Protein AF-0000000078975435 (afdb_homodimer)

Organism: NCBI:txid3068

Solvent-accessible surface area (backbone atoms only — not comparable to full-atom values): 32759 Å² total; per-residue (Å²): 117,69,71,54,46,55,51,42,53,53,40,48,60,62,67,65,51,71,52,60,70,74,71,34,40,30,37,34,29,44,17,25,10,30,73,54,25,23,57,71,66,74,37,24,8,34,27,36,35,35,27,48,48,80,36,66,47,35,31,40,28,35,8,38,54,30,58,40,37,34,35,72,75,70,68,49,80,40,56,27,36,37,43,36,31,68,45,51,31,25,37,52,40,38,54,50,48,32,53,52,48,16,51,50,24,50,75,71,66,41,89,58,38,33,35,40,34,22,39,53,73,36,44,54,50,31,56,62,29,67,38,43,60,54,50,51,75,74,49,61,70,69,67,30,26,45,77,39,74,36,60,62,75,83,64,69,43,68,48,82,91,71,58,34,25,38,30,41,41,74,31,43,38,72,50,70,28,31,17,34,36,36,20,58,62,89,41,51,28,31,11,34,36,47,62,13,16,76,47,69,70,51,51,54,63,33,40,71,12,51,30,34,42,37,33,29,22,76,77,46,50,78,38,29,11,22,37,76,61,47,44,52,53,16,53,58,79,69,71,83,67,80,73,76,74,77,76,70,79,68,82,80,77,80,68,72,78,73,71,73,70,73,75,63,75,61,56,69,32,43,76,68,41,65,88,41,41,38,28,38,32,44,36,24,49,82,90,44,49,76,49,76,90,49,45,36,50,65,47,46,76,58,45,62,72,39,74,46,78,25,59,72,62,64,60,80,126,118,70,71,53,47,56,51,41,54,53,39,48,60,61,65,65,50,68,49,60,70,73,72,33,39,32,36,35,29,45,17,25,10,31,72,54,25,22,57,71,68,73,38,22,8,35,25,36,34,36,26,48,48,81,36,65,49,37,32,38,28,35,8,39,55,29,58,41,37,34,36,73,74,69,68,50,81,41,58,27,34,36,41,37,32,70,45,51,29,25,36,51,39,39,55,51,48,32,52,52,48,15,51,50,25,49,75,72,67,42,89,58,38,31,36,40,36,23,39,53,72,36,42,52,49,31,57,64,29,67,38,42,58,56,49,50,74,72,50,62,71,70,68,30,27,43,79,40,72,35,60,64,74,84,65,69,43,68,48,80,92,70,59,33,25,38,29,41,41,75,31,42,37,74,49,70,27,32,16,34,35,37,19,58,62,90,41,54,28,31,10,34,38,49,62,13,17,77,46,70,70,52,50,53,64,33,39,71,13,53,29,34,41,37,32,30,22,79,76,48,50,78,38,30,10,21,36,76,61,47,43,53,54,15,55,58,77,73,71,83,66,81,72,78,73,78,76,71,80,68,81,82,78,82,70,70,78,74,72,74,67,72,73,63,74,63,54,69,32,45,74,67,43,66,90,42,41,38,29,38,32,44,34,22,48,82,89,45,49,76,48,76,90,49,45,36,52,64,47,45,75,59,45,62,71,40,73,46,79,27,58,71,58,65,60,78,126

Radius of gyration: 30.39 Å; Cα contacts (8 Å, |Δi|>4): 1460; chains: 2; bounding box: 101×82×81 Å

Foldseek 3Di:
DQVVVLVVVVVCLVPPLPVVLQFFKWKAWLFFAALCFCVVPVTAFTWIFIAGSLRTAETEFDAPNSQVSCCVQNNHDHLEYEAFADRRSRCVCVLVCLVVQLVVCVVVVHPAGGAYEYAPVRVVVCVVPVNVVVVVVVDDPRSRYHYDHADADDDWADRPPPQKTWHWDFAQAPTGGTWIFIDNNNQTWETERDWHADDPVSVLVRLSHQEYEAFEACDGDRGGYYLQSCLLQAFPPPDPDPPDPPPPPDPDDPPPPPPPPPPPVGNDRDPSSPNHAYEYGNHRDPVRWDDPVSHHRRYYYDRRRDMGTIPPSSPDD/DQVVVLVVVVVCLVPPLPVVLQFFKWKAWLFFAALCFCVVPVTAFTWIFIAGSLRTAETEFDAPNSQVSCCVQNNHDHLEYEAFADRRSRCVCVLVCLVVQLVVCVVVVHPAGRAYEYAPVRVVVCVVPVNVVVCVVVDDPRSRYHYDHADADDDWADRPPPQKTWHWDFAQAPTGGTWIFIDNNNQTWETERDWHADDPVSCLVRLSHQEYEAFEACDGDRGGYYLQSCLLQAQPPPPPDPPDPPPPPDPDDPPPRPPPPPPPVGNDRDVSSPNHAYEYGNHHDPVRWDDPVSHHRRYYYDRRRDMGTIPPSSPDD

InterPro domains:
  IPR036866 Ribonuclease Z/Hydroxyacylglutathione hydrolase-like [G3DSA:3.60.15.10] (25-237)
  IPR036866 Ribonuclease Z/Hydroxyacylglutathione hydrolase-like [SSF56281] (26-220)

Sequence (634 aa):
MVTRDADEGIKKLQNSNACNKTQCLEIIVLGTGAGTTYVYSKQPSSSFVVVKKGEPILLCDVGYGVTAACLKLVGRVPPNLYVSHNHGDHTGELPVVLAVESTRAATAGCQQPPHLYAHADVLAEVRQHRLRELKSTGKPLEDFAVFHDVPAGEGTTAIADSGLAIRPFRSRHSETCYGLVLYDGDMPVLGWTADSGFDEALYEQLSVAPVLLVDARANGSEEHAGFGQLERLGEWVWVAVPGRELLRRTEDKPCPPLLQYKSTVHYASLPFMAGKVVYVTGYGRQDEEPKPEQVPPGMAVARPGMRIYLPPCAQRSMVTRDADEGIKKLQNSNACNKTQCLEIIVLGTGAGTTYVYSKQPSSSFVVVKKGEPILLCDVGYGVTAACLKLVGRVPPNLYVSHNHGDHTGELPVVLAVESTRAATAGCQQPPHLYAHADVLAEVRQHRLRELKSTGKPLEDFAVFHDVPAGEGTTAIADSGLAIRPFRSRHSETCYGLVLYDGDMPVLGWTADSGFDEALYEQLSVAPVLLVDARANGSEEHAGFGQLERLGEWVWVAVPGRELLRRTEDKPCPPLLQYKSTVHYASLPFMAGKVVYVTGYGRQDEEPKPEQVPPGMAVARPGMRIYLPPCAQRS

Structure (mmCIF, N/CA/C/O backbone):
data_AF-0000000078975435-model_v1
#
loop_
_entity.id
_entity.type
_entity.pdbx_description
1 polymer 'Metallo-beta-lactamase domain-containing protein'
#
loop_
_atom_site.group_PDB
_atom_site.id
_atom_site.type_symbol
_atom_site.label_atom_id
_atom_site.label_alt_id
_atom_site.label_comp_id
_atom_site.label_asym_id
_atom_site.label_entity_id
_atom_site.label_seq_id
_atom_site.pdbx_PDB_ins_code
_atom_site.Cartn_x
_atom_site.Cartn_y
_atom_site.Cartn_z
_atom_site.occupancy
_atom_site.B_iso_or_equiv
_atom_site.auth_seq_id
_atom_site.auth_comp_id
_atom_site.auth_asym_id
_atom_site.auth_atom_id
_atom_site.pdbx_PDB_model_num
ATOM 1 N N . MET A 1 1 ? 12.781 -19.312 -38.344 1 21.58 1 MET A N 1
ATOM 2 C CA . MET A 1 1 ? 11.758 -20.328 -38.562 1 21.58 1 MET A CA 1
ATOM 3 C C 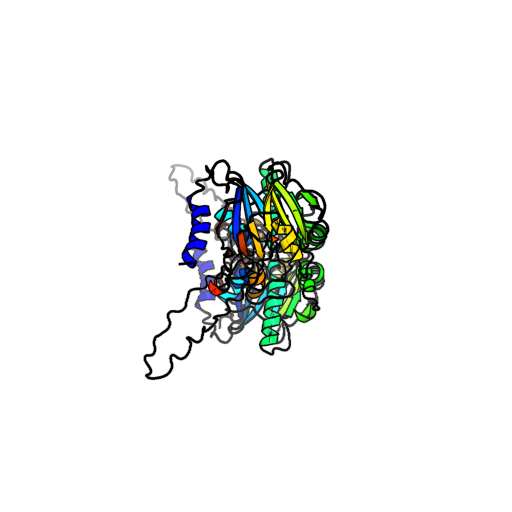. MET A 1 1 ? 11.305 -20.922 -37.219 1 21.58 1 MET A C 1
ATOM 5 O O . MET A 1 1 ? 10.172 -21.391 -37.094 1 21.58 1 MET A O 1
ATOM 9 N N . VAL A 1 2 ? 12.242 -20.984 -36.312 1 24.53 2 VAL A N 1
ATOM 10 C CA . VAL A 1 2 ? 12.016 -21.594 -35 1 24.53 2 VAL A CA 1
ATOM 11 C C . VAL A 1 2 ? 11.203 -20.641 -34.125 1 24.53 2 VAL A C 1
ATOM 13 O O . VAL A 1 2 ? 10.562 -21.078 -33.156 1 24.53 2 VAL A O 1
ATOM 16 N N . THR A 1 3 ? 11.391 -19.375 -34.344 1 33.12 3 THR A N 1
ATOM 17 C CA . THR A 1 3 ? 10.656 -18.406 -33.531 1 33.12 3 THR A CA 1
ATOM 18 C C . THR A 1 3 ? 9.156 -18.484 -33.844 1 33.12 3 THR A C 1
ATOM 20 O O . THR A 1 3 ? 8.344 -18.047 -33.031 1 33.12 3 THR A O 1
ATOM 23 N N . ARG A 1 4 ? 8.938 -19 -35.031 1 35.28 4 ARG A N 1
ATOM 24 C CA . ARG A 1 4 ? 7.555 -19.062 -35.5 1 35.28 4 ARG A CA 1
ATOM 25 C C . ARG A 1 4 ? 6.801 -20.188 -34.781 1 35.28 4 ARG A C 1
ATOM 27 O O . ARG A 1 4 ? 5.586 -20.094 -34.594 1 35.28 4 ARG A O 1
ATOM 34 N N . ASP A 1 5 ? 7.574 -21.094 -34.375 1 30.78 5 ASP A N 1
ATOM 35 C CA . ASP A 1 5 ? 6.902 -22.266 -33.844 1 30.78 5 ASP A CA 1
ATOM 36 C C . ASP A 1 5 ? 6.461 -22.062 -32.406 1 30.78 5 ASP A C 1
ATOM 38 O O . ASP A 1 5 ? 5.406 -22.547 -32 1 30.78 5 ASP A O 1
ATOM 42 N N . ALA A 1 6 ? 7.25 -21.453 -31.5 1 36 6 ALA A N 1
ATOM 43 C CA . ALA A 1 6 ? 6.754 -21.156 -30.172 1 36 6 ALA A CA 1
ATOM 44 C C . ALA A 1 6 ? 5.531 -20.234 -30.219 1 36 6 ALA A C 1
ATOM 46 O O . ALA A 1 6 ? 4.559 -20.453 -29.5 1 36 6 ALA A O 1
ATOM 47 N N . ASP A 1 7 ? 5.555 -19.266 -31.109 1 40.75 7 ASP A N 1
ATOM 48 C CA . ASP A 1 7 ? 4.379 -18.438 -31.359 1 40.75 7 ASP A CA 1
ATOM 49 C C . ASP A 1 7 ? 3.205 -19.281 -31.844 1 40.75 7 ASP A C 1
ATOM 51 O O . ASP A 1 7 ? 2.057 -19.031 -31.484 1 40.75 7 ASP A O 1
ATOM 55 N N . GLU A 1 8 ? 3.604 -20.312 -32.625 1 41.19 8 GLU A N 1
ATOM 56 C CA . GLU A 1 8 ? 2.551 -21.188 -33.156 1 41.19 8 GLU A CA 1
ATOM 57 C C . GLU A 1 8 ? 1.961 -22.062 -32.062 1 41.19 8 GLU A C 1
ATOM 59 O O . GLU A 1 8 ? 0.756 -22.328 -32.031 1 41.19 8 GLU A O 1
ATOM 64 N N . GLY A 1 9 ? 2.756 -22.531 -31.141 1 37.19 9 GLY A N 1
ATOM 65 C CA . GLY A 1 9 ? 2.223 -23.281 -30.016 1 37.19 9 GLY A CA 1
ATOM 66 C C . GLY A 1 9 ? 1.373 -22.422 -29.078 1 37.19 9 GLY A C 1
ATOM 67 O O . GLY A 1 9 ? 0.316 -22.875 -28.625 1 37.19 9 GLY A O 1
ATOM 68 N N . ILE A 1 10 ? 1.912 -21.281 -28.766 1 43.22 10 ILE A N 1
ATOM 69 C CA . ILE A 1 10 ? 1.128 -20.328 -27.984 1 43.22 10 ILE A CA 1
ATOM 70 C C . ILE A 1 10 ? -0.126 -19.938 -28.75 1 43.22 10 ILE A C 1
ATOM 72 O O . ILE A 1 10 ? -1.22 -19.875 -28.188 1 43.22 10 ILE A O 1
ATOM 76 N N . LYS A 1 11 ? 0.019 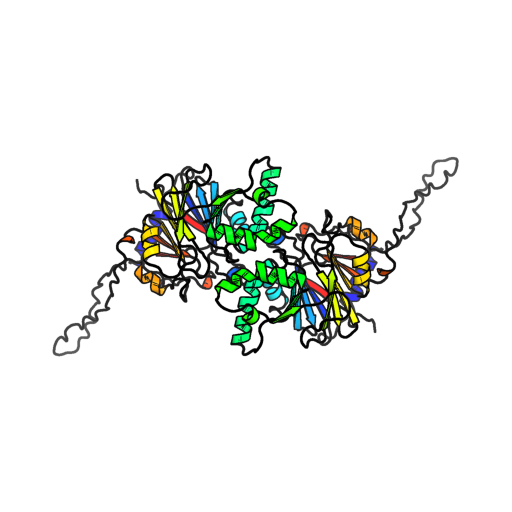-19.656 -30.062 1 42.91 11 LYS A N 1
ATOM 77 C CA . LYS A 1 11 ? -1.108 -19.297 -30.922 1 42.91 11 LYS A CA 1
ATOM 78 C C . LYS A 1 11 ? -2.105 -20.438 -31.031 1 42.91 11 LYS A C 1
ATOM 80 O O . LYS A 1 11 ? -3.318 -20.219 -31.047 1 42.91 11 LYS A O 1
ATOM 85 N N . LYS A 1 12 ? -1.606 -21.609 -31.234 1 42.62 12 LYS A N 1
ATOM 86 C CA . LYS A 1 12 ? -2.502 -22.766 -31.312 1 42.62 12 LYS A CA 1
ATOM 87 C C . LYS A 1 12 ? -3.25 -22.969 -30 1 42.62 12 LYS A C 1
ATOM 89 O O . LYS A 1 12 ? -4.422 -23.344 -30 1 42.62 12 LYS A O 1
ATOM 94 N N . LEU A 1 13 ? -2.545 -22.688 -28.922 1 38.81 13 LEU A N 1
ATOM 95 C CA . LEU A 1 13 ? -3.229 -22.703 -27.641 1 38.81 13 LEU A CA 1
ATOM 96 C C . LEU A 1 13 ? -4.238 -21.562 -27.547 1 38.81 13 LEU A C 1
ATOM 98 O O . LEU A 1 13 ? -5.34 -21.734 -27.016 1 38.81 13 LEU A O 1
ATOM 102 N N . GLN A 1 14 ? -3.85 -20.344 -28.094 1 40.03 14 GLN A N 1
ATOM 103 C CA . GLN A 1 14 ? -4.75 -19.188 -28.047 1 40.03 14 GLN A CA 1
ATOM 104 C C . GLN A 1 14 ? -5.898 -19.359 -29.031 1 40.03 14 GLN A C 1
ATOM 106 O O . GLN A 1 14 ? -7.031 -18.953 -28.75 1 40.03 14 GLN A O 1
ATOM 111 N N . ASN A 1 15 ? -5.68 -19.609 -30.391 1 39.22 15 ASN A N 1
ATOM 112 C CA . ASN A 1 15 ? -6.688 -19.641 -31.453 1 39.22 15 ASN A CA 1
ATOM 113 C C . ASN A 1 15 ? -7.609 -20.844 -31.297 1 39.22 15 ASN A C 1
ATOM 115 O O . ASN A 1 15 ? -8.734 -20.844 -31.797 1 39.22 15 ASN A O 1
ATOM 119 N N . SER A 1 16 ? -7.078 -22.016 -31.25 1 36.5 16 SER A N 1
ATOM 120 C CA . SER A 1 16 ? -7.988 -23.156 -31.344 1 36.5 16 SER A CA 1
ATOM 121 C C . SER A 1 16 ? -9.086 -23.094 -30.281 1 36.5 16 SER A C 1
ATOM 123 O O . SER A 1 16 ? -10.141 -23.703 -30.438 1 36.5 16 SER A O 1
ATOM 125 N N . ASN A 1 17 ? -8.766 -22.938 -28.984 1 38.97 17 ASN A N 1
ATOM 126 C CA . ASN A 1 17 ? -9.742 -23.25 -27.953 1 38.97 17 ASN A CA 1
ATOM 127 C C . ASN A 1 17 ? -10.836 -22.188 -27.875 1 38.97 17 ASN A C 1
ATOM 129 O O . ASN A 1 17 ? -10.664 -21.172 -27.203 1 38.97 17 ASN A O 1
ATOM 133 N N . ALA A 1 18 ? -11.406 -21.906 -28.891 1 37.41 18 ALA A N 1
ATOM 134 C CA . ALA A 1 18 ? -12.758 -21.391 -28.656 1 37.41 18 ALA A CA 1
ATOM 135 C C . ALA A 1 18 ? -13.398 -22.078 -27.453 1 37.41 18 ALA A C 1
ATOM 137 O O . ALA A 1 18 ? -13.945 -23.172 -27.562 1 37.41 18 ALA A O 1
ATOM 138 N N . CYS A 1 19 ? -12.648 -22.219 -26.328 1 41.75 19 CYS A N 1
ATOM 139 C CA . CYS A 1 19 ? -13.344 -22.672 -25.125 1 41.75 19 CYS A CA 1
ATOM 140 C C . CYS A 1 19 ? -14.766 -22.125 -25.078 1 41.75 19 CYS A C 1
ATOM 142 O O . CYS A 1 19 ? -14.984 -20.938 -25.297 1 41.75 19 CYS A O 1
ATOM 144 N N . ASN A 1 20 ? -15.703 -22.812 -25.516 1 42.41 20 ASN A N 1
ATOM 145 C CA . ASN A 1 20 ? -17.047 -22.375 -25.172 1 42.41 20 ASN A CA 1
ATOM 146 C C . ASN A 1 20 ? -17.062 -21.594 -23.859 1 42.41 20 ASN A C 1
ATOM 148 O O . ASN A 1 20 ? -16.562 -22.078 -22.844 1 42.41 20 ASN A O 1
ATOM 152 N N . LYS A 1 21 ? -16.969 -20.344 -23.828 1 48.38 21 LYS A N 1
ATOM 153 C CA . LYS A 1 21 ? -17.031 -19.391 -22.734 1 48.38 21 LYS A CA 1
ATOM 154 C C . LYS A 1 21 ? -17.516 -20.047 -21.453 1 48.38 21 LYS A C 1
ATOM 156 O O . LYS A 1 21 ? -17.234 -19.562 -20.344 1 48.38 21 LYS A O 1
ATOM 161 N N . THR A 1 22 ? -18.281 -21.156 -21.562 1 49.34 22 THR A N 1
ATOM 162 C CA . THR A 1 22 ? -19.016 -21.734 -20.453 1 49.34 22 THR A CA 1
ATOM 163 C C . THR A 1 22 ? -18.125 -22.672 -19.641 1 49.34 22 THR A C 1
ATOM 165 O O . THR A 1 22 ? -18.5 -23.109 -18.547 1 49.34 22 THR A O 1
ATOM 168 N N . GLN A 1 23 ? -16.938 -23.234 -20.078 1 58.94 23 GLN A N 1
ATOM 169 C CA . GLN A 1 23 ? -16.297 -24.266 -19.281 1 58.94 23 GLN A CA 1
ATOM 170 C C . GLN A 1 23 ? -14.836 -23.906 -19.016 1 58.94 23 GLN A C 1
ATOM 172 O O . GLN A 1 23 ? -14.086 -24.719 -18.469 1 58.94 23 GLN A O 1
ATOM 177 N N . CYS A 1 24 ? -14.461 -22.609 -19.047 1 82.44 24 CYS A N 1
ATOM 178 C CA . CYS A 1 24 ? -13.031 -22.328 -19.188 1 82.44 24 CYS A CA 1
ATOM 179 C C . CYS A 1 24 ? -12.43 -21.859 -17.875 1 82.44 24 CYS A C 1
ATOM 181 O O . CYS A 1 24 ? -13.016 -21.016 -17.188 1 82.44 24 CYS A O 1
ATOM 183 N N . LEU A 1 25 ? -11.398 -22.672 -17.453 1 94.38 25 LEU A N 1
ATOM 184 C CA . LEU A 1 25 ? -10.539 -22.25 -16.359 1 94.38 25 LEU A CA 1
ATOM 185 C C . LEU A 1 25 ? -9.328 -21.484 -16.875 1 94.38 25 LEU A C 1
ATOM 187 O O . LEU A 1 25 ? -8.672 -21.922 -17.828 1 94.38 25 LEU A O 1
ATOM 191 N N . GLU A 1 26 ? -9.164 -20.234 -16.297 1 94.81 26 GLU A N 1
ATOM 192 C CA . GLU A 1 26 ? -8.047 -19.391 -16.719 1 94.81 26 GLU A CA 1
ATOM 193 C C . GLU A 1 26 ? -7.504 -18.578 -15.547 1 94.81 26 GLU A C 1
ATOM 195 O O . GLU A 1 26 ? -8.148 -18.484 -14.5 1 94.81 26 GLU A O 1
ATOM 200 N N . ILE A 1 27 ? -6.281 -18.109 -15.781 1 97.69 27 ILE A N 1
ATOM 201 C CA . ILE A 1 27 ? -5.805 -17.047 -14.898 1 97.69 27 ILE A CA 1
ATOM 202 C C . ILE A 1 27 ? -5.598 -15.758 -15.695 1 97.69 27 ILE A C 1
ATOM 204 O O . ILE A 1 27 ? -5.312 -15.805 -16.891 1 97.69 27 ILE A O 1
ATOM 208 N N . ILE A 1 28 ? -5.828 -14.711 -15.062 1 98 28 ILE A N 1
ATOM 209 C CA . ILE A 1 28 ? -5.527 -13.391 -15.609 1 98 28 ILE A CA 1
ATOM 210 C C . ILE A 1 28 ? -4.422 -12.734 -14.781 1 98 28 ILE A C 1
ATOM 212 O O . ILE A 1 28 ? -4.562 -12.555 -13.57 1 98 28 ILE A O 1
ATOM 216 N N . VAL A 1 29 ? -3.367 -12.383 -15.461 1 98.62 29 VAL A N 1
ATOM 217 C CA . VAL A 1 29 ? -2.244 -11.727 -14.797 1 98.62 29 VAL A CA 1
ATOM 218 C C . VAL A 1 29 ? -2.605 -10.273 -14.484 1 98.62 29 VAL A C 1
ATOM 220 O O . VAL A 1 29 ? -2.961 -9.508 -15.383 1 98.62 29 VAL A O 1
ATOM 223 N N . LEU A 1 30 ? -2.482 -9.93 -13.203 1 98.81 30 LEU A N 1
ATOM 224 C CA . LEU A 1 30 ? -2.861 -8.578 -12.789 1 98.81 30 LEU A CA 1
ATOM 225 C C . LEU A 1 30 ? -1.651 -7.652 -12.789 1 98.81 30 LEU A C 1
ATOM 227 O O . LEU A 1 30 ? -1.779 -6.461 -13.07 1 98.81 30 LEU A O 1
ATOM 231 N N . GLY A 1 31 ? -0.556 -8.203 -12.461 1 98.62 31 GLY A N 1
ATOM 232 C CA . GLY A 1 31 ? 0.696 -7.461 -12.422 1 98.62 31 GLY A CA 1
ATOM 233 C C . GLY A 1 31 ? 1.917 -8.359 -12.391 1 98.62 31 GLY A C 1
ATOM 234 O O . GLY A 1 31 ? 1.802 -9.562 -12.148 1 98.62 31 GLY A O 1
ATOM 235 N N . THR A 1 32 ? 3.076 -7.727 -12.688 1 98.5 32 THR A N 1
ATOM 236 C CA . THR A 1 32 ? 4.352 -8.43 -12.688 1 98.5 32 THR A CA 1
ATOM 237 C C . THR A 1 32 ? 5.387 -7.684 -11.852 1 98.5 32 THR A C 1
ATOM 239 O O . THR A 1 32 ? 6.574 -8.008 -11.891 1 98.5 32 THR A O 1
ATOM 242 N N . GLY A 1 33 ? 4.938 -6.715 -11.117 1 97.94 33 GLY A N 1
ATOM 243 C CA . GLY A 1 33 ? 5.824 -5.785 -10.438 1 97.94 33 GLY A CA 1
ATOM 244 C C . GLY A 1 33 ? 6.535 -6.402 -9.25 1 97.94 33 GLY A C 1
ATOM 245 O O . GLY A 1 33 ? 6.004 -7.309 -8.602 1 97.94 33 GLY A O 1
ATOM 246 N N . ALA A 1 34 ? 7.695 -5.82 -8.93 1 95.75 34 ALA A N 1
ATOM 247 C CA . ALA A 1 34 ? 8.469 -6.145 -7.738 1 95.75 34 ALA A CA 1
ATOM 248 C C . ALA A 1 34 ? 8.094 -5.23 -6.574 1 95.75 34 ALA A C 1
ATOM 250 O O . ALA A 1 34 ? 7.082 -4.527 -6.633 1 95.75 34 ALA A O 1
ATOM 251 N N . GLY A 1 35 ? 8.852 -5.328 -5.516 1 94.25 35 GLY A N 1
ATOM 252 C CA . GLY A 1 35 ? 8.539 -4.637 -4.273 1 94.25 35 GLY A CA 1
ATOM 253 C C . GLY A 1 35 ? 8.383 -3.139 -4.445 1 94.25 35 GLY A C 1
ATOM 254 O O . GLY A 1 35 ? 7.492 -2.531 -3.846 1 94.25 35 GLY A O 1
ATOM 255 N N . THR A 1 36 ? 9.148 -2.549 -5.363 1 94.19 36 THR A N 1
ATOM 256 C CA . THR A 1 36 ? 9.211 -1.094 -5.461 1 94.19 36 THR A CA 1
ATOM 257 C C . THR A 1 36 ? 8.375 -0.6 -6.641 1 94.19 36 THR A C 1
ATOM 259 O O . THR A 1 36 ? 8.07 0.592 -6.734 1 94.19 36 THR A O 1
ATOM 262 N N . THR A 1 37 ? 7.969 -1.481 -7.488 1 95.62 37 THR A N 1
ATOM 263 C CA . THR A 1 37 ? 7.504 -1.144 -8.828 1 95.62 37 THR A CA 1
ATOM 264 C C . THR A 1 37 ? 6.266 -0.254 -8.766 1 95.62 37 THR A C 1
ATOM 266 O O . THR A 1 37 ? 6.242 0.832 -9.344 1 95.62 37 THR A O 1
ATOM 269 N N . TYR A 1 38 ? 5.324 -0.653 -8 1 97.62 38 TYR A N 1
ATOM 270 C CA . TYR A 1 38 ? 4.098 0.136 -7.98 1 97.62 38 TYR A CA 1
ATOM 271 C C . TYR A 1 38 ? 4.316 1.47 -7.277 1 97.62 38 TYR A C 1
ATOM 273 O O . TYR A 1 38 ? 3.838 2.508 -7.738 1 97.62 38 TYR A O 1
ATOM 281 N N . VAL A 1 39 ? 4.977 1.453 -6.184 1 97.25 39 VAL A N 1
ATOM 282 C CA . VAL A 1 39 ? 5.16 2.613 -5.316 1 97.25 39 VAL A CA 1
ATOM 283 C C . VAL A 1 39 ? 5.867 3.727 -6.086 1 97.25 39 VAL A C 1
ATOM 285 O O . VAL A 1 39 ? 5.512 4.898 -5.961 1 97.25 39 VAL A O 1
ATOM 288 N N . TYR A 1 40 ? 6.758 3.352 -6.973 1 96.81 40 TYR A N 1
ATOM 289 C CA . TYR A 1 40 ? 7.57 4.363 -7.637 1 96.81 40 TYR A CA 1
ATOM 290 C C . TYR A 1 40 ? 7.184 4.504 -9.102 1 96.81 40 TYR A C 1
ATOM 292 O O . TYR A 1 40 ? 7.512 5.504 -9.742 1 96.81 40 TYR A O 1
ATOM 300 N N . SER A 1 41 ? 6.484 3.453 -9.688 1 95.62 41 SER A N 1
ATOM 301 C CA . SER A 1 41 ? 6.242 3.504 -11.125 1 95.62 41 SER A CA 1
ATOM 302 C C . SER A 1 41 ? 4.777 3.223 -11.445 1 95.62 41 SER A C 1
ATOM 304 O O . SER A 1 41 ? 4.379 3.248 -12.609 1 95.62 41 SER A O 1
ATOM 306 N N . LYS A 1 42 ? 3.949 2.936 -10.469 1 95.94 42 LYS A N 1
ATOM 307 C CA . LYS A 1 42 ? 2.504 2.766 -10.586 1 95.94 42 LYS A CA 1
ATOM 308 C C . LYS A 1 42 ? 2.164 1.58 -11.484 1 95.94 42 LYS A C 1
ATOM 310 O O . LYS A 1 42 ? 1.215 1.642 -12.273 1 95.94 42 LYS A O 1
ATOM 315 N N . GLN A 1 43 ? 3.047 0.583 -11.539 1 97.5 43 GLN A N 1
ATOM 316 C CA . GLN A 1 43 ? 2.777 -0.699 -12.18 1 97.5 43 GLN A CA 1
ATOM 317 C C . GLN A 1 43 ? 2.533 -1.792 -11.141 1 97.5 43 GLN A C 1
ATOM 319 O O . GLN A 1 43 ? 3.387 -2.047 -10.289 1 97.5 43 GLN A O 1
ATOM 324 N N . PRO A 1 44 ? 1.454 -2.461 -11.195 1 98.12 44 PRO A N 1
ATOM 325 C CA . PRO A 1 44 ? 0.979 -3.311 -10.102 1 98.12 44 PRO A CA 1
ATOM 326 C C . PRO A 1 44 ? 1.961 -4.43 -9.75 1 98.12 44 PRO A C 1
ATOM 328 O O . PRO A 1 44 ? 2.648 -4.949 -10.633 1 98.12 44 PRO A O 1
ATOM 331 N N . SER A 1 45 ? 1.941 -4.773 -8.453 1 98.62 45 SER A N 1
ATOM 332 C CA . SER A 1 45 ? 2.717 -5.891 -7.93 1 98.62 45 SER A CA 1
ATOM 333 C C . SER A 1 45 ? 2.297 -7.207 -8.578 1 98.62 45 SER A C 1
ATOM 335 O O . SER A 1 45 ? 1.195 -7.312 -9.117 1 98.62 45 SER A O 1
ATOM 337 N N . SER A 1 46 ? 3.186 -8.164 -8.555 1 98.62 46 SER A N 1
ATOM 338 C CA . SER A 1 46 ? 2.902 -9.477 -9.133 1 98.62 46 SER A CA 1
ATOM 339 C C . SER A 1 46 ? 1.694 -10.125 -8.461 1 98.62 46 SER A C 1
ATOM 341 O O . SER A 1 46 ? 1.636 -10.227 -7.238 1 98.62 46 SER A O 1
ATOM 343 N N . SER A 1 47 ? 0.736 -10.461 -9.266 1 98.88 47 SER A N 1
ATOM 344 C CA . SER A 1 47 ? -0.511 -11.078 -8.828 1 98.88 47 SER A CA 1
ATOM 345 C C . SER A 1 47 ? -1.301 -11.641 -10 1 98.88 47 SER A C 1
ATOM 347 O O . SER A 1 47 ? -1.007 -11.328 -11.156 1 98.88 47 SER A O 1
ATOM 349 N N . PHE A 1 48 ? -2.26 -12.547 -9.727 1 98.81 48 PHE A N 1
ATOM 350 C CA . PHE A 1 48 ? -3.174 -13.047 -10.75 1 98.81 48 PHE A CA 1
ATOM 351 C C . PHE A 1 48 ? -4.496 -13.477 -10.133 1 98.81 48 PHE A C 1
ATOM 353 O O . PHE A 1 48 ? -4.574 -13.703 -8.922 1 98.81 48 PHE A O 1
ATOM 360 N N . VAL A 1 49 ? -5.484 -13.516 -10.945 1 98.88 49 VAL A N 1
ATOM 361 C CA . VAL A 1 49 ? -6.809 -13.953 -10.523 1 98.88 49 VAL A CA 1
ATOM 362 C C . VAL A 1 49 ? -7.223 -15.188 -11.312 1 98.88 49 VAL A C 1
ATOM 364 O O . VAL A 1 49 ? -6.977 -15.266 -12.523 1 98.88 49 VAL A O 1
ATOM 367 N N . VAL A 1 50 ? -7.715 -16.203 -10.586 1 98.62 50 VAL A N 1
ATOM 368 C CA . VAL A 1 50 ? -8.258 -17.406 -11.211 1 98.62 50 VAL A CA 1
ATOM 369 C C . VAL A 1 50 ? -9.719 -17.188 -11.57 1 98.62 50 VAL A C 1
ATOM 371 O O . VAL A 1 50 ? -10.523 -16.781 -10.727 1 98.62 50 VAL A O 1
ATOM 374 N N . VAL A 1 51 ? -10.062 -17.422 -12.789 1 97 51 VAL A N 1
ATOM 375 C CA . VAL A 1 51 ? -11.422 -17.266 -13.297 1 97 51 VAL A CA 1
ATOM 376 C C . VAL A 1 51 ? -11.938 -18.594 -13.82 1 97 51 VAL A C 1
ATOM 378 O O . VAL A 1 51 ? -11.297 -19.234 -14.656 1 97 51 VAL A O 1
ATOM 381 N N . LYS A 1 52 ? -13.016 -19.047 -13.25 1 95.69 52 LYS A N 1
ATOM 382 C CA . LYS A 1 52 ? -13.664 -20.281 -13.695 1 95.69 52 LYS A CA 1
ATOM 383 C C . LYS A 1 52 ? -15.055 -20 -14.25 1 95.69 52 LYS A C 1
ATOM 385 O O . LYS A 1 52 ? -15.891 -19.406 -13.578 1 95.69 52 LYS A O 1
ATOM 390 N N . LYS A 1 53 ? -15.305 -20.391 -15.531 1 92 53 LYS A N 1
ATOM 391 C CA . LYS A 1 53 ? -16.562 -20.156 -16.219 1 92 53 LYS A CA 1
ATOM 392 C C . LYS A 1 53 ? -16.969 -18.688 -16.156 1 92 53 LYS A C 1
ATOM 394 O O . LYS A 1 53 ? -18.125 -18.359 -15.844 1 92 53 LYS A O 1
ATOM 399 N N . GLY A 1 54 ? -15.961 -17.844 -16.219 1 91.94 54 GLY A N 1
ATOM 400 C CA . GLY A 1 54 ? -16.203 -16.422 -16.312 1 91.94 54 GLY A CA 1
ATOM 401 C C . GLY A 1 54 ? -16.312 -15.758 -14.945 1 91.94 54 GLY A C 1
ATOM 402 O O . GLY A 1 54 ? -16.438 -14.531 -14.852 1 91.94 54 GLY A O 1
ATOM 403 N N . GLU A 1 55 ? -16.172 -16.531 -13.914 1 95.12 55 GLU A N 1
ATOM 404 C CA . GLU A 1 55 ? -16.328 -16.016 -12.562 1 95.12 55 GLU A CA 1
ATOM 405 C C . GLU A 1 55 ? -14.992 -15.945 -11.836 1 95.12 55 GLU A C 1
ATOM 407 O O . GLU A 1 55 ? -14.289 -16.953 -11.727 1 95.12 55 GLU A O 1
ATOM 412 N N . PRO A 1 56 ? -14.672 -14.734 -11.375 1 97.62 56 PRO A N 1
ATOM 413 C CA . PRO A 1 56 ? -13.469 -14.68 -10.539 1 97.62 56 PRO A CA 1
ATOM 414 C C . PRO A 1 56 ? -13.617 -15.461 -9.234 1 97.62 56 PRO A C 1
ATOM 416 O O . PRO A 1 56 ? -14.562 -15.227 -8.477 1 97.62 56 PRO A O 1
ATOM 419 N N . ILE A 1 57 ? -12.672 -16.328 -8.984 1 98 57 ILE A N 1
ATOM 420 C CA . ILE A 1 57 ? -12.836 -17.281 -7.891 1 98 57 ILE A CA 1
ATOM 421 C C . ILE A 1 57 ? -11.781 -17.016 -6.816 1 98 57 ILE A C 1
ATOM 423 O O . ILE A 1 57 ? -12.086 -17.031 -5.621 1 98 57 ILE A O 1
ATOM 427 N N . LEU A 1 58 ? -10.555 -16.812 -7.23 1 98.81 58 LEU A N 1
ATOM 428 C CA . LEU A 1 58 ? -9.422 -16.766 -6.316 1 98.81 58 LEU A CA 1
ATOM 429 C C . LEU A 1 58 ? -8.43 -15.68 -6.734 1 98.81 58 LEU A C 1
ATOM 431 O O . LEU A 1 58 ? -7.992 -15.648 -7.887 1 98.81 58 LEU A O 1
ATOM 435 N N . LEU A 1 59 ? -8.172 -14.797 -5.844 1 98.94 59 LEU A N 1
ATOM 436 C CA . LEU A 1 59 ? -7.125 -13.797 -6.035 1 98.94 59 LEU A CA 1
ATOM 437 C C . LEU A 1 59 ? -5.852 -14.203 -5.297 1 98.94 59 LEU A C 1
ATOM 439 O O . LEU A 1 59 ? -5.887 -14.461 -4.094 1 98.94 59 LEU A O 1
ATOM 443 N N . CYS A 1 60 ? -4.738 -14.273 -6.016 1 98.94 60 CYS A N 1
ATOM 444 C CA . CYS A 1 60 ? -3.469 -14.68 -5.422 1 98.94 60 CYS A CA 1
ATOM 445 C C . CYS A 1 60 ? -2.566 -13.469 -5.191 1 98.94 60 CYS A C 1
ATOM 447 O O . CYS A 1 60 ? -2.08 -12.859 -6.145 1 98.94 60 CYS A O 1
ATOM 449 N N . ASP A 1 61 ? -2.334 -13.148 -3.912 1 98.88 61 ASP A N 1
ATOM 450 C CA . ASP A 1 61 ? -1.542 -12.031 -3.406 1 98.88 61 ASP A CA 1
ATOM 451 C C . ASP A 1 61 ? -2.254 -10.703 -3.645 1 98.88 61 ASP A C 1
ATOM 453 O O . ASP A 1 61 ? -2.818 -10.477 -4.719 1 98.88 61 ASP A O 1
ATOM 457 N N . VAL A 1 62 ? -2.229 -9.945 -2.623 1 98.75 62 VAL A N 1
ATOM 458 C CA . VAL A 1 62 ? -2.943 -8.672 -2.598 1 98.75 62 VAL A CA 1
ATOM 459 C C . VAL A 1 62 ? -1.979 -7.543 -2.248 1 98.75 62 VAL A C 1
ATOM 461 O O . VAL A 1 62 ? -2.146 -6.867 -1.228 1 98.75 62 VAL A O 1
ATOM 464 N N . GLY A 1 63 ? -1.054 -7.332 -3.18 1 98.62 63 GLY A N 1
ATOM 465 C CA . GLY A 1 63 ? -0.049 -6.297 -2.99 1 98.62 63 GLY A CA 1
ATOM 466 C C . GLY A 1 63 ? -0.463 -4.949 -3.551 1 98.62 63 GLY A C 1
ATOM 467 O O . GLY A 1 63 ? -1.647 -4.715 -3.799 1 98.62 63 GLY A O 1
ATOM 468 N N . TYR A 1 64 ? 0.489 -4.066 -3.777 1 98.5 64 TYR A N 1
ATOM 469 C CA . TYR A 1 64 ? 0.244 -2.695 -4.211 1 98.5 64 TYR A CA 1
ATOM 470 C C . TYR A 1 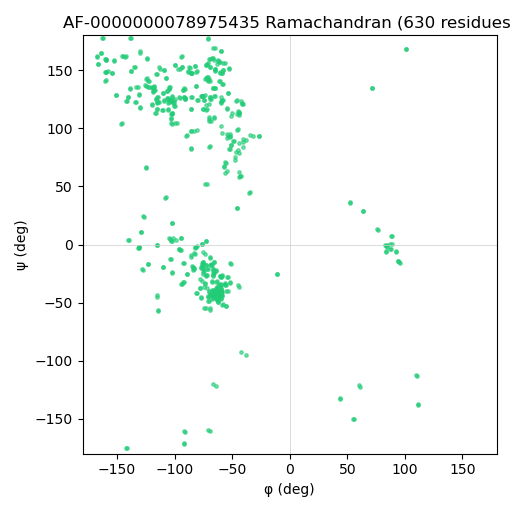64 ? -0.297 -2.662 -5.633 1 98.5 64 TYR A C 1
ATOM 472 O O . TYR A 1 64 ? 0.282 -3.266 -6.539 1 98.5 64 TYR A O 1
ATOM 480 N N . GLY A 1 65 ? -1.45 -2.002 -5.805 1 98.31 65 GLY A N 1
ATOM 481 C CA . GLY A 1 65 ? -2.031 -1.801 -7.125 1 98.31 65 GLY A CA 1
ATOM 482 C C . GLY A 1 65 ? -2.846 -2.986 -7.605 1 98.31 65 GLY A C 1
ATOM 483 O O . GLY A 1 65 ? -3.496 -2.918 -8.648 1 98.31 65 GLY A O 1
ATOM 484 N N . VAL A 1 66 ? -2.85 -4.059 -6.898 1 98.75 66 VAL A N 1
ATOM 485 C CA . VAL A 1 66 ? -3.479 -5.305 -7.324 1 98.75 66 VAL A CA 1
ATOM 486 C C . VAL A 1 66 ? -4.996 -5.152 -7.305 1 98.75 66 VAL A C 1
ATOM 488 O O . VAL A 1 66 ? -5.684 -5.613 -8.219 1 98.75 66 VAL A O 1
ATOM 491 N N . THR A 1 67 ? -5.527 -4.488 -6.293 1 98.69 67 THR A N 1
ATOM 492 C CA . THR A 1 67 ? -6.973 -4.336 -6.164 1 98.69 67 THR A CA 1
ATOM 493 C C . THR A 1 67 ? -7.539 -3.541 -7.336 1 98.69 67 THR A C 1
ATOM 495 O O . THR A 1 67 ? -8.508 -3.967 -7.969 1 98.69 67 THR A O 1
ATOM 498 N N . ALA A 1 68 ? -6.93 -2.449 -7.641 1 97.88 68 ALA A N 1
ATOM 499 C CA . ALA A 1 68 ? -7.379 -1.635 -8.766 1 97.88 68 ALA A CA 1
ATOM 500 C C . ALA A 1 68 ? -7.285 -2.41 -10.078 1 97.88 68 ALA A C 1
ATOM 502 O O . ALA A 1 68 ? -8.18 -2.318 -10.922 1 97.88 68 ALA A O 1
ATOM 503 N N . ALA A 1 69 ? -6.219 -3.156 -10.242 1 98.31 69 ALA A N 1
ATOM 504 C CA . ALA A 1 69 ? -6.051 -3.973 -11.445 1 98.31 69 ALA A CA 1
ATOM 505 C C . ALA A 1 69 ? -7.145 -5.031 -11.547 1 98.31 69 ALA A C 1
ATOM 507 O O . ALA A 1 69 ? -7.688 -5.273 -12.625 1 98.31 69 ALA A O 1
ATOM 508 N N . CYS A 1 70 ? -7.41 -5.656 -10.43 1 98.56 70 CYS A N 1
ATOM 509 C CA . CYS A 1 70 ? -8.445 -6.676 -10.359 1 98.56 70 CYS A CA 1
ATOM 510 C C . CYS A 1 70 ? -9.805 -6.102 -10.75 1 98.56 70 CYS A C 1
ATOM 512 O O . CYS A 1 70 ? -10.516 -6.684 -11.578 1 98.56 70 CYS A O 1
ATOM 514 N N . LEU A 1 71 ? -10.156 -4.961 -10.234 1 98.12 71 LEU A N 1
ATOM 515 C CA . LEU A 1 71 ? -11.422 -4.301 -10.539 1 98.12 71 LEU A CA 1
ATOM 516 C C . LEU A 1 71 ? -11.5 -3.945 -12.016 1 98.12 71 LEU A C 1
ATOM 518 O O . LEU A 1 71 ? -12.547 -4.121 -12.648 1 98.12 71 LEU A O 1
ATOM 522 N N . LYS A 1 72 ? -10.438 -3.486 -12.508 1 97.62 72 LYS A N 1
ATOM 523 C CA . LYS A 1 72 ? -10.398 -3.076 -13.906 1 97.62 72 LYS A CA 1
ATOM 524 C C . LYS A 1 72 ? -10.578 -4.273 -14.836 1 97.62 72 LYS A C 1
ATOM 526 O O . LYS A 1 72 ? -11.289 -4.184 -15.836 1 97.62 72 LYS A O 1
ATOM 531 N N . LEU A 1 73 ? -9.961 -5.371 -14.492 1 97.38 73 LEU A N 1
ATOM 532 C CA . LEU A 1 73 ? -9.852 -6.48 -15.438 1 97.38 73 LEU A CA 1
ATOM 533 C C . LEU A 1 73 ? -11 -7.465 -15.25 1 97.38 73 LEU A C 1
ATOM 535 O O . LEU A 1 73 ? -11.438 -8.102 -16.219 1 97.38 73 LEU A O 1
ATOM 539 N N . VAL A 1 74 ? -11.484 -7.602 -13.984 1 96.62 74 VAL A N 1
ATOM 540 C CA . VAL A 1 74 ? -12.484 -8.648 -13.805 1 96.62 74 VAL A CA 1
ATOM 541 C C . VAL A 1 74 ? -13.68 -8.094 -13.031 1 96.62 74 VAL A C 1
ATOM 543 O O . VAL A 1 74 ? -14.609 -8.836 -12.703 1 96.62 74 VAL A O 1
ATOM 546 N N . GLY A 1 75 ? -13.68 -6.891 -12.594 1 96.69 75 GLY A N 1
ATOM 547 C CA . GLY A 1 75 ? -14.859 -6.156 -12.164 1 96.69 75 GLY A CA 1
ATOM 548 C C . GLY A 1 75 ? -15.102 -6.227 -10.672 1 96.69 75 GLY A C 1
ATOM 549 O O . GLY A 1 75 ? -15.891 -5.453 -10.125 1 96.69 75 GLY A O 1
ATOM 550 N N . ARG A 1 76 ? -14.414 -7.184 -9.977 1 96.94 76 ARG A N 1
ATOM 551 C CA . ARG A 1 76 ? -14.602 -7.316 -8.531 1 96.94 76 ARG A CA 1
ATOM 552 C C . ARG A 1 76 ? -13.438 -8.078 -7.902 1 96.94 76 ARG A C 1
ATOM 554 O O . ARG A 1 76 ? -12.711 -8.797 -8.586 1 96.94 76 ARG A O 1
ATOM 561 N N . VAL A 1 77 ? -13.281 -7.906 -6.633 1 98.06 77 VAL A N 1
ATOM 562 C CA . VAL A 1 77 ? -12.383 -8.75 -5.848 1 98.06 77 VAL A CA 1
ATOM 563 C C . VAL A 1 77 ? -13.07 -10.078 -5.527 1 98.06 77 VAL A C 1
ATOM 565 O O . VAL A 1 77 ? -14.188 -10.094 -5.004 1 98.06 77 VAL A O 1
ATOM 568 N N . PRO A 1 78 ? -12.453 -11.211 -5.879 1 97.94 78 PRO A N 1
ATOM 569 C CA . PRO A 1 78 ? -13.07 -12.5 -5.555 1 97.94 78 PRO A CA 1
ATOM 570 C C . PRO A 1 78 ? -13.219 -12.719 -4.051 1 97.94 78 PRO A C 1
ATOM 572 O O . PRO A 1 78 ? -12.477 -12.133 -3.26 1 97.94 78 PRO A O 1
ATOM 575 N N . PRO A 1 79 ? -14.125 -13.594 -3.691 1 97.12 79 PRO A N 1
ATOM 576 C CA . PRO A 1 79 ? -14.344 -13.844 -2.266 1 97.12 79 PRO A CA 1
ATOM 577 C C . PRO A 1 79 ? -13.242 -14.695 -1.638 1 97.12 79 PRO A C 1
ATOM 579 O O . PRO A 1 79 ? -13.18 -14.82 -0.412 1 97.12 79 PRO A O 1
ATOM 582 N N . ASN A 1 80 ? -12.445 -15.336 -2.479 1 98.69 80 ASN A N 1
ATOM 583 C CA . ASN A 1 80 ? -11.336 -16.156 -1.986 1 98.69 80 ASN A CA 1
ATOM 584 C C . ASN A 1 80 ? -9.984 -15.516 -2.303 1 98.69 80 ASN A C 1
ATOM 586 O O . ASN A 1 80 ? -9.734 -15.109 -3.438 1 98.69 80 ASN A O 1
ATOM 590 N N . LEU A 1 81 ? -9.172 -15.438 -1.246 1 98.88 81 LEU A N 1
ATOM 591 C CA . LEU A 1 81 ? -7.828 -14.883 -1.379 1 98.88 81 LEU A CA 1
ATOM 592 C C . LEU A 1 81 ? -6.777 -15.891 -0.929 1 98.88 81 LEU A C 1
ATOM 594 O O . LEU A 1 81 ? -6.984 -16.625 0.045 1 98.88 81 LEU A O 1
ATOM 598 N N . TYR A 1 82 ? -5.656 -15.945 -1.646 1 98.94 82 TYR A N 1
ATOM 599 C CA . TYR A 1 82 ? -4.473 -16.672 -1.209 1 98.94 82 TYR A CA 1
ATOM 600 C C . TYR A 1 82 ? -3.279 -15.734 -1.058 1 98.94 82 TYR A C 1
ATOM 602 O O . TYR A 1 82 ? -3.049 -14.875 -1.908 1 98.94 82 TYR A O 1
ATOM 610 N N . VAL A 1 83 ? -2.562 -15.883 0.032 1 98.88 83 VAL A N 1
ATOM 611 C CA . VAL A 1 83 ? -1.369 -15.078 0.272 1 98.88 83 VAL A CA 1
ATOM 612 C C . VAL A 1 83 ? -0.136 -15.984 0.309 1 98.88 83 VAL A C 1
ATOM 614 O O . VAL A 1 83 ? -0.085 -16.938 1.08 1 98.88 83 VAL A O 1
ATOM 617 N N . SER A 1 84 ? 0.808 -15.617 -0.54 1 98.81 84 SER A N 1
ATOM 618 C CA . SER A 1 84 ? 2.035 -16.406 -0.605 1 98.81 84 SER A CA 1
ATOM 619 C C . SER A 1 84 ? 2.955 -16.094 0.571 1 98.81 84 SER A C 1
ATOM 621 O O . SER A 1 84 ? 3.521 -17 1.181 1 98.81 84 SER A O 1
ATOM 623 N N . HIS A 1 85 ? 3.125 -14.766 0.866 1 98.69 85 HIS A N 1
ATOM 624 C CA . HIS A 1 85 ? 3.969 -14.328 1.973 1 98.69 85 HIS A CA 1
ATOM 625 C C . HIS A 1 85 ? 3.678 -12.875 2.344 1 98.69 85 HIS A C 1
ATOM 627 O O . HIS A 1 85 ? 2.887 -12.211 1.675 1 98.69 85 HIS A O 1
ATOM 633 N N . ASN A 1 86 ? 4.348 -12.375 3.369 1 98.19 86 ASN A N 1
ATOM 634 C CA . ASN A 1 86 ? 3.861 -11.148 3.996 1 98.19 86 ASN A CA 1
ATOM 635 C C . ASN A 1 86 ? 4.676 -9.938 3.561 1 98.19 86 ASN A C 1
ATOM 637 O O . ASN A 1 86 ? 4.68 -8.906 4.238 1 98.19 86 ASN A O 1
ATOM 641 N N . HIS A 1 87 ? 5.43 -9.938 2.484 1 98.19 87 HIS A N 1
ATOM 642 C CA . HIS A 1 87 ? 5.98 -8.703 1.938 1 98.19 87 HIS A CA 1
ATOM 643 C C . HIS A 1 87 ? 4.871 -7.785 1.433 1 98.19 87 HIS A C 1
ATOM 645 O O . HIS A 1 87 ? 3.826 -8.258 0.981 1 98.19 87 HIS A O 1
ATOM 651 N N . GLY A 1 88 ? 5.16 -6.531 1.49 1 97.81 88 GLY A N 1
ATOM 652 C CA . GLY A 1 88 ? 4.164 -5.527 1.158 1 97.81 88 GLY A CA 1
ATOM 653 C C . GLY A 1 88 ? 3.646 -5.645 -0.262 1 97.81 88 GLY A C 1
ATOM 654 O O . GLY A 1 88 ? 2.467 -5.395 -0.522 1 97.81 88 GLY A O 1
ATOM 655 N N . ASP A 1 89 ? 4.465 -5.969 -1.176 1 98.06 89 ASP A N 1
ATOM 656 C CA . ASP A 1 89 ? 4.027 -6.078 -2.564 1 98.06 89 ASP A CA 1
ATOM 657 C C . ASP A 1 89 ? 3.176 -7.328 -2.773 1 98.06 89 ASP A C 1
ATOM 659 O O . ASP A 1 89 ? 2.646 -7.551 -3.865 1 98.06 89 ASP A O 1
ATOM 663 N N . HIS A 1 90 ? 2.896 -8.094 -1.749 1 98.69 90 HIS A N 1
ATOM 664 C CA . HIS A 1 90 ? 2.025 -9.266 -1.849 1 98.69 90 HIS A CA 1
ATOM 665 C C . HIS A 1 90 ? 0.853 -9.164 -0.879 1 98.69 90 HIS A C 1
ATOM 667 O O . HIS A 1 90 ? -0.15 -9.859 -1.036 1 98.69 90 HIS A O 1
ATOM 673 N N . THR A 1 91 ? 0.956 -8.258 0.127 1 98.69 91 THR A N 1
ATOM 674 C CA . THR A 1 91 ? -0.114 -8.188 1.116 1 98.69 91 THR A CA 1
ATOM 675 C C . THR A 1 91 ? -0.406 -6.734 1.488 1 98.69 91 THR A C 1
ATOM 677 O O . THR A 1 91 ? -1.217 -6.469 2.377 1 98.69 91 THR A O 1
ATOM 680 N N . GLY A 1 92 ? 0.216 -5.801 0.89 1 98.38 92 GLY A N 1
ATOM 681 C CA . GLY A 1 92 ? 0.168 -4.414 1.325 1 98.38 92 GLY A CA 1
ATOM 682 C C . GLY A 1 92 ? -1.235 -3.838 1.332 1 98.38 92 GLY A C 1
ATOM 683 O O . GLY A 1 92 ? -1.528 -2.912 2.09 1 98.38 92 GLY A O 1
ATOM 684 N N . GLU A 1 93 ? -2.117 -4.316 0.499 1 98.56 93 GLU A N 1
ATOM 685 C CA . GLU A 1 93 ? -3.471 -3.775 0.408 1 98.56 93 GLU A CA 1
ATOM 686 C C . GLU A 1 93 ? -4.477 -4.676 1.119 1 98.56 93 GLU A C 1
ATOM 688 O O . GLU A 1 93 ? -5.668 -4.371 1.166 1 98.56 93 GLU A O 1
ATOM 693 N N . LEU A 1 94 ? -4.004 -5.762 1.759 1 98.75 94 LEU A N 1
ATOM 694 C CA . LEU A 1 94 ? -4.852 -6.797 2.332 1 98.75 94 LEU A CA 1
ATOM 695 C C . LEU A 1 94 ? -5.738 -6.23 3.438 1 98.75 94 LEU A C 1
ATOM 697 O O . LEU A 1 94 ? -6.938 -6.504 3.479 1 98.75 94 LEU A O 1
ATOM 701 N N . PRO A 1 95 ? -5.215 -5.402 4.371 1 98.44 95 PRO A N 1
ATOM 702 C CA . PRO A 1 95 ? -6.098 -4.887 5.422 1 98.44 95 PRO A CA 1
ATOM 703 C C . PRO A 1 95 ? -7.273 -4.09 4.863 1 98.44 95 PRO A C 1
ATOM 705 O O . PRO A 1 95 ? -8.406 -4.242 5.332 1 98.44 95 PRO A O 1
ATOM 708 N N . VAL A 1 96 ? -7 -3.301 3.857 1 98.31 96 VAL A N 1
ATOM 709 C CA . VAL A 1 96 ? -8.039 -2.471 3.252 1 98.31 96 VAL A CA 1
ATOM 710 C C . VAL A 1 96 ? -9.055 -3.355 2.535 1 98.31 96 VAL A C 1
ATOM 712 O O . VAL A 1 96 ? -10.266 -3.172 2.689 1 98.31 96 VAL A O 1
ATOM 715 N N . VAL A 1 97 ? -8.57 -4.332 1.833 1 98.69 97 VAL A N 1
ATOM 716 C CA . VAL A 1 97 ? -9.43 -5.215 1.052 1 98.69 97 VAL A CA 1
ATOM 717 C C . VAL A 1 97 ? -10.336 -6.012 1.986 1 98.69 97 VAL A C 1
ATOM 719 O O . VAL A 1 97 ? -11.539 -6.133 1.742 1 98.69 97 VAL A O 1
ATOM 722 N N . LEU A 1 98 ? -9.766 -6.539 3.029 1 98.69 98 LEU A N 1
ATOM 723 C CA . LEU A 1 98 ? -10.57 -7.316 3.971 1 98.69 98 LEU A CA 1
ATOM 724 C C . LEU A 1 98 ? -11.625 -6.438 4.637 1 98.69 98 LEU A C 1
ATOM 726 O O . LEU A 1 98 ? -12.766 -6.859 4.816 1 98.69 98 LEU A O 1
ATOM 730 N N . ALA A 1 99 ? -11.258 -5.227 4.992 1 97.56 99 ALA A N 1
ATOM 731 C CA . ALA A 1 99 ? -12.203 -4.309 5.621 1 97.56 99 ALA A CA 1
ATOM 732 C C . ALA A 1 99 ? -13.352 -3.971 4.672 1 97.56 99 ALA A C 1
ATOM 734 O O . ALA A 1 99 ? -14.523 -4.035 5.059 1 97.56 99 ALA A O 1
ATOM 735 N N . VAL A 1 100 ? -13.055 -3.66 3.447 1 97.44 100 VAL A N 1
ATOM 736 C CA . VAL A 1 100 ? -14.055 -3.238 2.471 1 97.44 100 VAL A CA 1
ATOM 737 C C . VAL A 1 100 ? -14.938 -4.426 2.082 1 97.44 100 VAL A C 1
ATOM 739 O O . VAL A 1 100 ? -16.156 -4.328 2.107 1 97.44 100 VAL A O 1
ATOM 742 N N . GLU A 1 101 ? -14.312 -5.527 1.766 1 97.62 101 GLU A N 1
ATOM 743 C CA . GLU A 1 101 ? -15.039 -6.66 1.211 1 97.62 101 GLU A CA 1
ATOM 744 C C . GLU A 1 101 ? -15.875 -7.355 2.281 1 97.62 101 GLU A C 1
ATOM 746 O O . GLU A 1 101 ? -16.938 -7.898 1.989 1 97.62 101 GLU A O 1
ATOM 751 N N . SER A 1 102 ? -15.406 -7.387 3.518 1 97.56 102 SER A N 1
ATOM 752 C CA . SER A 1 102 ? -16.234 -7.93 4.59 1 97.56 102 SER A CA 1
ATOM 753 C C . SER A 1 102 ? -17.469 -7.07 4.816 1 97.56 102 SER A C 1
ATOM 755 O O . SER A 1 102 ? -18.562 -7.598 5.047 1 97.56 102 SER A O 1
ATOM 757 N N . THR A 1 103 ? -17.312 -5.766 4.781 1 95.19 103 THR A N 1
ATOM 758 C CA . THR A 1 103 ? -18.438 -4.855 4.926 1 95.19 103 THR A CA 1
ATOM 759 C C . THR A 1 103 ? -19.422 -5.027 3.773 1 95.19 103 THR A C 1
ATOM 761 O O . THR A 1 103 ? -20.641 -5.062 3.988 1 95.19 103 THR A O 1
ATOM 764 N N . ARG A 1 104 ? -18.891 -5.145 2.598 1 94.62 104 ARG A N 1
ATOM 765 C CA . ARG A 1 104 ? -19.734 -5.352 1.424 1 94.62 104 ARG A CA 1
ATOM 766 C C . ARG A 1 104 ? -20.516 -6.652 1.536 1 94.62 104 ARG A C 1
ATOM 768 O O . ARG A 1 104 ? -21.703 -6.695 1.215 1 94.62 104 ARG A O 1
ATOM 775 N N . ALA A 1 105 ? -19.844 -7.664 1.955 1 93.81 105 ALA A N 1
ATOM 776 C CA . ALA A 1 105 ? -20.5 -8.961 2.129 1 93.81 105 ALA A CA 1
ATOM 777 C C . ALA A 1 105 ? -21.625 -8.867 3.15 1 93.81 105 ALA A C 1
ATOM 779 O O . ALA A 1 105 ? -22.734 -9.367 2.91 1 93.81 105 ALA A O 1
ATOM 780 N N . ALA A 1 106 ? -21.391 -8.211 4.227 1 92.31 106 ALA A N 1
ATOM 781 C CA . ALA A 1 106 ? -22.391 -8.055 5.281 1 92.31 106 ALA A CA 1
ATOM 782 C C . ALA A 1 106 ? -23.594 -7.262 4.785 1 92.31 106 ALA A C 1
ATOM 784 O O . ALA A 1 106 ? -24.734 -7.633 5.047 1 92.31 106 ALA A O 1
ATOM 785 N N . THR A 1 107 ? -23.359 -6.238 4.078 1 91.56 107 THR A N 1
ATOM 786 C CA . THR A 1 107 ? -24.422 -5.371 3.57 1 91.56 107 THR A CA 1
ATOM 787 C C . THR A 1 107 ? -25.266 -6.102 2.533 1 91.56 107 THR A C 1
ATOM 789 O O . THR A 1 107 ? -26.469 -5.852 2.416 1 91.56 107 THR A O 1
ATOM 792 N N . ALA A 1 108 ? -24.594 -6.984 1.834 1 90.25 108 ALA A N 1
ATOM 793 C CA . ALA A 1 108 ? -25.281 -7.754 0.8 1 90.25 108 ALA A CA 1
ATOM 794 C C . ALA A 1 108 ? -26.016 -8.945 1.403 1 90.25 108 ALA A C 1
ATOM 796 O O . ALA A 1 108 ? -26.688 -9.695 0.687 1 90.25 108 ALA A O 1
ATOM 797 N N . GLY A 1 109 ? -25.891 -9.117 2.65 1 88.44 109 GLY A N 1
ATOM 798 C CA . GLY A 1 109 ? -26.609 -10.18 3.322 1 88.44 109 GLY A CA 1
ATOM 799 C C . GLY A 1 109 ? -25.859 -11.5 3.342 1 88.44 109 GLY A C 1
ATOM 800 O O . GLY A 1 109 ? -26.422 -12.539 3.668 1 88.44 109 GLY A O 1
ATOM 801 N N . CYS A 1 110 ? -24.641 -11.398 2.885 1 83.62 110 CYS A N 1
ATOM 802 C CA . CYS A 1 110 ? -23.797 -12.594 2.947 1 83.62 110 CYS A CA 1
ATOM 803 C C . CYS A 1 110 ? -23.422 -12.914 4.387 1 83.62 110 CYS A C 1
ATOM 805 O O . CYS A 1 110 ? -23.078 -12.008 5.156 1 83.62 110 CYS A O 1
ATOM 807 N N . GLN A 1 111 ? -23.391 -14.078 4.645 1 77.56 111 GLN A N 1
ATOM 808 C CA . GLN A 1 111 ? -23.172 -14.5 6.02 1 77.56 111 GLN A CA 1
ATOM 809 C C . GLN A 1 111 ? -21.672 -14.523 6.348 1 77.56 111 GLN A C 1
ATOM 811 O O . GLN A 1 111 ? -21.297 -14.461 7.52 1 77.56 111 GLN A O 1
ATOM 816 N N . GLN A 1 112 ? -20.891 -14.617 5.285 1 90.5 112 GLN A N 1
ATOM 817 C CA . GLN A 1 112 ? -19.469 -14.781 5.609 1 90.5 112 GLN A CA 1
ATOM 818 C C . GLN A 1 112 ? -18.625 -13.695 4.945 1 90.5 112 GLN A C 1
ATOM 820 O O . GLN A 1 112 ? -18.891 -13.305 3.807 1 90.5 112 GLN A O 1
ATOM 825 N N . PRO A 1 113 ? -17.594 -13.266 5.703 1 97.25 113 PRO A N 1
ATOM 826 C CA . PRO A 1 113 ? -16.578 -12.414 5.09 1 97.25 113 PRO A CA 1
ATOM 827 C C . PRO A 1 113 ? -15.695 -13.18 4.105 1 97.25 113 PRO A C 1
ATOM 829 O O . PRO A 1 113 ? -15.867 -14.383 3.912 1 97.25 113 PRO A O 1
ATOM 832 N N . PRO A 1 114 ? -14.734 -12.508 3.416 1 98 114 PRO A N 1
ATOM 833 C CA . PRO A 1 114 ? -13.852 -13.195 2.473 1 98 114 PRO A CA 1
ATOM 834 C C . PRO A 1 114 ? -13.062 -14.328 3.127 1 98 114 PRO A C 1
ATOM 836 O O . PRO A 1 114 ? -12.82 -14.297 4.336 1 98 114 PRO A O 1
ATOM 839 N N . HIS A 1 115 ? -12.758 -15.328 2.295 1 98.69 115 HIS A N 1
ATOM 840 C CA . HIS A 1 115 ? -11.898 -16.422 2.729 1 98.69 115 HIS A CA 1
ATOM 841 C C . HIS A 1 115 ? -10.438 -16.125 2.424 1 98.69 115 HIS A C 1
ATOM 843 O O . HIS A 1 115 ? -10.094 -15.773 1.294 1 98.69 115 HIS A O 1
ATOM 849 N N . LEU A 1 116 ? -9.633 -16.203 3.467 1 98.88 116 LEU A N 1
ATOM 850 C CA . LEU A 1 116 ? -8.195 -15.992 3.305 1 98.88 116 LEU A CA 1
ATOM 851 C C . LEU A 1 116 ? -7.43 -17.281 3.525 1 98.88 116 LEU A C 1
ATOM 853 O O . LEU A 1 116 ? -7.453 -17.844 4.621 1 98.88 116 LEU A O 1
ATOM 857 N N . TYR A 1 117 ? -6.773 -17.75 2.473 1 98.88 117 TYR A N 1
ATOM 858 C CA . TYR A 1 117 ? -5.984 -18.984 2.506 1 98.88 117 TYR A CA 1
ATOM 859 C C . TYR A 1 117 ? -4.492 -18.672 2.545 1 98.88 117 TYR A C 1
ATOM 861 O O . TYR A 1 117 ? -4.02 -17.781 1.833 1 98.88 117 TYR A O 1
ATOM 869 N N . ALA A 1 118 ? -3.738 -19.328 3.355 1 98.69 118 ALA A N 1
ATOM 870 C CA . ALA A 1 118 ? -2.279 -19.281 3.396 1 98.69 118 ALA A CA 1
ATOM 871 C C . ALA A 1 118 ? -1.727 -20.422 4.258 1 98.69 118 ALA A C 1
ATOM 873 O O . ALA A 1 118 ? -2.449 -21 5.074 1 98.69 118 ALA A O 1
ATOM 874 N N . HIS A 1 119 ? -0.509 -20.781 3.975 1 98.5 119 HIS A N 1
ATOM 875 C CA . HIS A 1 119 ? 0.136 -21.672 4.934 1 98.5 119 HIS A CA 1
ATOM 876 C C . HIS A 1 119 ? 0.07 -21.094 6.348 1 98.5 119 HIS A C 1
ATOM 878 O O . HIS A 1 119 ? 0.116 -19.891 6.531 1 98.5 119 HIS A O 1
ATOM 884 N N . ALA A 1 120 ? 0.059 -21.953 7.344 1 97.69 120 ALA A N 1
ATOM 885 C CA . ALA A 1 120 ? -0.135 -21.562 8.734 1 97.69 120 ALA A CA 1
ATOM 886 C C . ALA A 1 120 ? 0.938 -20.578 9.18 1 97.69 120 ALA A C 1
ATOM 888 O O . ALA A 1 120 ? 0.648 -19.625 9.898 1 97.69 120 ALA A O 1
ATOM 889 N N . ASP A 1 121 ? 2.16 -20.797 8.781 1 97.75 121 ASP A N 1
ATOM 890 C CA . ASP A 1 121 ? 3.264 -19.922 9.164 1 97.75 121 ASP A CA 1
ATOM 891 C C . ASP A 1 121 ? 3.084 -18.531 8.586 1 97.75 121 ASP A C 1
ATOM 893 O O . ASP A 1 121 ? 3.395 -17.531 9.25 1 97.75 121 ASP A O 1
ATOM 897 N N . VAL A 1 122 ? 2.627 -18.469 7.367 1 98.5 122 VAL A N 1
ATOM 898 C CA . VAL A 1 122 ? 2.395 -17.188 6.703 1 98.5 122 VAL A CA 1
ATOM 899 C C . VAL A 1 122 ? 1.212 -16.484 7.355 1 98.5 122 VAL A C 1
ATOM 901 O O . VAL A 1 122 ? 1.271 -15.273 7.613 1 98.5 122 VAL A O 1
ATOM 904 N N . LEU A 1 123 ? 0.188 -17.234 7.598 1 98.19 123 LEU A N 1
ATOM 905 C CA . LEU A 1 123 ? -1.006 -16.656 8.211 1 98.19 123 LEU A CA 1
ATOM 906 C C . LEU A 1 123 ? -0.681 -16.047 9.57 1 98.19 123 LEU A C 1
ATOM 908 O O . LEU A 1 123 ? -1.213 -15 9.922 1 98.19 123 LEU A O 1
ATOM 912 N N . ALA A 1 124 ? 0.147 -16.703 10.336 1 98 124 ALA A N 1
ATOM 913 C CA . ALA A 1 124 ? 0.551 -16.188 11.641 1 98 124 ALA A CA 1
ATOM 914 C C . ALA A 1 124 ? 1.228 -14.82 11.508 1 98 124 ALA A C 1
ATOM 916 O O . ALA A 1 124 ? 0.929 -13.891 12.266 1 98 124 ALA A O 1
ATOM 917 N N . GLU A 1 125 ? 2.102 -14.711 10.523 1 97.12 125 GLU A N 1
ATOM 918 C CA . GLU A 1 125 ? 2.801 -13.453 10.281 1 97.12 125 GLU A CA 1
ATOM 919 C C . GLU A 1 125 ? 1.835 -12.359 9.82 1 97.12 125 GLU A C 1
ATOM 921 O O . GLU A 1 125 ? 1.904 -11.227 10.281 1 97.12 125 GLU A O 1
ATOM 926 N N . VAL A 1 126 ? 0.981 -12.742 8.953 1 98.31 126 VAL A N 1
ATOM 927 C CA . VAL A 1 126 ? 0.006 -11.812 8.398 1 98.31 126 VAL A CA 1
ATOM 928 C C . VAL A 1 126 ? -0.907 -11.289 9.508 1 98.31 126 VAL A C 1
ATOM 930 O O . VAL A 1 126 ? -1.106 -10.086 9.633 1 98.31 126 VAL A O 1
ATOM 933 N N . ARG A 1 127 ? -1.429 -12.141 10.336 1 97.94 127 ARG A N 1
ATOM 934 C CA . ARG A 1 127 ? -2.338 -11.773 11.414 1 97.94 127 ARG A CA 1
ATOM 935 C C . ARG A 1 127 ? -1.641 -10.883 12.438 1 97.94 127 ARG A C 1
ATOM 937 O O . ARG A 1 127 ? -2.225 -9.914 12.922 1 97.94 127 ARG A O 1
ATOM 944 N N . GLN A 1 128 ? -0.433 -11.18 12.672 1 96.94 128 GLN A N 1
ATOM 945 C CA . GLN A 1 128 ? 0.294 -10.492 13.734 1 96.94 128 GLN A CA 1
ATOM 946 C C . GLN A 1 128 ? 0.747 -9.102 13.273 1 96.94 128 GLN A C 1
ATOM 948 O O . GLN A 1 128 ? 0.724 -8.148 14.055 1 96.94 128 GLN A O 1
ATOM 953 N N . HIS A 1 129 ? 1.142 -9 12.047 1 96.94 129 HIS A N 1
ATOM 954 C CA . HIS A 1 129 ? 1.821 -7.777 11.648 1 96.94 129 HIS A CA 1
ATOM 955 C C . HIS A 1 129 ? 0.995 -6.996 10.625 1 96.94 129 HIS A C 1
ATOM 957 O O . HIS A 1 129 ? 0.636 -5.84 10.867 1 96.94 129 HIS A O 1
ATOM 963 N N . ARG A 1 130 ? 0.657 -7.602 9.547 1 97.56 130 ARG A N 1
ATOM 964 C CA . ARG A 1 130 ? -0.017 -6.926 8.438 1 97.56 130 ARG A CA 1
ATOM 965 C C . ARG A 1 130 ? -1.419 -6.48 8.844 1 97.56 130 ARG A C 1
ATOM 967 O O . ARG A 1 130 ? -1.825 -5.352 8.555 1 97.56 130 ARG A O 1
ATOM 974 N N . LEU A 1 131 ? -2.146 -7.363 9.602 1 98.19 131 LEU A N 1
ATOM 975 C CA . LEU A 1 131 ? -3.549 -7.09 9.898 1 98.19 131 LEU A CA 1
ATOM 976 C C . LEU A 1 131 ? -3.697 -6.391 11.242 1 98.19 131 LEU A C 1
ATOM 978 O O . LEU A 1 131 ? -4.816 -6.16 11.711 1 98.19 131 LEU A O 1
ATOM 982 N N . ARG A 1 132 ? -2.578 -6.047 11.844 1 96.5 132 ARG A N 1
ATOM 983 C CA . ARG A 1 132 ? -2.615 -5.41 13.156 1 96.5 132 ARG A CA 1
ATOM 984 C C . ARG A 1 132 ? -3.477 -4.148 13.133 1 96.5 132 ARG A C 1
ATOM 986 O O . ARG A 1 132 ? -4.16 -3.838 14.109 1 96.5 132 ARG A O 1
ATOM 993 N N . GLU A 1 133 ? -3.459 -3.447 12.047 1 94.06 133 GLU A N 1
ATOM 994 C CA . GLU A 1 133 ? -4.16 -2.17 11.961 1 94.06 133 GLU A CA 1
ATOM 995 C C . GLU A 1 133 ? -5.672 -2.363 12.039 1 94.06 133 GLU A C 1
ATOM 997 O O . GLU A 1 133 ? -6.402 -1.432 12.375 1 94.06 133 GLU A O 1
ATOM 1002 N N . LEU A 1 134 ? -6.145 -3.537 11.742 1 96.44 134 LEU A N 1
ATOM 1003 C CA . LEU A 1 134 ? -7.578 -3.797 11.797 1 96.44 134 LEU A CA 1
ATOM 1004 C C . LEU A 1 134 ? -8.062 -3.871 13.242 1 96.44 134 LEU A C 1
ATOM 1006 O O . LEU A 1 134 ? -9.258 -3.744 13.516 1 96.44 134 LEU A O 1
ATOM 1010 N N . LYS A 1 135 ? -7.16 -4.059 14.156 1 93.44 135 LYS A N 1
ATOM 1011 C CA . LYS A 1 135 ? -7.531 -4.113 15.562 1 93.44 135 LYS A CA 1
ATOM 1012 C C . LYS A 1 135 ? -8.062 -2.766 16.047 1 93.44 135 LYS A C 1
ATOM 1014 O O . LYS A 1 135 ? -8.836 -2.703 17 1 93.44 135 LYS A O 1
ATOM 1019 N N . SER A 1 136 ? -7.656 -1.762 15.367 1 92.25 136 SER A N 1
ATOM 1020 C CA . SER A 1 136 ? -8.086 -0.424 15.758 1 92.25 136 SER A CA 1
ATOM 1021 C C . SER A 1 136 ? -9.594 -0.251 15.57 1 92.25 136 SER A C 1
ATOM 1023 O O . SER A 1 136 ? -10.188 0.667 16.141 1 92.25 136 SER A O 1
ATOM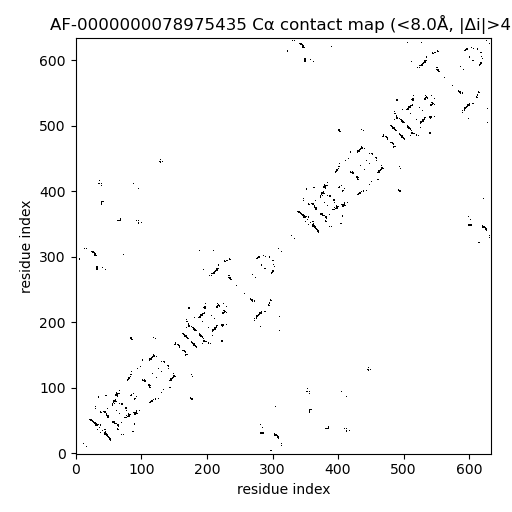 1025 N N . THR A 1 137 ? -10.266 -1.107 14.844 1 91.75 137 THR A N 1
ATOM 1026 C CA . THR A 1 137 ? -11.703 -1.05 14.633 1 91.75 137 THR A CA 1
ATOM 1027 C C . THR A 1 137 ? -12.453 -1.525 15.875 1 91.75 137 THR A C 1
ATOM 1029 O O . THR A 1 137 ? -13.664 -1.299 16 1 91.75 137 THR A O 1
ATOM 1032 N N . GLY A 1 138 ? -11.758 -2.283 16.703 1 93.75 138 GLY A N 1
ATOM 1033 C CA . GLY A 1 138 ? -12.383 -2.871 17.891 1 93.75 138 GLY A CA 1
ATOM 1034 C C . GLY A 1 138 ? -13.023 -4.215 17.609 1 93.75 138 GLY A C 1
ATOM 1035 O O . GLY A 1 138 ? -13.539 -4.863 18.516 1 93.75 138 GLY A O 1
ATOM 1036 N N . LYS A 1 139 ? -13.008 -4.629 16.391 1 95 139 LYS A N 1
ATOM 1037 C CA . LYS A 1 139 ? -13.617 -5.898 16.016 1 95 139 LYS A CA 1
ATOM 1038 C C . LYS A 1 139 ? -12.57 -7.012 15.953 1 95 139 LYS A C 1
ATOM 1040 O O . LYS A 1 139 ? -11.398 -6.754 15.688 1 95 139 LYS A O 1
ATOM 1045 N N . PRO A 1 140 ? -13.008 -8.203 16.203 1 96.88 140 PRO A N 1
ATOM 1046 C CA . PRO A 1 140 ? -12.078 -9.32 16.016 1 96.88 140 PRO A CA 1
ATOM 1047 C C . PRO A 1 140 ? -11.734 -9.562 14.555 1 96.88 140 PRO A C 1
ATOM 1049 O O . PRO A 1 140 ? -12.539 -9.25 13.672 1 96.88 140 PRO A O 1
ATOM 1052 N N . LEU A 1 141 ? -10.547 -10.117 14.32 1 97.62 141 LEU A N 1
ATOM 1053 C CA . LEU A 1 141 ? -10.086 -10.359 12.961 1 97.62 141 LEU A CA 1
ATOM 1054 C C . LEU A 1 141 ? -11.047 -11.273 12.211 1 97.62 141 LEU A C 1
ATOM 1056 O O . LEU A 1 141 ? -11.188 -11.156 10.992 1 97.62 141 LEU A O 1
ATOM 1060 N N . GLU A 1 142 ? -11.758 -12.109 12.922 1 96.75 142 GLU A N 1
ATOM 1061 C CA . GLU A 1 142 ? -12.68 -13.086 12.336 1 96.75 142 GLU A CA 1
ATOM 1062 C C . GLU A 1 142 ? -13.875 -12.398 11.688 1 96.75 142 GLU A C 1
ATOM 1064 O O . GLU A 1 142 ? -14.594 -13.016 10.898 1 96.75 142 GLU A O 1
ATOM 1069 N N . ASP A 1 143 ? -14.102 -11.172 12.031 1 96.81 143 ASP A N 1
ATOM 1070 C CA . ASP A 1 143 ? -15.164 -10.398 11.391 1 96.81 143 ASP A CA 1
ATOM 1071 C C . ASP A 1 143 ? -14.75 -9.961 9.992 1 96.81 143 ASP A C 1
ATOM 1073 O O . ASP A 1 143 ? -15.594 -9.57 9.188 1 96.81 143 ASP A O 1
ATOM 1077 N N . PHE A 1 144 ? -13.438 -10 9.703 1 98.25 144 PHE A N 1
ATOM 1078 C CA . PHE A 1 144 ? -12.93 -9.453 8.445 1 98.25 144 PHE A CA 1
ATOM 1079 C C . PHE A 1 144 ? -12.633 -10.57 7.453 1 98.25 144 PHE A C 1
ATOM 1081 O O . PHE A 1 144 ? -12.586 -10.336 6.246 1 98.25 144 PHE A O 1
ATOM 1088 N N . ALA A 1 145 ? -12.391 -11.781 7.961 1 98.56 145 ALA A N 1
ATOM 1089 C CA . ALA A 1 145 ? -12.062 -12.898 7.074 1 98.56 145 ALA A CA 1
ATOM 1090 C C . ALA A 1 145 ? -12.305 -14.234 7.766 1 98.56 145 ALA A C 1
ATOM 1092 O O . ALA A 1 145 ? -12.211 -14.336 8.992 1 98.56 145 ALA A O 1
ATOM 1093 N N . VAL A 1 146 ? -12.664 -15.203 6.977 1 98.44 146 VAL A N 1
ATOM 1094 C CA . VAL A 1 146 ? -12.516 -16.594 7.391 1 98.44 146 VAL A CA 1
ATOM 1095 C C . VAL A 1 146 ? -11.102 -17.078 7.066 1 98.44 146 VAL A C 1
ATOM 1097 O O . VAL A 1 146 ? -10.727 -17.188 5.895 1 98.44 146 VAL A O 1
ATOM 1100 N N . PHE A 1 147 ? -10.352 -17.422 8.055 1 98.62 147 PHE A N 1
ATOM 1101 C CA . PHE A 1 147 ? -8.953 -17.797 7.887 1 98.62 147 PHE A CA 1
ATOM 1102 C C . PHE A 1 147 ? -8.812 -19.297 7.688 1 98.62 147 PHE A C 1
ATOM 1104 O O . PHE A 1 147 ? -9.336 -20.078 8.477 1 98.62 147 PHE A O 1
ATOM 1111 N N . HIS A 1 148 ? -8.133 -19.656 6.613 1 98.25 148 HIS A N 1
ATOM 1112 C CA . HIS A 1 148 ? -7.895 -21.062 6.309 1 98.25 148 HIS A CA 1
ATOM 1113 C C . HIS A 1 148 ? -6.406 -21.391 6.336 1 98.25 148 HIS A C 1
ATOM 1115 O O . HIS A 1 148 ? -5.652 -20.938 5.473 1 98.25 148 HIS A O 1
ATOM 1121 N N . ASP A 1 149 ? -6.008 -22.203 7.309 1 97.12 149 ASP A N 1
ATOM 1122 C CA . ASP A 1 149 ? -4.664 -22.781 7.309 1 97.12 149 ASP A CA 1
ATOM 1123 C C . ASP A 1 149 ? -4.523 -23.859 6.238 1 97.12 149 ASP A C 1
ATOM 1125 O O . ASP A 1 149 ? -5.23 -24.859 6.27 1 97.12 149 ASP A O 1
ATOM 1129 N N . VAL A 1 150 ? -3.654 -23.578 5.309 1 97.62 150 VAL A N 1
ATOM 1130 C CA . VAL A 1 150 ? -3.434 -24.531 4.238 1 97.62 150 VAL A CA 1
ATOM 1131 C C . VAL A 1 150 ? -2.127 -25.297 4.48 1 97.62 150 VAL A C 1
ATOM 1133 O O . VAL A 1 150 ? -1.041 -24.734 4.301 1 97.62 150 VAL A O 1
ATOM 1136 N N . PRO A 1 151 ? -2.156 -26.516 4.836 1 95 151 PRO A N 1
ATOM 1137 C CA . PRO A 1 151 ? -0.932 -27.266 5.129 1 95 151 PRO A CA 1
ATOM 1138 C C . PRO A 1 151 ? -0.136 -27.609 3.869 1 95 151 PRO A C 1
ATOM 1140 O O . PRO A 1 151 ? -0.719 -27.797 2.797 1 95 151 PRO A O 1
ATOM 1143 N N . ALA A 1 152 ? 1.175 -27.516 4.16 1 91.5 152 ALA A N 1
ATOM 1144 C CA . ALA A 1 152 ? 2.041 -28.047 3.107 1 91.5 152 ALA A CA 1
ATOM 1145 C C . ALA A 1 152 ? 2.178 -29.562 3.213 1 91.5 152 ALA A C 1
ATOM 1147 O O . ALA A 1 152 ? 1.94 -30.141 4.277 1 91.5 152 ALA A O 1
ATOM 1148 N N . GLY A 1 153 ? 2.445 -30.312 2.184 1 81 153 GLY A N 1
ATOM 1149 C CA . GLY A 1 153 ? 2.664 -31.75 2.225 1 81 153 GLY A CA 1
ATOM 1150 C C . GLY A 1 153 ? 1.536 -32.531 1.594 1 81 153 GLY A C 1
ATOM 1151 O O . GLY A 1 153 ? 1.147 -32.281 0.453 1 81 153 GLY A O 1
ATOM 1152 N N . GLU A 1 154 ? 0.874 -33.25 2.582 1 76.81 154 GLU A N 1
ATOM 1153 C CA . GLU A 1 154 ? -0.047 -34.219 2.008 1 76.81 154 GLU A CA 1
ATOM 1154 C C . GLU A 1 154 ? -1.463 -33.656 1.919 1 76.81 154 GLU A C 1
ATOM 1156 O O . GLU A 1 154 ? -1.896 -32.906 2.801 1 76.81 154 GLU A O 1
ATOM 1161 N N . GLY A 1 155 ? -2.092 -33.688 0.719 1 89.88 155 GLY A N 1
ATOM 1162 C CA . GLY A 1 155 ? -3.49 -33.375 0.468 1 89.88 155 GLY A CA 1
ATOM 1163 C C . GLY A 1 155 ? -3.701 -32 -0.096 1 89.88 155 GLY A C 1
ATOM 1164 O O . GLY A 1 155 ? -2.748 -31.234 -0.238 1 89.88 155 GLY A O 1
ATOM 1165 N N . THR A 1 156 ? -4.848 -31.703 -0.568 1 96.31 156 THR A N 1
ATOM 1166 C CA . THR A 1 156 ? -5.258 -30.422 -1.118 1 96.31 156 THR A CA 1
ATOM 1167 C C . THR A 1 156 ? -6.312 -29.766 -0.231 1 96.31 156 THR A C 1
ATOM 1169 O O . THR A 1 156 ? -6.957 -30.438 0.576 1 96.31 156 THR A O 1
ATOM 1172 N N . THR A 1 157 ? -6.352 -28.516 -0.235 1 97.75 157 THR A N 1
ATOM 1173 C CA . THR A 1 157 ? -7.398 -27.75 0.426 1 97.75 157 THR A CA 1
ATOM 1174 C C . THR A 1 157 ? -8.367 -27.172 -0.598 1 97.75 157 THR A C 1
ATOM 1176 O O . THR A 1 157 ? -7.961 -26.484 -1.534 1 97.75 157 THR A O 1
ATOM 1179 N N . ALA A 1 158 ? -9.609 -27.453 -0.393 1 97.94 158 ALA A N 1
ATOM 1180 C CA . ALA A 1 158 ? -10.648 -26.953 -1.302 1 97.94 158 ALA A CA 1
ATOM 1181 C C . ALA A 1 158 ? -10.812 -25.453 -1.17 1 97.94 158 ALA A C 1
ATOM 1183 O O . ALA A 1 158 ? -10.766 -24.906 -0.063 1 97.94 158 ALA A O 1
ATOM 1184 N N . ILE A 1 159 ? -11.016 -24.766 -2.242 1 98.12 159 ILE A N 1
ATOM 1185 C CA . ILE A 1 159 ? -11.375 -23.359 -2.254 1 98.12 159 ILE A CA 1
ATOM 1186 C C . ILE A 1 159 ? -12.891 -23.203 -2.217 1 98.12 159 ILE A C 1
ATOM 1188 O O . ILE A 1 159 ? -13.555 -23.266 -3.258 1 98.12 159 ILE A O 1
ATOM 1192 N N . ALA A 1 160 ? -13.352 -23.062 -1.03 1 95.75 160 ALA A N 1
ATOM 1193 C CA . ALA A 1 160 ? -14.797 -23 -0.814 1 95.75 160 ALA A CA 1
ATOM 1194 C C . ALA A 1 160 ? -15.523 -24.047 -1.64 1 95.75 160 ALA A C 1
ATOM 1196 O O . ALA A 1 160 ? -15.219 -25.234 -1.548 1 95.75 160 ALA A O 1
ATOM 1197 N N . ASP A 1 161 ? -16.609 -23.656 -2.359 1 93.62 161 ASP A N 1
ATOM 1198 C CA . ASP A 1 161 ? -17.391 -24.594 -3.156 1 93.62 161 ASP A CA 1
ATOM 1199 C C . ASP A 1 161 ? -17.156 -24.375 -4.648 1 93.62 161 ASP A C 1
ATOM 1201 O O . ASP A 1 161 ? -18.094 -24.5 -5.453 1 93.62 161 ASP A O 1
ATOM 1205 N N . SER A 1 162 ? -15.906 -24.109 -4.977 1 95.75 162 SER A N 1
ATOM 1206 C CA . SER A 1 162 ? -15.617 -23.719 -6.352 1 95.75 162 SER A CA 1
ATOM 1207 C C . SER A 1 162 ? -15.266 -24.922 -7.215 1 95.75 162 SER A C 1
ATOM 1209 O O . SER A 1 162 ? -15.203 -24.812 -8.445 1 95.75 162 SER A O 1
ATOM 1211 N N . GLY A 1 163 ? -14.945 -26.094 -6.621 1 95.69 163 GLY A N 1
ATOM 1212 C CA . GLY A 1 163 ? -14.414 -27.25 -7.344 1 95.69 163 GLY A CA 1
ATOM 1213 C C . GLY A 1 163 ? -12.914 -27.172 -7.555 1 95.69 163 GLY A C 1
ATOM 1214 O O . GLY A 1 163 ? -12.312 -28.109 -8.078 1 95.69 163 GLY A O 1
ATOM 1215 N N . LEU A 1 164 ? -12.359 -26.078 -7.086 1 97.5 164 LEU A N 1
ATOM 1216 C CA . LEU A 1 164 ? -10.914 -25.906 -7.137 1 97.5 164 LEU A CA 1
ATOM 1217 C C . LEU A 1 164 ? -10.281 -26.234 -5.785 1 97.5 164 LEU A C 1
ATOM 1219 O O . LEU A 1 164 ? -10.953 -26.172 -4.75 1 97.5 164 LEU A O 1
ATOM 1223 N N . ALA A 1 165 ? -9.047 -26.609 -5.867 1 98 165 ALA A N 1
ATOM 1224 C CA . ALA A 1 165 ? -8.273 -26.875 -4.656 1 98 165 ALA A CA 1
ATOM 1225 C C . ALA A 1 165 ? -6.828 -26.406 -4.816 1 98 165 ALA A C 1
ATOM 1227 O O . ALA A 1 165 ? -6.367 -26.172 -5.938 1 98 165 ALA A O 1
ATOM 1228 N N . ILE A 1 166 ? -6.129 -26.25 -3.65 1 98.38 166 ILE A N 1
ATOM 1229 C CA . ILE A 1 166 ? -4.746 -25.781 -3.707 1 98.38 166 ILE A CA 1
ATOM 1230 C C . ILE A 1 166 ? -3.885 -26.625 -2.764 1 98.38 166 ILE A C 1
ATOM 1232 O O . ILE A 1 166 ? -4.383 -27.156 -1.773 1 98.38 166 ILE A O 1
ATOM 1236 N N . ARG A 1 167 ? -2.658 -26.719 -3.096 1 98.06 167 ARG A N 1
ATOM 1237 C CA . ARG A 1 167 ? -1.603 -27.281 -2.258 1 98.06 167 ARG A CA 1
ATOM 1238 C C . ARG A 1 167 ? -0.368 -26.375 -2.26 1 98.06 167 ARG A C 1
ATOM 1240 O O . ARG A 1 167 ? 0.221 -26.125 -3.314 1 98.06 167 ARG A O 1
ATOM 1247 N N . PRO A 1 168 ? 0.05 -25.922 -1.072 1 98.31 168 PRO A N 1
ATOM 1248 C CA . PRO A 1 168 ? 1.194 -25.016 -1.004 1 98.31 168 PRO A CA 1
ATOM 1249 C C . PRO A 1 168 ? 2.535 -25.734 -1.082 1 98.31 168 PRO A C 1
ATOM 1251 O O . PRO A 1 168 ? 2.648 -26.875 -0.634 1 98.31 168 PRO A O 1
ATOM 1254 N N . PHE A 1 169 ? 3.521 -25.078 -1.636 1 98.25 169 PHE A N 1
ATOM 1255 C CA . PHE A 1 169 ? 4.906 -25.547 -1.68 1 98.25 169 PHE A CA 1
ATOM 1256 C C . PHE A 1 169 ? 5.859 -24.422 -1.27 1 98.25 169 PHE A C 1
ATOM 1258 O O . PHE A 1 169 ? 5.723 -23.281 -1.721 1 98.25 169 PHE A O 1
ATOM 1265 N N . ARG A 1 170 ? 6.816 -24.75 -0.451 1 98.12 170 ARG A N 1
ATOM 1266 C CA . ARG A 1 170 ? 7.754 -23.766 0.088 1 98.12 170 ARG A CA 1
ATOM 1267 C C . ARG A 1 170 ? 8.688 -23.25 -1.001 1 98.12 170 ARG A C 1
ATOM 1269 O O . ARG A 1 170 ? 9.312 -24.031 -1.717 1 98.12 170 ARG A O 1
ATOM 1276 N N . SER A 1 171 ? 8.742 -21.922 -1.133 1 98.38 171 SER A N 1
ATOM 1277 C CA . SER A 1 171 ? 9.641 -21.266 -2.068 1 98.38 171 SER A CA 1
ATOM 1278 C C . SER A 1 171 ? 10.953 -20.875 -1.393 1 98.38 171 SER A C 1
ATOM 1280 O O . SER A 1 171 ? 11.055 -20.891 -0.165 1 98.38 171 SER A O 1
ATOM 1282 N N . ARG A 1 172 ? 11.945 -20.625 -2.197 1 97.94 172 ARG A N 1
ATOM 1283 C CA . ARG A 1 172 ? 13.211 -20.094 -1.701 1 97.94 172 ARG A CA 1
ATOM 1284 C C . ARG A 1 172 ? 13.164 -18.578 -1.6 1 97.94 172 ARG A C 1
ATOM 1286 O O . ARG A 1 172 ? 13.422 -17.875 -2.58 1 97.94 172 ARG A O 1
ATOM 1293 N N . HIS A 1 173 ? 12.898 -18.078 -0.433 1 97.62 173 HIS A N 1
ATOM 1294 C CA . HIS A 1 173 ? 12.688 -16.656 -0.209 1 97.62 173 HIS A CA 1
ATOM 1295 C C . HIS A 1 173 ? 13.023 -16.266 1.227 1 97.62 173 HIS A C 1
ATOM 1297 O O . HIS A 1 173 ? 12.953 -17.109 2.133 1 97.62 173 HIS A O 1
ATOM 1303 N N . SER A 1 174 ? 13.5 -15.078 1.401 1 95.12 174 SER A N 1
ATOM 1304 C CA . SER A 1 174 ? 13.938 -14.602 2.709 1 95.12 174 SER A CA 1
ATOM 1305 C C . SER A 1 174 ? 12.797 -14.633 3.719 1 95.12 174 SER A C 1
ATOM 1307 O O . SER A 1 174 ? 13.008 -14.938 4.895 1 95.12 174 SER A O 1
ATOM 1309 N N . GLU A 1 175 ? 11.633 -14.234 3.316 1 95.38 175 GLU A N 1
ATOM 1310 C CA . GLU A 1 175 ? 10.422 -14.398 4.113 1 95.38 175 GLU A CA 1
ATOM 1311 C C . GLU A 1 175 ? 9.805 -15.773 3.889 1 95.38 175 GLU A C 1
ATOM 1313 O O . GLU A 1 175 ? 9.945 -16.359 2.812 1 95.38 175 GLU A O 1
ATOM 1318 N N . THR A 1 176 ? 9.172 -16.312 4.969 1 97.19 176 THR A N 1
ATOM 1319 C CA . THR A 1 176 ? 8.43 -17.547 4.758 1 97.19 176 THR A CA 1
ATOM 1320 C C . THR A 1 176 ? 7.418 -17.391 3.625 1 97.19 176 THR A C 1
ATOM 1322 O O . THR A 1 176 ? 6.523 -16.547 3.701 1 97.19 176 THR A O 1
ATOM 1325 N N . CYS A 1 177 ? 7.621 -18.172 2.604 1 98.44 177 CYS A N 1
ATOM 1326 C CA . CYS A 1 177 ? 6.883 -17.984 1.36 1 98.44 177 CYS A CA 1
ATOM 1327 C C . CYS A 1 177 ? 6.449 -19.328 0.776 1 98.44 177 CYS A C 1
ATOM 1329 O O . CYS A 1 177 ? 7.223 -20.281 0.771 1 98.44 177 CYS A O 1
ATOM 1331 N N . TYR A 1 178 ? 5.219 -19.422 0.359 1 98.75 178 TYR A N 1
ATOM 1332 C CA . TYR A 1 178 ? 4.703 -20.625 -0.28 1 98.75 178 TYR A CA 1
ATOM 1333 C C . TYR A 1 178 ? 3.988 -20.281 -1.581 1 98.75 178 TYR A C 1
ATOM 1335 O O . TYR A 1 178 ? 2.998 -19.547 -1.58 1 98.75 178 TYR A O 1
ATOM 1343 N N . GLY A 1 179 ? 4.523 -20.812 -2.719 1 98.56 179 GLY A N 1
ATOM 1344 C CA . GLY A 1 179 ? 3.693 -20.922 -3.91 1 98.56 179 GLY A CA 1
ATOM 1345 C C . GLY A 1 179 ? 2.6 -21.953 -3.791 1 98.56 179 GLY A C 1
ATOM 1346 O O . GLY A 1 179 ? 2.166 -22.297 -2.686 1 98.56 179 GLY A O 1
ATOM 1347 N N . LEU A 1 180 ? 2.043 -22.422 -5.016 1 98.62 180 LEU A N 1
ATOM 1348 C CA . LEU A 1 180 ? 0.995 -23.438 -4.906 1 98.62 180 LEU A CA 1
ATOM 1349 C C . LEU A 1 180 ? 0.843 -24.203 -6.211 1 98.62 180 LEU A C 1
ATOM 1351 O O . LEU A 1 180 ? 1.348 -23.781 -7.25 1 98.62 180 LEU A O 1
ATOM 1355 N N . VAL A 1 181 ? 0.275 -25.359 -6.105 1 98.12 181 VAL A N 1
ATOM 1356 C CA . VAL A 1 181 ? -0.358 -26.016 -7.242 1 98.12 181 VAL A CA 1
ATOM 1357 C C . VAL A 1 181 ? -1.874 -25.859 -7.148 1 98.12 181 VAL A C 1
ATOM 1359 O O . VAL A 1 181 ? -2.461 -26.062 -6.082 1 98.12 181 VAL A O 1
ATOM 1362 N N . LEU A 1 182 ? -2.441 -25.391 -8.18 1 98.38 182 LEU A N 1
ATOM 1363 C CA . LEU A 1 182 ? -3.891 -25.297 -8.312 1 98.38 182 LEU A CA 1
ATOM 1364 C C . LEU A 1 182 ? -4.465 -26.547 -8.969 1 98.38 182 LEU A C 1
ATOM 1366 O O . LEU A 1 182 ? -3.916 -27.047 -9.961 1 98.38 182 LEU A O 1
ATOM 1370 N N . TYR A 1 183 ? -5.543 -27.047 -8.391 1 96.88 183 TYR A N 1
ATOM 1371 C CA . TYR A 1 183 ? -6.207 -28.234 -8.906 1 96.88 183 TYR A CA 1
ATOM 1372 C C . TYR A 1 183 ? -7.633 -27.922 -9.336 1 96.88 183 TYR A C 1
ATOM 1374 O O . TYR A 1 183 ? -8.344 -27.188 -8.656 1 96.88 183 TYR A O 1
ATOM 1382 N N . ASP A 1 184 ? -8.055 -28.391 -10.422 1 95.81 184 ASP A N 1
ATOM 1383 C CA . ASP A 1 184 ? -9.453 -28.516 -10.812 1 95.81 184 ASP A CA 1
ATOM 1384 C C . ASP A 1 184 ? -9.953 -29.938 -10.586 1 95.81 184 ASP A C 1
ATOM 1386 O O . ASP A 1 184 ? -9.648 -30.844 -11.359 1 95.81 184 ASP A O 1
ATOM 1390 N N . GLY A 1 185 ? -10.734 -30.141 -9.539 1 92.5 185 GLY A N 1
ATOM 1391 C CA . GLY A 1 185 ? -10.922 -31.5 -9.047 1 92.5 185 GLY A CA 1
ATOM 1392 C C . GLY A 1 185 ? -9.625 -32.156 -8.602 1 92.5 185 GLY A C 1
ATOM 1393 O O . GLY A 1 185 ? -8.891 -31.578 -7.789 1 92.5 185 GLY A O 1
ATOM 1394 N N . ASP A 1 186 ? -9.273 -33.219 -9.18 1 92.44 186 ASP A N 1
ATOM 1395 C CA . ASP A 1 186 ? -8.055 -33.938 -8.805 1 92.44 186 ASP A CA 1
ATOM 1396 C C . ASP A 1 186 ? -6.926 -33.656 -9.789 1 92.44 186 ASP A C 1
ATOM 1398 O O . ASP A 1 186 ? -5.809 -34.156 -9.625 1 92.44 186 ASP A O 1
ATOM 1402 N N . MET A 1 187 ? -7.152 -32.781 -10.711 1 94.38 187 MET A N 1
ATOM 1403 C CA . MET A 1 187 ? -6.18 -32.531 -11.773 1 94.38 187 MET A CA 1
ATOM 1404 C C . MET A 1 187 ? -5.363 -31.281 -11.492 1 94.38 187 MET A C 1
ATOM 1406 O O . MET A 1 187 ? -5.914 -30.172 -11.391 1 94.38 187 MET A O 1
ATOM 1410 N N . PRO A 1 188 ? -4.078 -31.453 -11.375 1 96.38 188 PRO A N 1
ATOM 1411 C CA . PRO A 1 188 ? -3.26 -30.25 -11.281 1 96.38 188 PRO A CA 1
ATOM 1412 C C . PRO A 1 188 ? -3.273 -29.422 -12.562 1 96.38 188 PRO A C 1
ATOM 1414 O O . PRO A 1 188 ? -3.127 -29.969 -13.656 1 96.38 188 PRO A O 1
ATOM 1417 N N . VAL A 1 189 ? -3.432 -28.094 -12.43 1 95.06 189 VAL A N 1
ATOM 1418 C CA . VAL A 1 189 ? -3.635 -27.328 -13.648 1 95.06 189 VAL A CA 1
ATOM 1419 C C . VAL A 1 189 ? -2.641 -26.156 -13.695 1 95.06 189 VAL A C 1
ATOM 1421 O O . VAL A 1 189 ? -2.311 -25.656 -14.773 1 95.06 189 VAL A O 1
ATOM 1424 N N . LEU A 1 190 ? -2.076 -25.719 -12.562 1 97.25 190 LEU A N 1
ATOM 1425 C CA . LEU A 1 190 ? -1.148 -24.594 -12.5 1 97.25 190 LEU A CA 1
ATOM 1426 C C . LEU A 1 190 ? -0.169 -24.766 -11.344 1 97.25 190 LEU A C 1
ATOM 1428 O O . LEU A 1 190 ? -0.571 -25.094 -10.227 1 97.25 190 LEU A O 1
ATOM 1432 N N . GLY A 1 191 ? 1.048 -24.641 -11.617 1 98.12 191 GLY A N 1
ATOM 1433 C CA . GLY A 1 191 ? 2.061 -24.453 -10.594 1 98.12 191 GLY A CA 1
ATOM 1434 C C . GLY A 1 191 ? 2.572 -23.031 -10.516 1 98.12 191 GLY A C 1
ATOM 1435 O O . GLY A 1 191 ? 2.844 -22.406 -11.547 1 98.12 191 GLY A O 1
ATOM 1436 N N . TRP A 1 192 ? 2.668 -22.484 -9.359 1 98.62 192 TRP A N 1
ATOM 1437 C CA . TRP A 1 192 ? 3.102 -21.109 -9.133 1 98.62 192 TRP A CA 1
ATOM 1438 C C . TRP A 1 192 ? 4.18 -21.062 -8.055 1 98.62 192 TRP A C 1
ATOM 1440 O O . TRP A 1 192 ? 3.977 -21.547 -6.938 1 98.62 192 TRP A O 1
ATOM 1450 N N . THR A 1 193 ? 5.223 -20.422 -8.359 1 98.62 193 THR A N 1
ATOM 1451 C CA . THR A 1 193 ? 6.348 -20.422 -7.434 1 98.62 193 THR A CA 1
ATOM 1452 C C . THR A 1 193 ? 6.164 -19.344 -6.363 1 98.62 193 THR A C 1
ATOM 1454 O O . THR A 1 193 ? 6.797 -19.406 -5.309 1 98.62 193 THR A O 1
ATOM 1457 N N . ALA A 1 194 ? 5.312 -18.375 -6.617 1 98.69 194 ALA A N 1
ATOM 1458 C CA . ALA A 1 194 ? 5.422 -17.109 -5.883 1 98.69 194 ALA A CA 1
ATOM 1459 C C . ALA A 1 194 ? 6.816 -16.516 -6.027 1 98.69 194 ALA A C 1
ATOM 1461 O O . ALA A 1 194 ? 7.41 -16.547 -7.109 1 98.69 194 ALA A O 1
ATOM 1462 N N . ASP A 1 195 ? 7.301 -15.758 -5.008 1 98.56 195 ASP A N 1
ATOM 1463 C CA . ASP A 1 195 ? 8.688 -15.305 -5.031 1 98.56 195 ASP A CA 1
ATOM 1464 C C . ASP A 1 195 ? 9.641 -16.438 -4.676 1 98.56 195 ASP A C 1
ATOM 1466 O O . ASP A 1 195 ? 9.484 -17.094 -3.641 1 98.56 195 ASP A O 1
ATOM 1470 N N . SER A 1 196 ? 10.641 -16.641 -5.562 1 98.56 196 SER A N 1
ATOM 1471 C CA . SER A 1 196 ? 11.578 -17.719 -5.254 1 98.56 196 SER A CA 1
ATOM 1472 C C . SER A 1 196 ? 12.891 -17.547 -6.016 1 98.56 196 SER A C 1
ATOM 1474 O O . SER A 1 196 ? 12.883 -17.156 -7.184 1 98.56 196 SER A O 1
ATOM 1476 N N . GLY A 1 197 ? 13.93 -17.859 -5.289 1 97.88 197 GLY A N 1
ATOM 1477 C CA . GLY A 1 197 ? 15.164 -18.141 -6.023 1 97.88 197 GLY A CA 1
ATOM 1478 C C . GLY A 1 197 ? 15.078 -19.375 -6.891 1 97.88 197 GLY A C 1
ATOM 1479 O O . GLY A 1 197 ? 14.094 -20.125 -6.828 1 97.88 197 GLY A O 1
ATOM 1480 N N . PHE A 1 198 ? 16.094 -19.531 -7.746 1 95.81 198 PHE A N 1
ATOM 1481 C CA . PHE A 1 198 ? 16.141 -20.734 -8.57 1 95.81 198 PHE A CA 1
ATOM 1482 C C . PHE A 1 198 ? 16.203 -21.984 -7.695 1 95.81 198 PHE A C 1
ATOM 1484 O O . PHE A 1 198 ? 17.078 -22.094 -6.832 1 95.81 198 PHE A O 1
ATOM 1491 N N . ASP A 1 199 ? 15.258 -22.875 -7.852 1 96.5 199 ASP A N 1
ATOM 1492 C CA . ASP A 1 199 ? 15.156 -24.094 -7.047 1 96.5 199 ASP A CA 1
ATOM 1493 C C . ASP A 1 199 ? 14.594 -25.25 -7.867 1 96.5 199 ASP A C 1
ATOM 1495 O O . ASP A 1 199 ? 13.383 -25.359 -8.047 1 96.5 199 ASP A O 1
ATOM 1499 N N . GLU A 1 200 ? 15.453 -26.141 -8.266 1 93.88 200 GLU A N 1
ATOM 1500 C CA . GLU A 1 200 ? 15.055 -27.25 -9.125 1 93.88 200 GLU A CA 1
ATOM 1501 C C . GLU A 1 200 ? 14.047 -28.156 -8.438 1 93.88 200 GLU A C 1
ATOM 1503 O O . GLU A 1 200 ? 13.125 -28.672 -9.078 1 93.88 200 GLU A O 1
ATOM 1508 N N . ALA A 1 201 ? 14.281 -28.375 -7.164 1 95.69 201 ALA A N 1
ATOM 1509 C CA . ALA A 1 201 ? 13.359 -29.234 -6.422 1 95.69 201 ALA A CA 1
ATOM 1510 C C . ALA A 1 201 ? 11.953 -28.641 -6.418 1 95.69 201 ALA A C 1
ATOM 1512 O O . ALA A 1 201 ? 10.969 -29.375 -6.531 1 95.69 201 ALA A O 1
ATOM 1513 N N . LEU A 1 202 ? 11.875 -27.344 -6.254 1 96.88 202 LEU A N 1
ATOM 1514 C CA . LEU A 1 202 ? 10.578 -26.672 -6.293 1 96.88 202 LEU A CA 1
ATOM 1515 C C . LEU A 1 202 ? 9.93 -26.828 -7.664 1 96.88 202 LEU A C 1
ATOM 1517 O O . LEU A 1 202 ? 8.742 -27.156 -7.758 1 96.88 202 LEU A O 1
ATOM 1521 N N . TYR A 1 203 ? 10.695 -26.641 -8.711 1 95.31 203 TYR A N 1
ATOM 1522 C CA . TYR A 1 203 ? 10.172 -26.75 -10.062 1 95.31 203 TYR A CA 1
ATOM 1523 C C . TYR A 1 203 ? 9.656 -28.156 -10.336 1 95.31 203 TYR A C 1
ATOM 1525 O O . TYR A 1 203 ? 8.617 -28.344 -10.969 1 95.31 203 TYR A O 1
ATOM 1533 N N . GLU A 1 204 ? 10.406 -29.109 -9.82 1 95.06 204 GLU A N 1
ATOM 1534 C CA . GLU A 1 204 ? 9.984 -30.5 -9.984 1 95.06 204 GLU A CA 1
ATOM 1535 C C . GLU A 1 204 ? 8.625 -30.75 -9.328 1 95.06 204 GLU A C 1
ATOM 1537 O O . GLU A 1 204 ? 7.75 -31.391 -9.914 1 95.06 204 GLU A O 1
ATOM 1542 N N . GLN A 1 205 ? 8.461 -30.219 -8.188 1 95.75 205 GLN A N 1
ATOM 1543 C CA . GLN A 1 205 ? 7.211 -30.391 -7.461 1 95.75 205 GLN A CA 1
ATOM 1544 C C . GLN A 1 205 ? 6.062 -29.688 -8.172 1 95.75 205 GLN A C 1
ATOM 1546 O O . GLN A 1 205 ? 4.949 -30.203 -8.242 1 95.75 205 GLN A O 1
ATOM 1551 N N . LEU A 1 206 ? 6.312 -28.547 -8.695 1 96.31 206 LEU A N 1
ATOM 1552 C CA . LEU A 1 206 ? 5.273 -27.734 -9.336 1 96.31 206 LEU A CA 1
ATOM 1553 C C . LEU A 1 206 ? 4.938 -28.281 -10.719 1 96.31 206 LEU A C 1
ATOM 1555 O O . LEU A 1 206 ? 3.846 -28.047 -11.242 1 96.31 206 LEU A O 1
ATOM 1559 N N . SER A 1 207 ? 5.832 -29.062 -11.305 1 93.31 207 SER A N 1
ATOM 1560 C CA . SER A 1 207 ? 5.699 -29.531 -12.68 1 93.31 207 SER A CA 1
ATOM 1561 C C . SER A 1 207 ? 4.664 -30.656 -12.781 1 93.31 207 SER A C 1
ATOM 1563 O O . SER A 1 207 ? 4.391 -31.156 -13.875 1 93.31 207 SER A O 1
ATOM 1565 N N . VAL A 1 208 ? 4.059 -31.016 -11.672 1 94.62 208 VAL A N 1
ATOM 1566 C CA . VAL A 1 208 ? 2.902 -31.906 -11.766 1 94.62 208 VAL A CA 1
ATOM 1567 C C . VAL A 1 208 ? 1.801 -31.25 -12.586 1 94.62 208 VAL A C 1
ATOM 1569 O O . VAL A 1 208 ? 0.943 -31.922 -13.148 1 94.62 208 VAL A O 1
ATOM 1572 N N . ALA A 1 209 ? 1.788 -29.906 -12.578 1 94.62 209 ALA A N 1
ATOM 1573 C CA . ALA A 1 209 ? 0.852 -29.141 -13.398 1 94.62 209 ALA A CA 1
ATOM 1574 C C . ALA A 1 209 ? 1.431 -28.875 -14.781 1 94.62 209 ALA A C 1
ATOM 1576 O O . ALA A 1 209 ? 2.645 -28.719 -14.938 1 94.62 209 ALA A O 1
ATOM 1577 N N . PRO A 1 210 ? 0.625 -28.781 -15.797 1 89.88 210 PRO A N 1
ATOM 1578 C CA . PRO A 1 210 ? 1.105 -28.547 -17.156 1 89.88 210 PRO A CA 1
ATOM 1579 C C . PRO A 1 210 ? 1.546 -27.094 -17.391 1 89.88 210 PRO A C 1
ATOM 1581 O O . PRO A 1 210 ? 2.342 -26.828 -18.297 1 89.88 210 PRO A O 1
ATOM 1584 N N . VAL A 1 211 ? 1.048 -26.172 -16.625 1 92.31 211 VAL A N 1
ATOM 1585 C CA . VAL A 1 211 ? 1.368 -24.75 -16.75 1 92.31 211 VAL A CA 1
ATOM 1586 C C . VAL A 1 211 ? 2.059 -24.266 -15.484 1 92.31 211 VAL A C 1
ATOM 1588 O O . VAL A 1 211 ? 1.626 -24.578 -14.375 1 92.31 211 VAL A O 1
ATOM 1591 N N . LEU A 1 212 ? 3.133 -23.562 -15.68 1 95 212 LEU A N 1
ATOM 1592 C CA . LEU A 1 212 ? 3.857 -23 -14.539 1 95 212 LEU A CA 1
ATOM 1593 C C . LEU A 1 212 ? 3.979 -21.484 -14.656 1 95 212 LEU A C 1
ATOM 1595 O O . LEU A 1 212 ? 4.211 -20.969 -15.75 1 95 212 LEU A O 1
ATOM 1599 N N . LEU A 1 213 ? 3.748 -20.828 -13.625 1 96.94 213 LEU A N 1
ATOM 1600 C CA . LEU A 1 213 ? 4.055 -19.406 -13.445 1 96.94 213 LEU A CA 1
ATOM 1601 C C . LEU A 1 213 ? 5.258 -19.219 -12.531 1 96.94 213 LEU A C 1
ATOM 1603 O O . LEU A 1 213 ? 5.184 -19.516 -11.336 1 96.94 213 LEU A O 1
ATOM 1607 N N . VAL A 1 214 ? 6.371 -18.656 -13.039 1 96.44 214 VAL A N 1
ATOM 1608 C CA . VAL A 1 214 ? 7.652 -18.719 -12.344 1 96.44 214 VAL A CA 1
ATOM 1609 C C . VAL A 1 214 ? 8.219 -17.328 -12.148 1 96.44 214 VAL A C 1
ATOM 1611 O O . VAL A 1 214 ? 8.234 -16.516 -13.078 1 96.44 214 VAL A O 1
ATOM 1614 N N . ASP A 1 215 ? 8.742 -17.094 -10.945 1 97.56 215 ASP A N 1
ATOM 1615 C CA . ASP A 1 215 ? 9.414 -15.844 -10.594 1 97.56 215 ASP A CA 1
ATOM 1616 C C . ASP A 1 215 ? 10.812 -15.781 -11.195 1 97.56 215 ASP A C 1
ATOM 1618 O O . ASP A 1 215 ? 11.609 -16.703 -11.023 1 97.56 215 ASP A O 1
ATOM 1622 N N . ALA A 1 216 ? 11.062 -14.68 -11.891 1 96 216 ALA A N 1
ATOM 1623 C CA . ALA A 1 216 ? 12.43 -14.453 -12.344 1 96 216 ALA A CA 1
ATOM 1624 C C . ALA A 1 216 ? 12.664 -12.977 -12.664 1 96 216 ALA A C 1
ATOM 1626 O O . ALA A 1 216 ? 11.742 -12.266 -13.062 1 96 216 ALA A O 1
ATOM 1627 N N . ARG A 1 217 ? 13.906 -12.586 -12.438 1 95.31 217 ARG A N 1
ATOM 1628 C CA . ARG A 1 217 ? 14.328 -11.211 -12.68 1 95.31 217 ARG A CA 1
ATOM 1629 C C . ARG A 1 217 ? 15.602 -11.172 -13.516 1 95.31 217 ARG A C 1
ATOM 1631 O O . ARG A 1 217 ? 16.25 -12.195 -13.711 1 95.31 217 ARG A O 1
ATOM 1638 N N . ALA A 1 218 ? 15.875 -9.969 -14.039 1 92 218 ALA A N 1
ATOM 1639 C CA . ALA A 1 218 ? 17.094 -9.812 -14.836 1 92 218 ALA A CA 1
ATOM 1640 C C . ALA A 1 218 ? 18.328 -10.18 -14.031 1 92 218 ALA A C 1
ATOM 1642 O O . ALA A 1 218 ? 19.172 -10.953 -14.5 1 92 218 ALA A O 1
ATOM 1643 N N . ASN A 1 219 ? 18.375 -9.555 -12.867 1 89.69 219 ASN A N 1
ATOM 1644 C CA . ASN A 1 219 ? 19.438 -9.898 -11.922 1 89.69 219 ASN A CA 1
ATOM 1645 C C . ASN A 1 219 ? 18.922 -10.805 -10.805 1 89.69 219 ASN A C 1
ATOM 1647 O O . ASN A 1 219 ? 18.312 -10.328 -9.836 1 89.69 219 ASN A O 1
ATOM 1651 N N . GLY A 1 220 ? 19.266 -12.047 -10.953 1 92.62 220 GLY A N 1
ATOM 1652 C CA . GLY A 1 220 ? 18.828 -13.016 -9.961 1 92.62 220 GLY A CA 1
ATOM 1653 C C . GLY A 1 220 ? 19.5 -12.836 -8.617 1 92.62 220 GLY A C 1
ATOM 1654 O O . GLY A 1 220 ? 20.531 -12.164 -8.516 1 92.62 220 GLY A O 1
ATOM 1655 N N . SER A 1 221 ? 18.891 -13.359 -7.602 1 94.25 221 SER A N 1
ATOM 1656 C CA . SER A 1 221 ? 19.406 -13.422 -6.234 1 94.25 221 SER A CA 1
ATOM 1657 C C . SER A 1 221 ? 19.047 -14.742 -5.57 1 94.25 221 SER A C 1
ATOM 1659 O O . SER A 1 221 ? 18.547 -15.656 -6.23 1 94.25 221 SER A O 1
ATOM 1661 N N . GLU A 1 222 ? 19.375 -14.867 -4.32 1 94.62 222 GLU A N 1
ATOM 1662 C CA . GLU A 1 222 ? 19.016 -16.062 -3.57 1 94.62 222 GLU A CA 1
ATOM 1663 C C . GLU A 1 222 ? 17.5 -16.203 -3.455 1 94.62 222 GLU A C 1
ATOM 1665 O O . GLU A 1 222 ? 16.969 -17.312 -3.348 1 94.62 222 GLU A O 1
ATOM 1670 N N . GLU A 1 223 ? 16.844 -15.078 -3.598 1 96.25 223 GLU A N 1
ATOM 1671 C CA . GLU A 1 223 ? 15.406 -15.133 -3.322 1 96.25 223 GLU A CA 1
ATOM 1672 C C . GLU A 1 223 ? 14.594 -14.859 -4.582 1 96.25 223 GLU A C 1
ATOM 1674 O O . GLU A 1 223 ? 13.359 -14.867 -4.543 1 96.25 223 GLU A O 1
ATOM 1679 N N . HIS A 1 224 ? 15.219 -14.602 -5.715 1 97.12 224 HIS A N 1
ATOM 1680 C CA . HIS A 1 224 ? 14.594 -14.453 -7.027 1 97.12 224 HIS A CA 1
ATOM 1681 C C . HIS A 1 224 ? 15.445 -15.094 -8.117 1 97.12 224 HIS A C 1
ATOM 1683 O O . HIS A 1 224 ? 16.625 -14.75 -8.273 1 97.12 224 HIS A O 1
ATOM 1689 N N . ALA A 1 225 ? 14.867 -15.945 -8.883 1 96.44 225 ALA A N 1
ATOM 1690 C CA . ALA A 1 225 ? 15.609 -16.578 -9.969 1 96.44 225 ALA A CA 1
ATOM 1691 C C . ALA A 1 225 ? 16.031 -15.547 -11.016 1 96.44 225 ALA A C 1
ATOM 1693 O O . ALA A 1 225 ? 15.367 -14.531 -11.195 1 96.44 225 ALA A O 1
ATOM 1694 N N . GLY A 1 226 ? 17.156 -15.812 -11.648 1 94.75 226 GLY A N 1
ATOM 1695 C CA . GLY A 1 226 ? 17.594 -15.008 -12.773 1 94.75 226 GLY A CA 1
ATOM 1696 C C . GLY A 1 226 ? 17.156 -15.57 -14.109 1 94.75 226 GLY A C 1
ATOM 1697 O O . GLY A 1 226 ? 16.984 -16.781 -14.258 1 94.75 226 GLY A O 1
ATOM 1698 N N . PHE A 1 227 ? 17 -14.672 -15.094 1 90.19 227 PHE A N 1
ATOM 1699 C CA . PHE A 1 227 ? 16.641 -15.125 -16.438 1 90.19 227 PHE A CA 1
ATOM 1700 C C . PHE A 1 227 ? 17.609 -16.188 -16.938 1 90.19 227 PHE A C 1
ATOM 1702 O O . PHE A 1 227 ? 17.203 -17.172 -17.531 1 90.19 227 PHE A O 1
ATOM 1709 N N . GLY A 1 228 ? 18.844 -15.977 -16.641 1 86.19 228 GLY A N 1
ATOM 1710 C CA . GLY A 1 228 ? 19.859 -16.922 -17.078 1 86.19 228 GLY A CA 1
ATOM 1711 C C . GLY A 1 228 ? 19.703 -18.297 -16.453 1 86.19 228 GLY A C 1
ATOM 1712 O O . GLY A 1 228 ? 19.984 -19.312 -17.109 1 86.19 228 GLY A O 1
ATOM 1713 N N . GLN A 1 229 ? 19.219 -18.328 -15.25 1 88.62 229 GLN A N 1
ATOM 1714 C CA . GLN A 1 229 ? 19.031 -19.594 -14.555 1 88.62 229 GLN A CA 1
ATOM 1715 C C . GLN A 1 229 ? 17.859 -20.391 -15.141 1 88.62 229 GLN A C 1
ATOM 1717 O O . GLN A 1 229 ? 17.828 -21.609 -15.078 1 88.62 229 GLN A O 1
ATOM 1722 N N . LEU A 1 230 ? 16.938 -19.688 -15.719 1 86.56 230 LEU A N 1
ATOM 1723 C CA . LEU A 1 230 ? 15.75 -20.344 -16.266 1 86.56 230 LEU A CA 1
ATOM 1724 C C . LEU A 1 230 ? 16.094 -21.125 -17.516 1 86.56 230 LEU A C 1
ATOM 1726 O O . LEU A 1 230 ? 15.32 -21.984 -17.953 1 86.56 230 LEU A O 1
ATOM 1730 N N . GLU A 1 231 ? 17.172 -20.781 -18.141 1 79.31 231 GLU A N 1
ATOM 1731 C CA . GLU A 1 231 ? 17.609 -21.531 -19.312 1 79.31 231 GLU A CA 1
ATOM 1732 C C . GLU A 1 231 ? 17.734 -23.016 -18.984 1 79.31 231 GLU A C 1
ATOM 1734 O O . GLU A 1 231 ? 17.562 -23.875 -19.859 1 79.31 231 GLU A O 1
ATOM 1739 N N . ARG A 1 232 ? 18 -23.203 -17.75 1 78.94 232 ARG A N 1
ATOM 1740 C CA . ARG A 1 232 ? 18.156 -24.578 -17.297 1 78.94 232 ARG A CA 1
ATOM 1741 C C . ARG A 1 232 ? 16.812 -25.312 -17.344 1 78.94 232 ARG A C 1
ATOM 1743 O O . ARG A 1 232 ? 16.781 -26.547 -17.312 1 78.94 232 ARG A O 1
ATOM 1750 N N . LEU A 1 233 ? 15.695 -24.578 -17.406 1 79.5 233 LEU A N 1
ATOM 1751 C CA . LEU A 1 233 ? 14.367 -25.188 -17.453 1 79.5 233 LEU A CA 1
ATOM 1752 C C . LEU A 1 233 ? 13.938 -25.469 -18.875 1 79.5 233 LEU A C 1
ATOM 1754 O O . LEU A 1 233 ? 13 -26.234 -19.109 1 79.5 233 LEU A O 1
ATOM 1758 N N . GLY A 1 234 ? 14.398 -24.797 -19.922 1 71.25 234 GLY A N 1
ATOM 1759 C CA . GLY A 1 234 ? 13.969 -24.875 -21.312 1 71.25 234 GLY A CA 1
ATOM 1760 C C . GLY A 1 234 ? 14.688 -25.953 -22.094 1 71.25 234 GLY A C 1
ATOM 1761 O O . GLY A 1 234 ? 15.68 -26.516 -21.625 1 71.25 234 GLY A O 1
ATOM 1762 N N . GLU A 1 235 ? 13.703 -26.438 -23.312 1 57.28 235 GLU A N 1
ATOM 1763 C CA . GLU A 1 235 ? 14.25 -27.391 -24.266 1 57.28 235 GLU A CA 1
ATOM 1764 C C . GLU A 1 235 ? 15.023 -26.688 -25.375 1 57.28 235 GLU A C 1
ATOM 1766 O O . GLU A 1 235 ? 14.508 -25.75 -25.984 1 57.28 235 GLU A O 1
ATOM 1771 N N . TRP A 1 236 ? 16.062 -26.328 -25.344 1 44.03 236 TRP A N 1
ATOM 1772 C CA . TRP A 1 236 ? 16.672 -25.781 -26.547 1 44.03 236 TRP A CA 1
ATOM 1773 C C . TRP A 1 236 ? 16.891 -26.891 -27.594 1 44.03 236 TRP A C 1
ATOM 1775 O O . TRP A 1 236 ? 17.266 -28 -27.234 1 44.03 236 TRP A O 1
ATOM 1785 N N . VAL A 1 237 ? 15.953 -26.797 -28.672 1 38.12 237 VAL A N 1
ATOM 1786 C CA . VAL A 1 237 ? 16.141 -27.703 -29.812 1 38.12 237 VAL A CA 1
ATOM 1787 C C . VAL A 1 237 ? 17.391 -27.297 -30.594 1 38.12 237 VAL A C 1
ATOM 1789 O O . VAL A 1 237 ? 17.562 -26.109 -30.922 1 38.12 237 VAL A O 1
ATOM 1792 N N . TRP A 1 238 ? 18.281 -28.047 -30.453 1 34.38 238 TRP A N 1
ATOM 1793 C CA . TRP A 1 238 ? 19.484 -27.859 -31.234 1 34.38 238 TRP A CA 1
ATOM 1794 C C . TRP A 1 238 ? 19.25 -28.172 -32.719 1 34.38 238 TRP A C 1
ATOM 1796 O O . TRP A 1 238 ? 18.719 -29.25 -33.031 1 34.38 238 TRP A O 1
ATOM 1806 N N . VAL A 1 239 ? 18.719 -27.172 -33.5 1 32.78 239 VAL A N 1
ATOM 1807 C CA . VAL A 1 239 ? 18.734 -27.562 -34.906 1 32.78 239 VAL A CA 1
ATOM 1808 C C . VAL A 1 239 ? 20.125 -27.344 -35.5 1 32.78 239 VAL A C 1
ATOM 1810 O O . VAL A 1 239 ? 20.672 -26.25 -35.375 1 32.78 239 VAL A O 1
ATOM 1813 N N . ALA A 1 240 ? 20.797 -28.297 -35.562 1 33.94 240 ALA A N 1
ATOM 1814 C CA . ALA A 1 240 ? 22.031 -28.266 -36.344 1 33.94 240 ALA A CA 1
ATOM 1815 C C . ALA A 1 240 ? 21.781 -27.766 -37.75 1 33.94 240 ALA A C 1
ATOM 1817 O O . ALA A 1 240 ? 20.969 -28.344 -38.5 1 33.94 240 ALA A O 1
ATOM 1818 N N . VAL A 1 241 ? 21.719 -26.391 -37.906 1 34.19 241 VAL A N 1
ATOM 1819 C CA . VAL A 1 241 ? 21.656 -26 -39.312 1 34.19 241 VAL A CA 1
ATOM 1820 C C . VAL A 1 241 ? 23.031 -26.156 -39.969 1 34.19 241 VAL A C 1
ATOM 1822 O O . VAL A 1 241 ? 24.031 -25.719 -39.406 1 34.19 241 VAL A O 1
ATOM 1825 N N . PRO A 1 242 ? 23.125 -26.969 -40.875 1 36.22 242 PRO A N 1
ATOM 1826 C CA . PRO A 1 242 ? 24.344 -27.094 -41.656 1 36.22 242 PRO A CA 1
ATOM 1827 C C . PRO A 1 242 ? 24.828 -25.75 -42.219 1 36.22 242 PRO A C 1
ATOM 1829 O O . PRO A 1 242 ? 24.016 -24.953 -42.656 1 36.22 242 PRO A O 1
ATOM 1832 N N . GLY A 1 243 ? 25.734 -25.047 -41.5 1 33.81 243 GLY A N 1
ATOM 1833 C CA . GLY A 1 243 ? 26.328 -23.828 -42.031 1 33.81 243 GLY A CA 1
ATOM 1834 C C . GLY A 1 243 ? 26.75 -23.938 -43.469 1 33.81 243 GLY A C 1
ATOM 1835 O O . GLY A 1 243 ? 27.156 -25 -43.938 1 33.81 243 GLY A O 1
ATOM 1836 N N . ARG A 1 244 ? 26.062 -23.188 -44.25 1 31.72 244 ARG A N 1
ATOM 1837 C CA . ARG A 1 244 ? 26.5 -23.031 -45.656 1 31.72 244 ARG A CA 1
ATOM 1838 C C . ARG A 1 244 ? 27.984 -22.672 -45.719 1 31.72 244 ARG A C 1
ATOM 1840 O O . ARG A 1 244 ? 28.484 -21.906 -44.906 1 31.72 244 ARG A O 1
ATOM 1847 N N . GLU A 1 245 ? 28.781 -23.5 -46.219 1 34.56 245 GLU A N 1
ATOM 1848 C CA . GLU A 1 245 ? 30.156 -23.375 -46.688 1 34.56 245 GLU A CA 1
ATOM 1849 C C . GLU A 1 245 ? 30.344 -22.109 -47.531 1 34.56 245 GLU A C 1
ATOM 1851 O O . GLU A 1 245 ? 29.641 -21.906 -48.531 1 34.56 245 GLU A O 1
ATOM 1856 N N . LEU A 1 246 ? 30.531 -20.938 -46.906 1 33.03 246 LEU A N 1
ATOM 1857 C CA . LEU A 1 246 ? 31.078 -19.984 -47.844 1 33.03 246 LEU A CA 1
ATOM 1858 C C . LEU A 1 246 ? 32.312 -20.562 -48.531 1 33.03 246 LEU A C 1
ATOM 1860 O O . LEU A 1 246 ? 33.281 -20.984 -47.875 1 33.03 246 LEU A O 1
ATOM 1864 N N . LEU A 1 247 ? 32.094 -21.172 -49.656 1 33.56 247 LEU A N 1
ATOM 1865 C CA . LEU A 1 247 ? 33.062 -21.562 -50.688 1 33.56 247 LEU A CA 1
ATOM 1866 C C . LEU A 1 247 ? 34.094 -20.438 -50.938 1 33.56 247 LEU A C 1
ATOM 1868 O O . LEU A 1 247 ? 33.719 -19.375 -51.438 1 33.56 247 LEU A O 1
ATOM 1872 N N . ARG A 1 248 ? 34.844 -20.047 -49.844 1 31.91 248 ARG A N 1
ATOM 1873 C CA . ARG A 1 248 ? 35.938 -19.25 -50.375 1 31.91 248 ARG A CA 1
ATOM 1874 C C . ARG A 1 248 ? 36.781 -20.047 -51.375 1 31.91 248 ARG A C 1
ATOM 1876 O O . ARG A 1 248 ? 37.25 -21.125 -51.031 1 31.91 248 ARG A O 1
ATOM 1883 N N . ARG A 1 249 ? 36.5 -19.906 -52.594 1 32.84 249 ARG A N 1
ATOM 1884 C CA . ARG A 1 249 ? 37.281 -20.344 -53.75 1 32.84 249 ARG A CA 1
ATOM 1885 C C . ARG A 1 249 ? 38.75 -19.984 -53.594 1 32.84 249 ARG A C 1
ATOM 1887 O O . ARG A 1 249 ? 39.219 -18.953 -54.062 1 32.84 249 ARG A O 1
ATOM 1894 N N . THR A 1 250 ? 39.438 -19.922 -52.375 1 32.81 250 THR A N 1
ATOM 1895 C CA . THR A 1 250 ? 40.812 -19.781 -52.844 1 32.81 250 THR A CA 1
ATOM 1896 C C . THR A 1 250 ? 41.281 -21.031 -53.594 1 32.81 250 THR A C 1
ATOM 1898 O O . THR A 1 250 ? 40.688 -22.109 -53.438 1 32.81 250 THR A O 1
ATOM 1901 N N . GLU A 1 251 ? 42.281 -21 -54.438 1 35.44 251 GLU A N 1
ATOM 1902 C CA . GLU A 1 251 ? 42.906 -22.016 -55.281 1 35.44 251 GLU A CA 1
ATOM 1903 C C . GLU A 1 251 ? 43.062 -23.344 -54.531 1 35.44 251 GLU A C 1
ATOM 1905 O O . GLU A 1 251 ? 42.688 -24.406 -55.062 1 35.44 251 GLU A O 1
ATOM 1910 N N . ASP A 1 252 ? 44.281 -23.531 -53.875 1 34.66 252 ASP A N 1
ATOM 1911 C CA . ASP A 1 252 ? 44.781 -24.891 -53.688 1 34.66 252 ASP A CA 1
ATOM 1912 C C . ASP A 1 252 ? 43.844 -25.719 -52.781 1 34.66 252 ASP A C 1
ATOM 1914 O O . ASP A 1 252 ? 43.281 -26.719 -53.25 1 34.66 252 ASP A O 1
ATOM 1918 N N . LYS A 1 253 ? 44.5 -26.234 -51.625 1 36.28 253 LYS A N 1
ATOM 1919 C CA . LYS A 1 253 ? 44.031 -27.406 -50.875 1 36.28 253 LYS A CA 1
ATOM 1920 C C . LYS A 1 253 ? 42.75 -27.109 -50.125 1 36.28 253 LYS A C 1
ATOM 1922 O O . LYS A 1 253 ? 42.594 -26.031 -49.562 1 36.28 253 LYS A O 1
ATOM 1927 N N . PRO A 1 254 ? 41.625 -27.938 -50.469 1 34.84 254 PRO A N 1
ATOM 1928 C CA . PRO A 1 254 ? 40.281 -27.828 -49.906 1 34.84 254 PRO A CA 1
ATOM 1929 C C . PRO A 1 254 ? 40.312 -27.719 -48.375 1 34.84 254 PRO A C 1
ATOM 1931 O O . PRO A 1 254 ? 40.906 -28.562 -47.688 1 34.84 254 PRO A O 1
ATOM 1934 N N . CYS A 1 255 ? 40.75 -26.5 -47.844 1 34.16 255 CYS A N 1
ATOM 1935 C CA . CYS A 1 255 ? 40.75 -26.484 -46.375 1 34.16 255 CYS A CA 1
ATOM 1936 C C . CYS A 1 255 ? 39.469 -27.094 -45.812 1 34.16 255 CYS A C 1
ATOM 1938 O O . CYS A 1 255 ? 38.375 -26.828 -46.344 1 34.16 255 CYS A O 1
ATOM 1940 N N . PRO A 1 256 ? 39.625 -28.281 -45.094 1 35.12 256 PRO A N 1
ATOM 1941 C CA . PRO A 1 256 ? 38.438 -28.906 -44.5 1 35.12 256 PRO A CA 1
ATOM 1942 C C . PRO A 1 256 ? 37.5 -27.891 -43.844 1 35.12 256 PRO A C 1
ATOM 1944 O O . PRO A 1 256 ? 37.969 -26.828 -43.406 1 35.12 256 PRO A O 1
ATOM 1947 N N . PRO A 1 257 ? 36.281 -27.938 -44.312 1 33.22 257 PRO A N 1
ATOM 1948 C CA . PRO A 1 257 ? 35.25 -27.078 -43.781 1 33.22 257 PRO A CA 1
ATOM 1949 C C . PRO A 1 257 ? 35.312 -26.938 -42.25 1 33.22 257 PRO A C 1
ATOM 1951 O O . PRO A 1 257 ? 35.562 -27.938 -41.562 1 33.22 257 PRO A O 1
ATOM 1954 N N . LEU A 1 258 ? 36.188 -26 -41.75 1 32.28 258 LEU A N 1
ATOM 1955 C CA . LEU A 1 258 ? 36.094 -25.766 -40.312 1 32.28 258 LEU A CA 1
ATOM 1956 C C . LEU A 1 258 ? 34.656 -25.812 -39.812 1 32.28 258 LEU A C 1
ATOM 1958 O O . LEU A 1 258 ? 33.812 -25.094 -40.344 1 32.28 258 LEU A O 1
ATOM 1962 N N . LEU A 1 259 ? 34.25 -26.953 -39.438 1 29.33 259 LEU A N 1
ATOM 1963 C CA . LEU A 1 259 ? 33 -27.141 -38.688 1 29.33 259 LEU A CA 1
ATOM 1964 C C . LEU A 1 259 ? 32.844 -26.078 -37.594 1 29.33 259 LEU A C 1
ATOM 1966 O O . LEU A 1 259 ? 33.719 -25.984 -36.719 1 29.33 259 LEU A O 1
ATOM 1970 N N . GLN A 1 260 ? 32.844 -24.875 -38 1 32.72 260 GLN A N 1
ATOM 1971 C CA . GLN A 1 260 ? 32.562 -24.031 -36.812 1 32.72 260 GLN A CA 1
ATOM 1972 C C . GLN A 1 260 ? 31.359 -24.562 -36.062 1 32.72 260 GLN A C 1
ATOM 1974 O O . GLN A 1 260 ? 30.281 -24.719 -36.625 1 32.72 260 GLN A O 1
ATOM 1979 N N . TYR A 1 261 ? 31.734 -25.484 -35.125 1 28.14 261 TYR A N 1
ATOM 1980 C CA . TYR A 1 261 ? 30.766 -26 -34.156 1 28.14 261 TYR A CA 1
ATOM 1981 C C . TYR A 1 261 ? 30.094 -24.875 -33.375 1 28.14 261 TYR A C 1
ATOM 1983 O O . TYR A 1 261 ? 30.766 -24.016 -32.812 1 28.14 261 TYR A O 1
ATOM 1991 N N . LYS A 1 262 ? 29.312 -24.172 -34.031 1 33.91 262 LYS A N 1
ATOM 1992 C CA . LYS A 1 262 ? 28.484 -23.484 -33.062 1 33.91 262 LYS A CA 1
ATOM 1993 C C . LYS A 1 262 ? 27.875 -24.453 -32.062 1 33.91 262 LYS A C 1
ATOM 1995 O O . LYS A 1 262 ? 27.234 -25.438 -32.438 1 33.91 262 LYS A O 1
ATOM 2000 N N . SER A 1 263 ? 28.719 -24.734 -30.984 1 32.25 263 SER A N 1
ATOM 2001 C CA . SER A 1 263 ? 28.312 -25.547 -29.844 1 32.25 263 SER A CA 1
ATOM 2002 C C . SER A 1 263 ? 26.906 -25.172 -29.375 1 32.25 263 SER A C 1
ATOM 2004 O O . SER A 1 263 ? 26.609 -24 -29.156 1 32.25 263 SER A O 1
ATOM 2006 N N . THR A 1 264 ? 25.984 -25.688 -30.125 1 34.09 264 THR A N 1
ATOM 2007 C CA . THR A 1 264 ? 24.641 -25.703 -29.547 1 34.09 264 THR A CA 1
ATOM 2008 C C . THR A 1 264 ? 24.625 -26.422 -28.203 1 34.09 264 THR A C 1
ATOM 2010 O O . THR A 1 264 ? 24.984 -27.594 -28.109 1 34.09 264 THR A O 1
ATOM 2013 N N . VAL A 1 265 ? 25.344 -25.922 -27.25 1 33.34 265 VAL A N 1
ATOM 2014 C CA . VAL A 1 265 ? 25.219 -26.609 -25.969 1 33.34 265 VAL A CA 1
ATOM 2015 C C . VAL A 1 265 ? 23.75 -26.875 -25.672 1 33.34 265 VAL A C 1
ATOM 2017 O O . VAL A 1 265 ? 22.906 -25.984 -25.797 1 33.34 265 VAL A O 1
ATOM 2020 N N . HIS A 1 266 ? 23.359 -28.047 -25.953 1 37.66 266 HIS A N 1
ATOM 2021 C CA . HIS A 1 266 ? 22.109 -28.688 -25.578 1 37.66 266 HIS A CA 1
ATOM 2022 C C . HIS A 1 266 ? 21.938 -28.703 -24.062 1 37.66 266 HIS A C 1
ATOM 2024 O O . HIS A 1 266 ? 22.781 -29.25 -23.344 1 37.66 266 HIS A O 1
ATOM 2030 N N . TYR A 1 267 ? 21.781 -27.703 -23.453 1 42.56 267 TYR A N 1
ATOM 2031 C CA . TYR A 1 267 ? 21.5 -28 -22.047 1 42.56 267 TYR A CA 1
ATOM 2032 C C . TYR A 1 267 ? 20.156 -28.719 -21.922 1 42.56 267 TYR A C 1
ATOM 2034 O O . TYR A 1 267 ? 19.219 -28.438 -22.672 1 42.56 267 TYR A O 1
ATOM 2042 N N . ALA A 1 268 ? 20.109 -29.906 -21.625 1 45.66 268 ALA A N 1
ATOM 2043 C CA . ALA A 1 268 ? 18.969 -30.781 -21.328 1 45.66 268 ALA A CA 1
ATOM 2044 C C . ALA A 1 268 ? 17.984 -30.078 -20.406 1 45.66 268 ALA A C 1
ATOM 2046 O O . ALA A 1 268 ? 18.359 -29.531 -19.359 1 45.66 268 ALA A O 1
ATOM 2047 N N . SER A 1 269 ? 16.75 -29.734 -20.953 1 61.22 269 SER A N 1
ATOM 2048 C CA . SER A 1 269 ? 15.594 -29.422 -20.109 1 61.22 269 SER A CA 1
ATOM 2049 C C . SER A 1 269 ? 15.445 -30.453 -18.984 1 61.22 269 SER A C 1
ATOM 2051 O O . SER A 1 269 ? 15.836 -31.625 -19.156 1 61.22 269 SER A O 1
ATOM 2053 N N . LEU A 1 270 ? 15.406 -30.047 -17.797 1 76.62 270 LEU A N 1
ATOM 2054 C CA . LEU A 1 270 ? 15.047 -30.984 -16.734 1 76.62 270 LEU A CA 1
ATOM 2055 C C . LEU A 1 270 ? 13.898 -31.891 -17.156 1 76.62 270 LEU A C 1
ATOM 2057 O O . LEU A 1 270 ? 12.922 -31.422 -17.734 1 76.62 270 LEU A O 1
ATOM 2061 N N . PRO A 1 271 ? 14.102 -33.219 -17.156 1 80.12 271 PRO A N 1
ATOM 2062 C CA . PRO A 1 271 ? 13.109 -34.156 -17.672 1 80.12 271 PRO A CA 1
ATOM 2063 C C . PRO A 1 271 ? 11.688 -33.844 -17.203 1 80.12 271 PRO A C 1
ATOM 2065 O O . PRO A 1 271 ? 10.742 -34 -17.969 1 80.12 271 PRO A O 1
ATOM 2068 N N . PHE A 1 272 ? 11.609 -33.375 -16.016 1 86.19 272 PHE A N 1
ATOM 2069 C CA . PHE A 1 272 ? 10.281 -33.125 -15.469 1 86.19 272 PHE A CA 1
ATOM 2070 C C . PHE A 1 272 ? 9.641 -31.891 -16.094 1 86.19 272 PHE A C 1
ATOM 2072 O O . PHE A 1 272 ? 8.445 -31.656 -15.914 1 86.19 272 PHE A O 1
ATOM 2079 N N . MET A 1 273 ? 10.391 -31.156 -16.875 1 86.44 273 MET A N 1
ATOM 2080 C CA . MET A 1 273 ? 9.859 -29.953 -17.5 1 86.44 273 MET A CA 1
ATOM 2081 C C . MET A 1 273 ? 9.375 -30.234 -18.922 1 86.44 273 MET A C 1
ATOM 2083 O O . MET A 1 273 ? 8.812 -29.344 -19.578 1 86.44 273 MET A O 1
ATOM 2087 N N . ALA A 1 274 ? 9.578 -31.438 -19.359 1 80.88 274 ALA A N 1
ATOM 2088 C CA . ALA A 1 274 ? 9.164 -31.797 -20.719 1 80.88 274 ALA A CA 1
ATOM 2089 C C . ALA A 1 274 ? 7.66 -31.594 -20.906 1 80.88 274 ALA A C 1
ATOM 2091 O O . ALA A 1 274 ? 6.859 -32.062 -20.094 1 80.88 274 ALA A O 1
ATOM 2092 N N . GLY A 1 275 ? 7.23 -30.844 -21.922 1 77.31 275 GLY A N 1
ATOM 2093 C CA . GLY A 1 275 ? 5.828 -30.641 -22.25 1 77.31 275 GLY A CA 1
ATOM 2094 C C . GLY A 1 275 ? 5.168 -29.562 -21.422 1 77.31 275 GLY A C 1
ATOM 2095 O O . GLY A 1 275 ? 3.975 -29.297 -21.578 1 77.31 275 GLY A O 1
ATOM 2096 N N . LYS A 1 276 ? 5.91 -28.984 -20.562 1 86.38 276 LYS A N 1
ATOM 2097 C CA . LYS A 1 276 ? 5.344 -27.938 -19.703 1 86.38 276 LYS A CA 1
ATOM 2098 C C . LYS A 1 276 ? 5.395 -26.578 -20.391 1 86.38 276 LYS A C 1
ATOM 2100 O O . LYS A 1 276 ? 6.281 -26.312 -21.203 1 86.38 276 LYS A O 1
ATOM 2105 N N . VAL A 1 277 ? 4.469 -25.75 -20.141 1 85.19 277 VAL A N 1
ATOM 2106 C CA . VAL A 1 277 ? 4.484 -24.344 -20.547 1 85.19 277 VAL A CA 1
ATOM 2107 C C . VAL A 1 277 ? 4.816 -23.453 -19.344 1 85.19 277 VAL A C 1
ATOM 2109 O O . VAL A 1 277 ? 4.129 -23.5 -18.328 1 85.19 277 VAL A O 1
ATOM 2112 N N . VAL A 1 278 ? 5.84 -22.656 -19.5 1 90.94 278 VAL A N 1
ATOM 2113 C CA . VAL A 1 278 ? 6.312 -21.844 -18.375 1 90.94 278 VAL A CA 1
ATOM 2114 C C . VAL A 1 278 ? 6.105 -20.359 -18.703 1 90.94 278 VAL A C 1
ATOM 2116 O O . VAL A 1 278 ? 6.504 -19.891 -19.766 1 90.94 278 VAL A O 1
ATOM 2119 N N . TYR A 1 279 ? 5.449 -19.656 -17.828 1 92.75 279 TYR A N 1
ATOM 2120 C CA . TYR A 1 279 ? 5.328 -18.203 -17.906 1 92.75 279 TYR A CA 1
ATOM 2121 C C . TYR A 1 279 ? 6.195 -17.531 -16.844 1 92.75 279 TYR A C 1
ATOM 2123 O O . TYR A 1 279 ? 6.145 -17.891 -15.664 1 92.75 279 TYR A O 1
ATOM 2131 N N . VAL A 1 280 ? 6.941 -16.547 -17.266 1 94.75 280 VAL A N 1
ATOM 2132 C CA . VAL A 1 280 ? 7.805 -15.805 -16.344 1 94.75 280 VAL A CA 1
ATOM 2133 C C . VAL A 1 280 ? 7.059 -14.578 -15.812 1 94.75 280 VAL A C 1
ATOM 2135 O O . VAL A 1 280 ? 6.445 -13.836 -16.578 1 94.75 280 VAL A O 1
ATOM 2138 N N . THR A 1 281 ? 7.105 -14.375 -14.516 1 96.75 281 THR A N 1
ATOM 2139 C CA . THR A 1 281 ? 6.48 -13.234 -13.859 1 96.75 281 THR A CA 1
ATOM 2140 C C . THR A 1 281 ? 7.391 -12.664 -12.781 1 96.75 281 THR A C 1
ATOM 2142 O O . THR A 1 281 ? 8.516 -13.141 -12.594 1 96.75 281 THR A O 1
ATOM 2145 N N . GLY A 1 282 ? 6.988 -11.586 -12.102 1 97 282 GLY A N 1
ATOM 2146 C CA . GLY A 1 282 ? 7.707 -11.031 -10.961 1 97 282 GLY A CA 1
ATOM 2147 C C . GLY A 1 282 ? 8.945 -10.25 -11.359 1 97 282 GLY A C 1
ATOM 2148 O O . GLY A 1 282 ? 9.781 -9.93 -10.516 1 97 282 GLY A O 1
ATOM 2149 N N . TYR A 1 283 ? 9.086 -9.93 -12.664 1 96.31 283 TYR A N 1
ATOM 2150 C CA . TYR A 1 283 ? 10.336 -9.359 -13.148 1 96.31 283 TYR A CA 1
ATOM 2151 C C . TYR A 1 283 ? 10.383 -7.852 -12.898 1 96.31 283 TYR A C 1
ATOM 2153 O O . TYR A 1 283 ? 11.43 -7.219 -13.07 1 96.31 283 TYR A O 1
ATOM 2161 N N . GLY A 1 284 ? 9.398 -7.266 -12.484 1 96.69 284 GLY A N 1
ATOM 2162 C CA . GLY A 1 284 ? 9.391 -5.84 -12.195 1 96.69 284 GLY A CA 1
ATOM 2163 C C . GLY A 1 284 ? 8.539 -5.039 -13.164 1 96.69 284 GLY A C 1
ATOM 2164 O O . GLY A 1 284 ? 7.402 -5.414 -13.461 1 96.69 284 GLY A O 1
ATOM 2165 N N . ARG A 1 285 ? 9.031 -3.943 -13.562 1 96.94 285 ARG A N 1
ATOM 2166 C CA . ARG A 1 285 ? 8.359 -3.082 -14.539 1 96.94 285 ARG A CA 1
ATOM 2167 C C . ARG A 1 285 ? 8.297 -3.75 -15.906 1 96.94 285 ARG A C 1
ATOM 2169 O O . ARG A 1 285 ? 9.086 -4.648 -16.203 1 96.94 285 ARG A O 1
ATOM 2176 N N . GLN A 1 286 ? 7.406 -3.256 -16.688 1 95 286 GLN A N 1
ATOM 2177 C CA . GLN A 1 286 ? 7.23 -3.832 -18.016 1 95 286 GLN A CA 1
ATOM 2178 C C . GLN A 1 286 ? 8.461 -3.59 -18.891 1 95 286 GLN A C 1
ATOM 2180 O O . GLN A 1 286 ? 8.75 -4.375 -19.797 1 95 286 GLN A O 1
ATOM 2185 N N . ASP A 1 287 ? 9.203 -2.514 -18.594 1 95 287 ASP A N 1
ATOM 2186 C CA . ASP A 1 287 ? 10.414 -2.264 -19.375 1 95 287 ASP A CA 1
ATOM 2187 C C . ASP A 1 287 ? 11.57 -3.117 -18.875 1 95 287 ASP A C 1
ATOM 2189 O O . ASP A 1 287 ? 12.656 -3.105 -19.453 1 95 287 ASP A O 1
ATOM 2193 N N . GLU A 1 288 ? 11.328 -3.863 -17.859 1 94.06 288 GLU A N 1
ATOM 2194 C CA . GLU A 1 288 ? 12.336 -4.758 -17.312 1 94.06 288 GLU A CA 1
ATOM 2195 C C . GLU A 1 288 ? 12.062 -6.211 -17.703 1 94.06 288 GLU A C 1
ATOM 2197 O O . GLU A 1 288 ? 12.727 -7.125 -17.219 1 94.06 288 GLU A O 1
ATOM 2202 N N . GLU A 1 289 ? 11.078 -6.426 -18.516 1 92.88 289 GLU A N 1
ATOM 2203 C CA . GLU A 1 289 ? 10.766 -7.777 -18.984 1 92.88 289 GLU A CA 1
ATOM 2204 C C . GLU A 1 289 ? 11.953 -8.406 -19.703 1 92.88 289 GLU A C 1
ATOM 2206 O O . GLU A 1 289 ? 12.766 -7.699 -20.297 1 92.88 289 GLU A O 1
ATOM 2211 N N . PRO A 1 290 ? 12.031 -9.695 -19.562 1 90.56 290 PRO A N 1
ATOM 2212 C CA . PRO A 1 290 ? 13.125 -10.32 -20.312 1 90.56 290 PRO A CA 1
ATOM 2213 C C . PRO A 1 290 ? 13 -10.117 -21.812 1 90.56 290 PRO A C 1
ATOM 2215 O O . PRO A 1 290 ? 11.898 -10.148 -22.359 1 90.56 290 PRO A O 1
ATOM 2218 N N . LYS A 1 291 ? 14.102 -9.898 -22.359 1 87 291 LYS A N 1
ATOM 2219 C CA . LYS A 1 291 ? 14.156 -9.836 -23.828 1 87 291 LYS A CA 1
ATOM 2220 C C . LYS A 1 291 ? 13.961 -11.219 -24.438 1 87 291 LYS A C 1
ATOM 2222 O O . LYS A 1 291 ? 14.172 -12.234 -23.781 1 87 291 LYS A O 1
ATOM 2227 N N . PRO A 1 292 ? 13.523 -11.156 -25.625 1 80.44 292 PRO A N 1
ATOM 2228 C CA . PRO A 1 292 ? 13.242 -12.438 -26.281 1 80.44 292 PRO A CA 1
ATOM 2229 C C . PRO A 1 292 ? 14.422 -13.406 -26.203 1 80.44 292 PRO A C 1
ATOM 2231 O O . PRO A 1 292 ? 14.234 -14.609 -26.047 1 80.44 292 PRO A O 1
ATOM 2234 N N . GLU A 1 293 ? 15.648 -12.898 -26.219 1 79.19 293 GLU A N 1
ATOM 2235 C CA . GLU A 1 293 ? 16.844 -13.734 -26.203 1 79.19 293 GLU A CA 1
ATOM 2236 C C . GLU A 1 293 ? 17.109 -14.312 -24.812 1 79.19 293 GLU A C 1
ATOM 2238 O O . GLU A 1 293 ? 17.875 -15.258 -24.672 1 79.19 293 GLU A O 1
ATOM 2243 N N . GLN A 1 294 ? 16.438 -13.688 -23.828 1 80.44 294 GLN A N 1
ATOM 2244 C CA . GLN A 1 294 ? 16.641 -14.109 -22.453 1 80.44 294 GLN A CA 1
ATOM 2245 C C . GLN A 1 294 ? 15.586 -15.117 -22.031 1 80.44 294 GLN A C 1
ATOM 2247 O O . GLN A 1 294 ? 15.617 -15.625 -20.906 1 80.44 294 GLN A O 1
ATOM 2252 N N . VAL A 1 295 ? 14.703 -15.344 -22.859 1 76.44 295 VAL A N 1
ATOM 2253 C CA . VAL A 1 295 ? 13.625 -16.297 -22.578 1 76.44 295 VAL A CA 1
ATOM 2254 C C . VAL A 1 295 ? 13.891 -17.609 -23.297 1 76.44 295 VAL A C 1
ATOM 2256 O O . VAL A 1 295 ? 13.914 -17.641 -24.531 1 76.44 295 VAL A O 1
ATOM 2259 N N . PRO A 1 296 ? 14.141 -18.625 -22.516 1 74 296 PRO A N 1
ATOM 2260 C CA . PRO A 1 296 ? 14.367 -19.906 -23.172 1 74 296 PRO A CA 1
ATOM 2261 C C . PRO A 1 296 ? 13.188 -20.344 -24.047 1 74 296 PRO A C 1
ATOM 2263 O 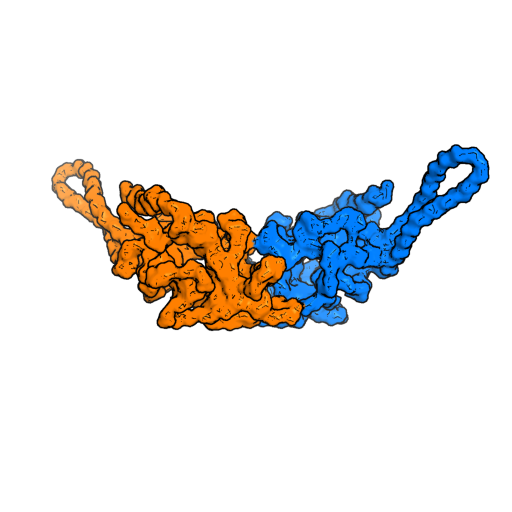O . PRO A 1 296 ? 12.055 -19.906 -23.828 1 74 296 PRO A O 1
ATOM 2266 N N . PRO A 1 297 ? 13.5 -21.188 -25 1 67.62 297 PRO A N 1
ATOM 2267 C CA . PRO A 1 297 ? 12.398 -21.719 -25.812 1 67.62 297 PRO A CA 1
ATOM 2268 C C . PRO A 1 297 ? 11.352 -22.453 -24.984 1 67.62 297 PRO A C 1
ATOM 2270 O O . PRO A 1 297 ? 11.688 -23.141 -24.016 1 67.62 297 PRO A O 1
ATOM 2273 N N . GLY A 1 298 ? 10.102 -22.219 -25.312 1 67.81 298 GLY A N 1
ATOM 2274 C CA . GLY A 1 298 ? 9.016 -22.875 -24.594 1 67.81 298 GLY A CA 1
ATOM 2275 C C . GLY A 1 298 ? 8.492 -22.062 -23.42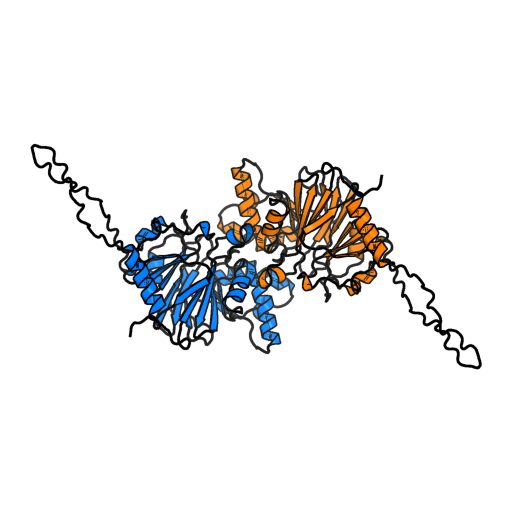2 1 67.81 298 GLY A C 1
ATOM 2276 O O . GLY A 1 298 ? 7.539 -22.453 -22.75 1 67.81 298 GLY A O 1
ATOM 2277 N N . MET A 1 299 ? 9.188 -20.984 -23.203 1 83.31 299 MET A N 1
ATOM 2278 C CA . MET A 1 299 ? 8.734 -20.125 -22.125 1 83.31 299 MET A CA 1
ATOM 2279 C C . MET A 1 299 ? 8.141 -18.828 -22.672 1 83.31 299 MET A C 1
ATOM 2281 O O . MET A 1 299 ? 8.445 -18.422 -23.797 1 83.31 299 MET A O 1
ATOM 2285 N N . ALA A 1 300 ? 7.238 -18.312 -21.953 1 87.81 300 ALA A N 1
ATOM 2286 C CA . ALA A 1 300 ? 6.605 -17.031 -22.281 1 87.81 300 ALA A CA 1
ATOM 2287 C C . ALA A 1 300 ? 6.7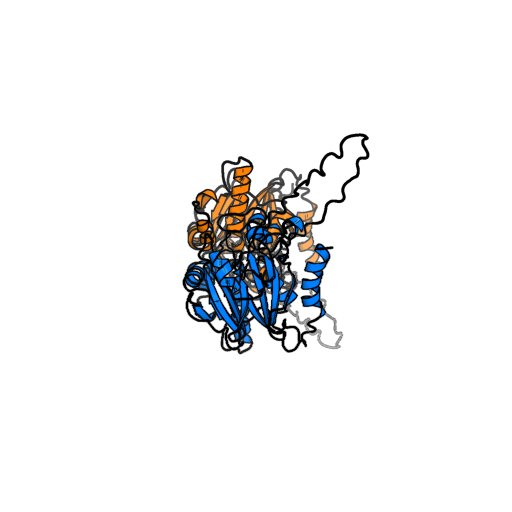23 -16.031 -21.141 1 87.81 300 ALA A C 1
ATOM 2289 O O . ALA A 1 300 ? 7.012 -16.422 -20 1 87.81 300 ALA A O 1
ATOM 2290 N N . VAL A 1 301 ? 6.562 -14.812 -21.5 1 92.19 301 VAL A N 1
ATOM 2291 C CA . VAL A 1 301 ? 6.613 -13.734 -20.516 1 92.19 301 VAL A CA 1
ATOM 2292 C C . VAL A 1 301 ? 5.195 -13.297 -20.156 1 92.19 301 VAL A C 1
ATOM 2294 O O . VAL A 1 301 ? 4.414 -12.922 -21.031 1 92.19 301 VAL A O 1
ATOM 2297 N N . ALA A 1 302 ? 4.891 -13.398 -18.891 1 95.44 302 ALA A N 1
ATOM 2298 C CA . ALA A 1 302 ? 3.59 -12.914 -18.422 1 95.44 302 ALA A CA 1
ATOM 2299 C C . ALA A 1 302 ? 3.539 -11.391 -18.438 1 95.44 302 ALA A C 1
ATOM 2301 O O . ALA A 1 302 ? 4.539 -10.727 -18.156 1 95.44 302 ALA A O 1
ATOM 2302 N N . ARG A 1 303 ? 2.385 -10.875 -18.766 1 95.75 303 ARG A N 1
ATOM 2303 C CA . ARG A 1 303 ? 2.166 -9.43 -18.781 1 95.75 303 ARG A CA 1
ATOM 2304 C C . ARG A 1 303 ? 0.815 -9.078 -18.172 1 95.75 303 ARG A C 1
ATOM 2306 O O . ARG A 1 303 ? -0.14 -9.852 -18.266 1 95.75 303 ARG A O 1
ATOM 2313 N N . PRO A 1 304 ? 0.783 -7.875 -17.547 1 97.38 304 PRO A N 1
ATOM 2314 C CA . PRO A 1 304 ? -0.521 -7.473 -17.016 1 97.38 304 PRO A CA 1
ATOM 2315 C C . PRO A 1 304 ? -1.628 -7.52 -18.062 1 97.38 304 PRO A C 1
ATOM 2317 O O . PRO A 1 304 ? -1.451 -7.008 -19.172 1 97.38 304 PRO A O 1
ATOM 2320 N N . GLY A 1 305 ? -2.727 -8.18 -17.672 1 95.94 305 GLY A N 1
ATOM 2321 C CA . GLY A 1 305 ? -3.852 -8.305 -18.594 1 95.94 305 GLY A CA 1
ATOM 2322 C C . GLY A 1 305 ? -3.826 -9.594 -19.391 1 95.94 305 GLY A C 1
ATOM 2323 O O . GLY A 1 305 ? -4.832 -9.977 -20 1 95.94 305 GLY A O 1
ATOM 2324 N N . MET A 1 306 ? -2.723 -10.289 -19.391 1 95.31 306 MET A N 1
ATOM 2325 C CA . MET A 1 306 ? -2.6 -11.539 -20.125 1 95.31 306 MET A CA 1
ATOM 2326 C C . MET A 1 306 ? -3.527 -12.602 -19.547 1 95.31 306 MET A C 1
ATOM 2328 O O . MET A 1 306 ? -3.621 -12.75 -18.328 1 95.31 306 MET A O 1
ATOM 2332 N N . ARG A 1 307 ? -4.207 -13.281 -20.438 1 94 307 ARG A N 1
ATOM 2333 C CA . ARG A 1 307 ? -5.059 -14.414 -20.078 1 94 307 ARG A CA 1
ATOM 2334 C C . ARG A 1 307 ? -4.395 -15.734 -20.422 1 94 307 ARG A C 1
ATOM 2336 O O . ARG A 1 307 ? -3.945 -15.93 -21.562 1 94 307 ARG A O 1
ATOM 2343 N N . ILE A 1 308 ? -4.254 -16.562 -19.453 1 90.81 308 ILE A N 1
ATOM 2344 C CA . ILE A 1 308 ? -3.639 -17.875 -19.641 1 90.81 308 ILE A CA 1
ATOM 2345 C C . ILE A 1 308 ? -4.672 -18.969 -19.375 1 90.81 308 ILE A C 1
ATOM 2347 O O . ILE A 1 308 ? -5.141 -19.125 -18.234 1 90.81 308 ILE A O 1
ATOM 2351 N N . TYR A 1 309 ? -4.988 -19.734 -20.344 1 90.88 309 TYR A N 1
ATOM 2352 C CA . TYR A 1 309 ? -5.961 -20.812 -20.219 1 90.88 309 TYR A CA 1
ATOM 2353 C C . TYR A 1 309 ? -5.32 -22.047 -19.609 1 90.88 309 TYR A C 1
ATOM 2355 O O . TYR A 1 309 ? -4.191 -22.406 -19.953 1 90.88 309 TYR A O 1
ATOM 2363 N N . LEU A 1 310 ? -6.047 -22.656 -18.672 1 91.69 310 LEU A N 1
ATOM 2364 C CA . LEU A 1 310 ? -5.562 -23.844 -17.984 1 91.69 310 LEU A CA 1
ATOM 2365 C C . LEU A 1 310 ? -6.305 -25.094 -18.438 1 91.69 310 LEU A C 1
ATOM 2367 O O . LEU A 1 310 ? -7.496 -25.031 -18.75 1 91.69 310 LEU A O 1
ATOM 2371 N N . PRO A 1 311 ? -5.645 -26.234 -18.547 1 78.56 311 PRO A N 1
ATOM 2372 C CA . PRO A 1 311 ? -6.316 -27.469 -18.953 1 78.56 311 PRO A CA 1
ATOM 2373 C C . PRO A 1 311 ? -7.438 -27.875 -18 1 78.56 311 PRO A C 1
ATOM 2375 O O . PRO A 1 311 ? -7.445 -27.453 -16.844 1 78.56 311 PRO A O 1
ATOM 2378 N N . PRO A 1 312 ? -8.508 -29 -18.391 1 64.06 312 PRO A N 1
ATOM 2379 C CA . PRO A 1 312 ? -8.508 -29.703 -19.672 1 64.06 312 PRO A CA 1
ATOM 2380 C C . PRO A 1 312 ? -8.898 -28.797 -20.844 1 64.06 312 PRO A C 1
ATOM 2382 O O . PRO A 1 312 ? -8.852 -29.234 -22 1 64.06 312 PRO A O 1
ATOM 2385 N N . CYS A 1 313 ? -9.344 -27.766 -20.375 1 47.25 313 CYS A N 1
ATOM 2386 C CA . CYS A 1 313 ? -9.859 -27 -21.516 1 47.25 313 CYS A CA 1
ATOM 2387 C C . CYS A 1 313 ? -8.812 -26.891 -22.609 1 47.25 313 CYS A C 1
ATOM 2389 O O . CYS A 1 313 ? -9.141 -26.594 -23.766 1 47.25 313 CYS A O 1
ATOM 2391 N N . ALA A 1 314 ? -7.621 -27.172 -22.219 1 43.47 314 ALA A N 1
ATOM 2392 C CA . ALA A 1 314 ? -6.582 -27.031 -23.234 1 43.47 314 ALA A CA 1
ATOM 2393 C C . ALA A 1 314 ? -6.465 -28.312 -24.062 1 43.47 314 ALA A C 1
ATOM 2395 O O . ALA A 1 314 ? -5.613 -28.406 -24.953 1 43.47 314 ALA A O 1
ATOM 2396 N N . GLN A 1 315 ? -7.105 -29.469 -23.75 1 34.84 315 GLN A N 1
ATOM 2397 C CA . GLN A 1 315 ? -6.859 -30.656 -24.562 1 34.84 315 GLN A CA 1
ATOM 2398 C C . GLN A 1 315 ? -7.551 -30.547 -25.922 1 34.84 315 GLN A C 1
ATOM 2400 O O . GLN A 1 315 ? -8.68 -30.062 -26.016 1 34.84 315 GLN A O 1
ATOM 2405 N N . ARG A 1 316 ? -6.738 -30.781 -26.953 1 32.75 316 ARG A N 1
ATOM 2406 C CA . ARG A 1 316 ? -7.109 -30.938 -28.359 1 32.75 316 ARG A CA 1
ATOM 2407 C C . ARG A 1 316 ? -8.164 -32.031 -28.531 1 32.75 316 ARG A C 1
ATOM 2409 O O . ARG A 1 316 ? -8 -33.156 -28.016 1 32.75 316 ARG A O 1
ATOM 2416 N N . SER A 1 317 ? -9.445 -31.719 -28.5 1 26.08 317 SER A N 1
ATOM 2417 C CA . SER A 1 317 ? -10.094 -32.75 -29.281 1 26.08 317 SER A CA 1
ATOM 2418 C C . SER A 1 317 ? -9.422 -32.938 -30.641 1 26.08 317 SER A C 1
ATOM 2420 O O . SER A 1 317 ? -8.969 -31.953 -31.25 1 26.08 317 SER A O 1
ATOM 2422 N N . MET B 1 1 ? -22.047 38.5 -2.895 1 21.45 1 MET B N 1
ATOM 2423 C CA . MET B 1 1 ? -21 39.5 -2.631 1 21.45 1 MET B CA 1
ATOM 2424 C C . MET B 1 1 ? -19.984 38.969 -1.614 1 21.45 1 MET B C 1
ATOM 2426 O O . MET B 1 1 ? -18.828 39.344 -1.619 1 21.45 1 MET B O 1
ATOM 2430 N N . VAL B 1 2 ? -20.516 38.125 -0.712 1 24.67 2 VAL B N 1
ATOM 2431 C CA . VAL B 1 2 ? -19.719 37.594 0.384 1 24.67 2 VAL B CA 1
ATOM 2432 C C . VAL B 1 2 ? -18.828 36.469 -0.13 1 24.67 2 VAL B C 1
ATOM 2434 O O . VAL B 1 2 ? -17.812 36.125 0.492 1 24.67 2 VAL B O 1
ATOM 2437 N N . THR B 1 3 ? -19.297 35.812 -1.128 1 32.88 3 THR B N 1
ATOM 2438 C CA . THR B 1 3 ? -18.516 34.719 -1.685 1 32.88 3 THR B CA 1
ATOM 2439 C C . THR B 1 3 ? -17.234 35.25 -2.33 1 32.88 3 THR B C 1
ATOM 2441 O O . THR B 1 3 ? -16.266 34.5 -2.504 1 32.88 3 THR B O 1
ATOM 2444 N N . ARG B 1 4 ? -17.391 36.5 -2.707 1 35.25 4 ARG B N 1
ATOM 2445 C CA . ARG B 1 4 ? -16.281 37.156 -3.414 1 35.25 4 ARG B CA 1
ATOM 2446 C C . ARG B 1 4 ? -15.141 37.469 -2.461 1 35.25 4 ARG B C 1
ATOM 2448 O O . ARG B 1 4 ? -13.977 37.469 -2.865 1 35.25 4 ARG B O 1
ATOM 2455 N N . ASP B 1 5 ? -15.523 37.625 -1.29 1 31.22 5 ASP B N 1
ATOM 2456 C CA . ASP B 1 5 ? -14.516 38.094 -0.359 1 31.22 5 ASP B CA 1
ATOM 2457 C C . ASP B 1 5 ? -13.617 36.969 0.122 1 31.22 5 ASP B C 1
ATOM 2459 O O . ASP B 1 5 ? -12.414 37.156 0.318 1 31.22 5 ASP B O 1
ATOM 2463 N N . ALA B 1 6 ? -14.125 35.75 0.445 1 35.62 6 ALA B N 1
ATOM 2464 C CA . ALA B 1 6 ? -13.242 34.656 0.794 1 35.62 6 ALA B CA 1
ATOM 2465 C C . ALA B 1 6 ? -12.312 34.312 -0.364 1 35.62 6 ALA B C 1
ATOM 2467 O O . ALA B 1 6 ? -11.117 34.062 -0.16 1 35.62 6 ALA B O 1
ATOM 2468 N N . ASP B 1 7 ? -12.828 34.344 -1.56 1 40.94 7 ASP B N 1
ATOM 2469 C CA . ASP B 1 7 ? -12 34.188 -2.752 1 40.94 7 ASP B CA 1
ATOM 2470 C C . ASP B 1 7 ? -10.953 35.312 -2.842 1 40.94 7 ASP B C 1
ATOM 2472 O O . ASP B 1 7 ? -9.82 35.062 -3.256 1 40.94 7 ASP B O 1
ATOM 2476 N N . GLU B 1 8 ? -11.398 36.469 -2.355 1 41.44 8 GLU B N 1
ATOM 2477 C CA . GLU B 1 8 ? -10.477 37.594 -2.416 1 41.44 8 GLU B CA 1
ATOM 2478 C C . GLU B 1 8 ? -9.375 37.469 -1.374 1 41.44 8 GLU B C 1
ATOM 2480 O O . GLU B 1 8 ? -8.227 37.812 -1.629 1 41.44 8 GLU B O 1
ATOM 2485 N N . GLY B 1 9 ? -9.664 36.969 -0.206 1 37.12 9 GLY B N 1
ATOM 2486 C CA . GLY B 1 9 ? -8.617 36.719 0.776 1 37.12 9 GLY B CA 1
ATOM 2487 C C . GLY B 1 9 ? -7.652 35.625 0.346 1 37.12 9 GLY B C 1
ATOM 2488 O O . GLY B 1 9 ? -6.441 35.75 0.531 1 37.12 9 GLY B O 1
ATOM 2489 N N . ILE B 1 10 ? -8.25 34.562 -0.136 1 42.38 10 ILE B N 1
ATOM 2490 C CA . ILE B 1 10 ? -7.41 33.5 -0.69 1 42.38 10 ILE B CA 1
ATOM 2491 C C . ILE B 1 10 ? -6.613 34.031 -1.878 1 42.38 10 ILE B C 1
ATOM 2493 O O . ILE B 1 10 ? -5.418 33.781 -2.004 1 42.38 10 ILE B O 1
ATOM 2497 N N . LYS B 1 11 ? -7.266 34.812 -2.768 1 43.22 11 LYS B N 1
ATOM 2498 C CA . LYS B 1 11 ? -6.617 35.406 -3.934 1 43.22 11 LYS B CA 1
ATOM 2499 C C . LYS B 1 11 ? -5.547 36.406 -3.514 1 43.22 11 LYS B C 1
ATOM 2501 O O . LYS B 1 11 ? -4.488 36.469 -4.137 1 43.22 11 LYS B O 1
ATOM 2506 N N . LYS B 1 12 ? -5.902 37.188 -2.59 1 41.66 12 LYS B N 1
ATOM 2507 C CA . LYS B 1 12 ? -4.906 38.156 -2.111 1 41.66 12 LYS B CA 1
ATOM 2508 C C . LYS B 1 12 ? -3.707 37.438 -1.498 1 41.66 12 LYS B C 1
ATOM 2510 O O . LYS B 1 12 ? -2.566 37.875 -1.655 1 41.66 12 LYS B O 1
ATOM 2515 N N . LEU B 1 13 ? -4.004 36.344 -0.823 1 38.5 13 LEU B N 1
ATOM 2516 C CA . LEU B 1 13 ? -2.898 35.5 -0.346 1 38.5 13 LEU B CA 1
ATOM 2517 C C . LEU B 1 13 ? -2.148 34.875 -1.514 1 38.5 13 LEU B C 1
ATOM 2519 O O . LEU B 1 13 ? -0.919 34.781 -1.49 1 38.5 13 LEU B O 1
ATOM 2523 N N . GLN B 1 14 ? -2.91 34.438 -2.561 1 39.88 14 GLN B N 1
ATOM 2524 C CA . GLN B 1 14 ? -2.277 33.781 -3.715 1 39.88 14 GLN B CA 1
ATOM 2525 C C . GLN B 1 14 ? -1.562 34.844 -4.578 1 39.88 14 GLN B C 1
ATOM 2527 O O . GLN B 1 14 ? -0.49 34.562 -5.125 1 39.88 14 GLN B O 1
ATOM 2532 N N . ASN B 1 15 ? -2.219 35.969 -5.082 1 39.12 15 ASN B N 1
ATOM 2533 C CA . ASN B 1 15 ? -1.67 36.938 -6.016 1 39.12 15 ASN B CA 1
ATOM 2534 C C . ASN B 1 15 ? -0.565 37.781 -5.371 1 39.12 15 ASN B C 1
ATOM 2536 O O . ASN B 1 15 ? 0.29 38.312 -6.066 1 39.12 15 ASN B O 1
ATOM 2540 N N . SER B 1 16 ? -0.826 3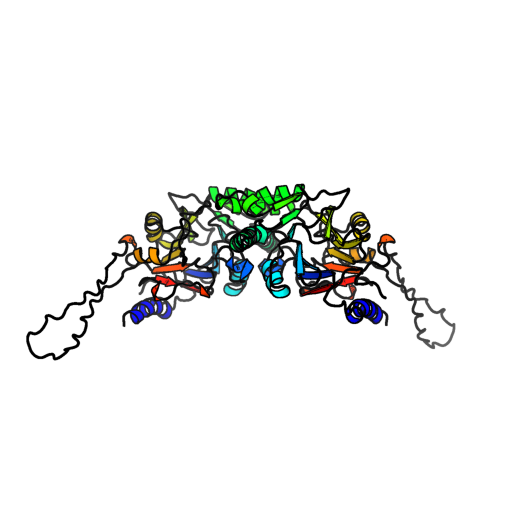8.406 -4.281 1 36.22 16 SER B N 1
ATOM 2541 C CA . SER B 1 16 ? 0.159 39.375 -3.816 1 36.22 16 SER B CA 1
ATOM 2542 C C . SER B 1 16 ? 1.536 38.75 -3.668 1 36.22 16 SER B C 1
ATOM 2544 O O . SER B 1 16 ? 2.553 39.438 -3.682 1 36.22 16 SER B O 1
ATOM 2546 N N . ASN B 1 17 ? 1.688 37.625 -2.92 1 38.78 17 ASN B N 1
ATOM 2547 C CA . ASN B 1 17 ? 3.018 37.219 -2.463 1 38.78 17 ASN B CA 1
ATOM 2548 C C . ASN B 1 17 ? 3.863 36.688 -3.605 1 38.78 17 ASN B C 1
ATOM 2550 O O . ASN B 1 17 ? 3.779 35.5 -3.93 1 38.78 17 ASN B O 1
ATOM 2554 N N . ALA B 1 18 ? 3.961 37.375 -4.59 1 37.19 18 ALA B N 1
ATOM 2555 C CA . ALA B 1 18 ? 5.188 37.094 -5.336 1 37.19 18 ALA B CA 1
ATOM 2556 C C . ALA B 1 18 ? 6.34 36.75 -4.395 1 37.19 18 ALA B C 1
ATOM 2558 O O . ALA B 1 18 ? 6.996 37.656 -3.863 1 37.19 18 ALA B O 1
ATOM 2559 N N . CYS B 1 19 ? 6.105 35.906 -3.381 1 41.44 19 CYS B N 1
ATOM 2560 C CA . CYS B 1 19 ? 7.262 35.406 -2.627 1 41.44 19 CYS B CA 1
ATOM 2561 C C . CYS B 1 19 ? 8.484 35.281 -3.529 1 41.44 19 CYS B C 1
ATOM 2563 O O . CYS B 1 19 ? 8.398 34.688 -4.609 1 41.44 19 CYS B O 1
ATOM 2565 N N . ASN B 1 20 ? 9.281 36.219 -3.607 1 42.41 20 ASN B N 1
ATOM 2566 C CA . ASN B 1 20 ? 10.555 35.906 -4.238 1 42.41 20 ASN B CA 1
ATOM 2567 C C . ASN B 1 20 ? 10.914 34.438 -4.098 1 42.41 20 ASN B C 1
ATOM 2569 O O . ASN B 1 20 ? 10.93 33.875 -2.99 1 42.41 20 ASN B O 1
ATOM 2573 N N . LYS B 1 21 ? 10.617 33.594 -4.973 1 48.16 21 LYS B N 1
ATOM 2574 C CA . LYS B 1 21 ? 10.898 32.156 -5.105 1 48.16 21 LYS B CA 1
ATOM 2575 C C . LYS B 1 21 ? 11.938 31.703 -4.082 1 48.16 21 LYS B C 1
ATOM 2577 O O . LYS B 1 21 ? 11.953 30.547 -3.684 1 48.16 21 LYS B O 1
ATOM 2582 N N . THR B 1 22 ? 12.805 32.625 -3.617 1 49.28 22 THR B N 1
ATOM 2583 C CA . THR B 1 22 ? 14 32.312 -2.84 1 49.28 22 THR B CA 1
ATOM 2584 C C . THR B 1 22 ? 13.656 32.156 -1.358 1 49.28 22 THR B C 1
ATOM 2586 O O . THR B 1 22 ? 14.484 31.719 -0.566 1 49.28 22 THR B O 1
ATOM 2589 N N . GLN B 1 23 ? 12.516 32.656 -0.747 1 58.94 23 GLN B N 1
ATOM 2590 C CA . GLN B 1 23 ? 12.398 32.625 0.708 1 58.94 23 GLN B CA 1
ATOM 2591 C C . GLN B 1 23 ? 11.102 31.953 1.144 1 58.94 23 GLN B C 1
ATOM 2593 O O . GLN B 1 23 ? 10.773 31.938 2.33 1 58.94 23 GLN B O 1
ATOM 2598 N N . CYS B 1 24 ? 10.516 31.078 0.294 1 82.56 24 CYS B N 1
ATOM 2599 C CA . CYS B 1 24 ? 9.117 30.766 0.544 1 82.56 24 CYS B CA 1
ATOM 2600 C C . CYS B 1 24 ? 8.969 29.375 1.16 1 82.56 24 CYS B C 1
ATOM 2602 O O . CYS B 1 24 ? 9.609 28.422 0.718 1 82.56 24 CYS B O 1
ATOM 2604 N N . LEU B 1 25 ? 8.32 29.422 2.377 1 94.25 25 LEU B N 1
ATOM 2605 C CA . LEU B 1 25 ? 7.867 28.188 3.012 1 94.25 25 LEU B CA 1
ATOM 2606 C C . LEU B 1 25 ? 6.438 27.859 2.596 1 94.25 25 LEU B C 1
ATOM 2608 O O . LEU B 1 25 ? 5.562 28.719 2.615 1 94.25 25 LEU B O 1
ATOM 2612 N N . GLU B 1 26 ? 6.277 26.578 2.072 1 94.75 26 GLU B N 1
ATOM 2613 C CA . GLU B 1 26 ? 4.961 26.141 1.628 1 94.75 26 GLU B CA 1
ATOM 2614 C C . GLU B 1 26 ? 4.758 24.656 1.897 1 94.75 26 GLU B C 1
ATOM 2616 O O . GLU B 1 26 ? 5.715 23.938 2.178 1 94.75 26 GLU B O 1
ATOM 2621 N N . ILE B 1 27 ? 3.477 24.312 1.867 1 97.69 27 ILE B N 1
ATOM 2622 C CA . ILE B 1 27 ? 3.184 22.875 1.765 1 97.69 27 ILE B CA 1
ATOM 2623 C C . ILE B 1 27 ? 2.471 22.594 0.445 1 97.69 27 ILE B C 1
ATOM 2625 O O . ILE B 1 27 ? 1.774 23.453 -0.093 1 97.69 27 ILE B O 1
ATOM 2629 N N . ILE B 1 28 ? 2.738 21.484 -0.055 1 98 28 ILE B N 1
ATOM 2630 C CA . ILE B 1 28 ? 2.031 20.969 -1.222 1 98 28 ILE B CA 1
ATOM 2631 C C . ILE B 1 28 ? 1.215 19.734 -0.829 1 98 28 ILE B C 1
ATOM 2633 O O . ILE B 1 28 ? 1.764 18.75 -0.329 1 98 28 ILE B O 1
ATOM 2637 N N . VAL B 1 29 ? -0.061 19.828 -1.083 1 98.56 29 VAL B N 1
ATOM 2638 C CA . VAL B 1 29 ? -0.957 18.719 -0.779 1 98.56 29 VAL B CA 1
ATOM 2639 C C . VAL B 1 29 ? -0.76 17.594 -1.802 1 98.56 29 VAL B C 1
ATOM 2641 O O . VAL B 1 29 ? -0.9 17.812 -3.008 1 98.56 29 VAL B O 1
ATOM 2644 N N . LEU B 1 30 ? -0.457 16.406 -1.287 1 98.81 30 LEU B N 1
ATOM 2645 C CA . LEU B 1 30 ? -0.194 15.297 -2.186 1 98.81 30 LEU B CA 1
ATOM 2646 C C . LEU B 1 30 ? -1.459 14.477 -2.418 1 98.81 30 LEU B C 1
ATOM 2648 O O . LEU B 1 30 ? -1.658 13.93 -3.506 1 98.81 30 LEU B O 1
ATOM 2652 N N . GLY B 1 31 ? -2.238 14.391 -1.426 1 98.62 31 GLY B N 1
ATOM 2653 C CA . GLY B 1 31 ? -3.494 13.664 -1.479 1 98.62 31 GLY B CA 1
ATOM 2654 C C . GLY B 1 31 ? -4.434 14.008 -0.339 1 98.62 31 GLY B C 1
ATOM 2655 O O . GLY B 1 31 ? -4.027 14.641 0.639 1 98.62 31 GLY B O 1
ATOM 2656 N N . THR B 1 32 ? -5.719 13.609 -0.542 1 98.5 32 THR B N 1
ATOM 2657 C CA . THR B 1 32 ? -6.754 13.852 0.455 1 98.5 32 THR B CA 1
ATOM 2658 C C . THR B 1 32 ? -7.52 12.562 0.76 1 98.5 32 THR B C 1
ATOM 2660 O O . THR B 1 32 ? -8.555 12.594 1.425 1 98.5 32 THR B O 1
ATOM 2663 N N . GLY B 1 33 ? -7.012 11.461 0.289 1 98 33 GLY B N 1
ATOM 2664 C CA . GLY B 1 33 ? -7.73 10.203 0.318 1 98 33 GLY B CA 1
ATOM 2665 C C . GLY B 1 33 ? -7.82 9.594 1.707 1 98 33 GLY B C 1
ATOM 2666 O O . GLY B 1 33 ? -6.938 9.805 2.541 1 98 33 GLY B O 1
ATOM 2667 N N . ALA B 1 34 ? -8.859 8.781 1.887 1 95.88 34 ALA B N 1
ATOM 2668 C CA . ALA B 1 34 ? -9.055 7.984 3.092 1 95.88 34 ALA B CA 1
ATOM 2669 C C . ALA B 1 34 ? -8.438 6.598 2.938 1 95.88 34 ALA B C 1
ATOM 2671 O O . ALA B 1 34 ? -7.641 6.363 2.023 1 95.88 34 ALA B O 1
ATOM 2672 N N . GLY B 1 35 ? -8.727 5.742 3.887 1 94.44 35 GLY B N 1
ATOM 2673 C CA . GLY B 1 35 ? -8.102 4.434 3.963 1 94.44 35 GLY B CA 1
ATOM 2674 C C . GLY B 1 35 ? -8.289 3.607 2.703 1 94.44 35 GLY B C 1
ATOM 2675 O O . GLY B 1 35 ? -7.367 2.912 2.27 1 94.44 35 GLY B O 1
ATOM 2676 N N . THR B 1 36 ? -9.438 3.783 2.029 1 94.38 36 THR B N 1
ATOM 2677 C CA . THR B 1 36 ? -9.781 2.898 0.923 1 94.38 36 THR B CA 1
ATOM 2678 C C . THR B 1 36 ? -9.547 3.588 -0.418 1 94.38 36 THR B C 1
ATOM 2680 O O . THR B 1 36 ? -9.523 2.936 -1.463 1 94.38 36 THR B O 1
ATOM 2683 N N . THR B 1 37 ? -9.336 4.852 -0.397 1 95.81 37 THR B N 1
ATOM 2684 C CA . THR B 1 37 ? -9.469 5.699 -1.575 1 95.81 37 THR B CA 1
ATOM 2685 C C . THR B 1 37 ? -8.469 5.289 -2.654 1 95.81 37 THR B C 1
ATOM 2687 O O . THR B 1 37 ? -8.852 5.027 -3.797 1 95.81 37 THR B O 1
ATOM 2690 N N . TYR B 1 38 ? -7.262 5.152 -2.281 1 97.81 38 TYR B N 1
ATOM 2691 C CA . TYR B 1 38 ? -6.273 4.832 -3.305 1 97.81 38 TYR B CA 1
ATOM 2692 C C . TYR B 1 38 ? -6.449 3.406 -3.809 1 97.81 38 TYR B C 1
ATOM 2694 O O . TYR B 1 38 ? -6.363 3.148 -5.012 1 97.81 38 TYR B O 1
ATOM 2702 N N . VAL B 1 39 ? -6.637 2.492 -2.932 1 97.38 39 VAL B N 1
ATOM 2703 C CA . VAL B 1 39 ? -6.688 1.062 -3.225 1 97.38 39 VAL B CA 1
ATOM 2704 C C . VAL B 1 39 ? -7.82 0.778 -4.211 1 97.38 39 VAL B C 1
ATOM 2706 O O . VAL B 1 39 ? -7.656 -0.021 -5.137 1 97.38 39 VAL B O 1
ATOM 2709 N N . TYR B 1 40 ? -8.898 1.524 -4.105 1 96.94 40 TYR B N 1
ATOM 2710 C CA . TYR B 1 40 ? -10.07 1.204 -4.922 1 96.94 40 TYR B CA 1
ATOM 2711 C C . TYR B 1 40 ? -10.289 2.262 -5.996 1 96.94 40 TYR B C 1
ATOM 2713 O O . TYR B 1 40 ? -11.008 2.023 -6.969 1 96.94 40 TYR B O 1
ATOM 2721 N N . SER B 1 41 ? -9.688 3.496 -5.812 1 95.75 41 SER B N 1
ATOM 2722 C CA . SER B 1 41 ? -10.016 4.566 -6.75 1 95.75 41 SER B CA 1
ATOM 2723 C C . SER B 1 41 ? -8.75 5.246 -7.273 1 95.75 41 SER B C 1
ATOM 2725 O O . SER B 1 41 ? -8.828 6.16 -8.094 1 95.75 41 SER B O 1
ATOM 2727 N N . LYS B 1 42 ? -7.574 4.859 -6.816 1 96 42 LYS B N 1
ATOM 2728 C CA . LYS B 1 42 ? -6.277 5.312 -7.305 1 96 42 LYS B CA 1
ATOM 2729 C C . LYS B 1 42 ? -6.09 6.809 -7.066 1 96 42 LYS B C 1
ATOM 2731 O O . LYS B 1 42 ? -5.539 7.516 -7.914 1 96 42 LYS B O 1
ATOM 2736 N N . GLN B 1 43 ? -6.727 7.336 -6.023 1 97.56 43 GLN B N 1
ATOM 2737 C CA . GLN B 1 43 ? -6.488 8.695 -5.543 1 97.56 43 GLN B CA 1
ATOM 2738 C C . GLN B 1 43 ? -5.688 8.688 -4.242 1 97.56 43 GLN B C 1
ATOM 2740 O O . GLN B 1 43 ? -6.094 8.062 -3.262 1 97.56 43 GLN B O 1
ATOM 2745 N N . PRO B 1 44 ? -4.609 9.359 -4.176 1 98.19 44 PRO B N 1
ATOM 2746 C CA . PRO B 1 44 ? -3.623 9.195 -3.107 1 98.19 44 PRO B CA 1
ATOM 2747 C C . PRO B 1 44 ? -4.191 9.492 -1.724 1 98.19 44 PRO B C 1
ATOM 2749 O O . PRO B 1 44 ? -5.059 10.359 -1.582 1 98.19 44 PRO B O 1
ATOM 2752 N N . SER B 1 45 ? -3.637 8.758 -0.752 1 98.69 45 SER B N 1
ATOM 2753 C CA . SER B 1 45 ? -3.951 8.969 0.657 1 98.69 45 SER B CA 1
ATOM 2754 C C . SER B 1 45 ? -3.58 10.383 1.103 1 98.69 45 SER B C 1
ATOM 2756 O O . SER B 1 45 ? -2.76 11.039 0.464 1 98.69 45 SER B O 1
ATOM 2758 N N . SER B 1 46 ? -4.215 10.844 2.156 1 98.69 46 SER B N 1
ATOM 2759 C CA . SER B 1 46 ? -3.941 12.172 2.688 1 98.69 46 SER B CA 1
ATOM 2760 C C . SER B 1 46 ? -2.477 12.312 3.088 1 98.69 46 SER B C 1
ATOM 2762 O O . SER B 1 46 ? -1.944 11.477 3.824 1 98.69 46 SER B O 1
ATOM 2764 N N . SER B 1 47 ? -1.839 13.297 2.537 1 98.88 47 SER B N 1
ATOM 2765 C CA . SER B 1 47 ? -0.429 13.586 2.773 1 98.88 47 SER B CA 1
ATOM 2766 C C . SER B 1 47 ? -0.049 14.961 2.229 1 98.88 47 SER B C 1
ATOM 2768 O O . SER B 1 47 ? -0.802 15.555 1.458 1 98.88 47 SER B O 1
ATOM 2770 N N . PHE B 1 48 ? 1.085 15.523 2.693 1 98.81 48 PHE B N 1
ATOM 2771 C CA . PHE B 1 48 ? 1.626 16.766 2.143 1 98.81 48 PHE B CA 1
ATOM 2772 C C . PHE B 1 48 ? 3.139 16.812 2.322 1 98.81 48 PHE B C 1
ATOM 2774 O O . PHE B 1 48 ? 3.699 16.078 3.139 1 98.81 48 PHE B O 1
ATOM 2781 N N . VAL B 1 49 ? 3.75 17.609 1.513 1 98.88 49 VAL B N 1
ATOM 2782 C CA . VAL B 1 49 ? 5.191 17.812 1.584 1 98.88 49 VAL B CA 1
ATOM 2783 C C . VAL B 1 49 ? 5.496 19.281 1.888 1 98.88 49 VAL B C 1
ATOM 2785 O O . VAL B 1 49 ? 4.836 20.172 1.357 1 98.88 49 VAL B O 1
ATOM 2788 N N . VAL B 1 50 ? 6.379 19.484 2.873 1 98.62 50 VAL B N 1
ATOM 2789 C CA . VAL B 1 50 ? 6.852 20.828 3.205 1 98.62 50 VAL B CA 1
ATOM 2790 C C . VAL B 1 50 ? 8.016 21.203 2.291 1 98.62 50 VAL B C 1
ATOM 2792 O O . VAL B 1 50 ? 8.984 20.453 2.168 1 98.62 50 VAL B O 1
ATOM 2795 N N . VAL B 1 51 ? 7.914 22.312 1.652 1 96.94 51 VAL B N 1
ATOM 2796 C CA . VAL B 1 51 ? 8.93 22.828 0.736 1 96.94 51 VAL B CA 1
ATOM 2797 C C . VAL B 1 51 ? 9.445 24.172 1.231 1 96.94 51 VAL B C 1
ATOM 2799 O O . VAL B 1 51 ? 8.656 25.094 1.473 1 96.94 51 VAL B O 1
ATOM 2802 N N . LYS B 1 52 ? 10.719 24.234 1.485 1 95.62 52 LYS B N 1
ATOM 2803 C CA . LYS B 1 52 ? 11.359 25.469 1.902 1 95.62 52 LYS B CA 1
ATOM 2804 C C . LYS B 1 52 ? 12.375 25.953 0.863 1 95.62 52 LYS B C 1
ATOM 2806 O O . LYS B 1 52 ? 13.281 25.203 0.493 1 95.62 52 LYS B O 1
ATOM 2811 N N . LYS B 1 53 ? 12.195 27.188 0.339 1 91.94 53 LYS B N 1
ATOM 2812 C CA . LYS B 1 53 ? 13.062 27.766 -0.69 1 91.94 53 LYS B CA 1
ATOM 2813 C C . LYS B 1 53 ? 13.195 26.812 -1.882 1 91.94 53 LYS B C 1
ATOM 2815 O O . LYS B 1 53 ? 14.305 26.578 -2.369 1 91.94 53 LYS B O 1
ATOM 2820 N N . GLY B 1 54 ? 12.109 26.156 -2.178 1 91.81 54 GLY B N 1
ATOM 2821 C CA . GLY B 1 54 ? 12.047 25.328 -3.365 1 91.81 54 GLY B CA 1
ATOM 2822 C C . GLY B 1 54 ? 12.539 23.906 -3.129 1 91.81 54 GLY B C 1
ATOM 2823 O O . GLY B 1 54 ? 12.469 23.062 -4.023 1 91.81 54 GLY B O 1
ATOM 2824 N N . GLU B 1 55 ? 12.922 23.641 -1.913 1 95.06 55 GLU B N 1
ATOM 2825 C CA . GLU B 1 55 ? 13.469 22.328 -1.595 1 95.06 55 GLU B CA 1
ATOM 2826 C C . GLU B 1 55 ? 12.508 21.516 -0.735 1 95.06 55 GLU B C 1
ATOM 2828 O O . GLU B 1 55 ? 12.078 21.969 0.328 1 95.06 55 GLU B O 1
ATOM 2833 N N . PRO B 1 56 ? 12.18 20.312 -1.248 1 97.56 56 PRO B N 1
ATOM 2834 C CA . PRO B 1 56 ? 11.383 19.469 -0.366 1 97.56 56 PRO B CA 1
ATOM 2835 C C . PRO B 1 56 ? 12.141 19.031 0.887 1 97.56 56 PRO B C 1
ATOM 2837 O O . PRO B 1 56 ? 13.242 18.484 0.789 1 97.56 56 PRO B O 1
ATOM 2840 N N . ILE B 1 57 ? 11.523 19.266 2.031 1 98 57 ILE B N 1
ATOM 2841 C CA . ILE B 1 57 ? 12.25 19.109 3.287 1 98 57 ILE B CA 1
ATOM 2842 C C . ILE B 1 57 ? 11.641 17.969 4.094 1 98 57 ILE B C 1
ATOM 2844 O O . ILE B 1 57 ? 12.367 17.141 4.66 1 98 57 ILE B O 1
ATOM 2848 N N . LEU B 1 58 ? 10.336 17.922 4.145 1 98.81 58 LEU B N 1
ATOM 2849 C CA . LEU B 1 58 ? 9.633 17.016 5.051 1 98.81 58 LEU B CA 1
ATOM 2850 C C . LEU B 1 58 ? 8.383 16.438 4.387 1 98.81 58 LEU B C 1
ATOM 2852 O O . LEU B 1 58 ? 7.547 17.188 3.877 1 98.81 58 LEU B O 1
ATOM 2856 N N . LEU B 1 59 ? 8.312 15.156 4.336 1 98.94 59 LEU B N 1
ATOM 2857 C CA . LEU B 1 59 ? 7.113 14.461 3.885 1 98.94 59 LEU B CA 1
ATOM 2858 C C . LEU B 1 59 ? 6.301 13.953 5.07 1 98.94 59 LEU B C 1
ATOM 2860 O O . LEU B 1 59 ? 6.824 13.242 5.93 1 98.94 59 LEU B O 1
ATOM 2864 N N . CYS B 1 60 ? 5.027 14.352 5.141 1 98.94 60 CYS B N 1
ATOM 2865 C CA . CYS B 1 60 ? 4.164 13.961 6.246 1 98.94 60 CYS B CA 1
ATOM 2866 C C . CYS B 1 60 ? 3.217 12.844 5.824 1 98.94 60 CYS B C 1
ATOM 2868 O O . CYS B 1 60 ? 2.311 13.062 5.02 1 98.94 60 CYS B O 1
ATOM 2870 N N . ASP B 1 61 ? 3.42 11.648 6.391 1 98.94 61 ASP B N 1
ATOM 2871 C CA . ASP B 1 61 ? 2.689 10.406 6.152 1 98.94 61 ASP B CA 1
ATOM 2872 C C . ASP B 1 61 ? 3.014 9.836 4.77 1 98.94 61 ASP B C 1
ATOM 2874 O O . ASP B 1 61 ? 3.07 10.578 3.787 1 98.94 61 ASP B O 1
ATOM 2878 N N . VAL B 1 62 ? 3.248 8.578 4.801 1 98.75 62 VAL B N 1
ATOM 2879 C CA . VAL B 1 62 ? 3.689 7.863 3.611 1 98.75 62 VAL B CA 1
ATOM 2880 C C . VAL B 1 62 ? 2.744 6.695 3.334 1 98.75 62 VAL B C 1
ATOM 2882 O O . VAL B 1 62 ? 3.16 5.535 3.35 1 98.75 62 VAL B O 1
ATOM 2885 N N . GLY B 1 63 ? 1.513 7.082 2.986 1 98.62 63 GLY B N 1
ATOM 2886 C CA . GLY B 1 63 ? 0.487 6.09 2.709 1 98.62 63 GLY B CA 1
ATOM 2887 C C . GLY B 1 63 ? 0.418 5.695 1.245 1 98.62 63 GLY B C 1
ATOM 2888 O O . GLY B 1 63 ? 1.365 5.926 0.49 1 98.62 63 GLY B O 1
ATOM 2889 N N . TYR B 1 64 ? -0.692 5.125 0.823 1 98.5 64 TYR B N 1
ATOM 2890 C CA . TYR B 1 64 ? -0.873 4.586 -0.521 1 98.5 64 TYR B CA 1
ATOM 2891 C C . TYR B 1 64 ? -0.917 5.703 -1.555 1 98.5 64 TYR B C 1
ATOM 2893 O O . TYR B 1 64 ? -1.684 6.66 -1.412 1 98.5 64 TYR B O 1
ATOM 2901 N N . GLY B 1 65 ? -0.037 5.602 -2.564 1 98.31 65 GLY B N 1
ATOM 2902 C CA . GLY B 1 65 ? -0.032 6.543 -3.674 1 98.31 65 GLY B CA 1
ATOM 2903 C C . GLY B 1 65 ? 0.737 7.816 -3.373 1 98.31 65 GLY B C 1
ATOM 2904 O O . GLY B 1 65 ? 0.924 8.656 -4.254 1 98.31 65 GLY B O 1
ATOM 2905 N N . VAL B 1 66 ? 1.189 7.996 -2.188 1 98.75 66 VAL B N 1
ATOM 2906 C CA . VAL B 1 66 ? 1.822 9.234 -1.741 1 98.75 66 VAL B CA 1
ATOM 2907 C C . VAL B 1 66 ? 3.188 9.383 -2.408 1 98.75 66 VAL B C 1
ATOM 2909 O O . VAL B 1 66 ? 3.555 10.484 -2.84 1 98.75 66 VAL B O 1
ATOM 2912 N N . THR B 1 67 ? 3.926 8.297 -2.525 1 98.69 67 THR B N 1
ATOM 2913 C CA . THR B 1 67 ? 5.266 8.352 -3.1 1 98.69 67 THR B CA 1
ATOM 2914 C C . THR B 1 67 ? 5.211 8.797 -4.559 1 98.69 67 THR B C 1
ATOM 2916 O O . THR B 1 67 ? 5.934 9.711 -4.961 1 98.69 67 THR B O 1
ATOM 2919 N N . ALA B 1 68 ? 4.352 8.219 -5.309 1 97.88 68 ALA B N 1
ATOM 2920 C CA . ALA B 1 68 ? 4.199 8.594 -6.715 1 97.88 68 ALA B CA 1
ATOM 2921 C C . ALA B 1 68 ? 3.766 10.047 -6.848 1 97.88 68 ALA B C 1
ATOM 2923 O O . ALA B 1 68 ? 4.242 10.773 -7.727 1 97.88 68 ALA B O 1
ATOM 2924 N N . ALA B 1 69 ? 2.869 10.469 -5.996 1 98.25 69 ALA B N 1
ATOM 2925 C CA . ALA B 1 69 ? 2.416 11.852 -6.008 1 98.25 69 ALA B CA 1
ATOM 2926 C C . ALA B 1 69 ? 3.562 12.812 -5.688 1 98.25 69 ALA B C 1
ATOM 2928 O O . ALA B 1 69 ? 3.699 13.859 -6.32 1 98.25 69 ALA B O 1
ATOM 2929 N N . CYS B 1 70 ? 4.32 12.438 -4.703 1 98.56 70 CYS B N 1
ATOM 2930 C CA . CYS B 1 70 ? 5.473 13.234 -4.301 1 98.56 70 CYS B CA 1
ATOM 2931 C C . CYS B 1 70 ? 6.465 13.383 -5.449 1 98.56 70 CYS B C 1
ATOM 2933 O O . CYS B 1 70 ? 6.914 14.492 -5.75 1 98.56 70 CYS B O 1
ATOM 2935 N N . LEU B 1 71 ? 6.781 12.328 -6.117 1 98.12 71 LEU B N 1
ATOM 2936 C CA . LEU B 1 71 ? 7.703 12.336 -7.246 1 98.12 71 LEU B CA 1
ATOM 2937 C C . LEU B 1 71 ? 7.164 13.211 -8.375 1 98.12 71 LEU B C 1
ATOM 2939 O O . LEU B 1 71 ? 7.914 13.969 -8.992 1 98.12 71 LEU B O 1
ATOM 2943 N N . LYS B 1 72 ? 5.934 13.086 -8.594 1 97.62 72 LYS B N 1
ATOM 2944 C CA . LYS B 1 72 ? 5.301 13.844 -9.672 1 97.62 72 LYS B CA 1
ATOM 2945 C C . LYS B 1 72 ? 5.332 15.336 -9.391 1 97.62 72 LYS B C 1
ATOM 2947 O O . LYS B 1 72 ? 5.594 16.141 -10.281 1 97.62 72 LYS B O 1
ATOM 2952 N N . LEU B 1 73 ? 5.078 15.688 -8.156 1 97.31 73 LEU B N 1
ATOM 2953 C CA . LEU B 1 73 ? 4.824 17.094 -7.836 1 97.31 73 LEU B CA 1
ATOM 2954 C C . LEU B 1 73 ? 6.117 17.797 -7.438 1 97.31 73 LEU B C 1
ATOM 2956 O O . LEU B 1 73 ? 6.27 19 -7.676 1 97.31 73 LEU B O 1
ATOM 2960 N N . VAL B 1 74 ? 7.051 17.047 -6.797 1 96.62 74 VAL B N 1
ATOM 2961 C CA . VAL B 1 74 ? 8.219 17.766 -6.297 1 96.62 74 VAL B CA 1
ATOM 2962 C C . VAL B 1 74 ? 9.492 17.047 -6.711 1 96.62 74 VAL B C 1
ATOM 2964 O O . VAL B 1 74 ? 10.594 17.438 -6.332 1 96.62 74 VAL B O 1
ATOM 2967 N N . GLY B 1 75 ? 9.445 15.93 -7.352 1 96.69 75 GLY B N 1
ATOM 2968 C CA . GLY B 1 75 ? 10.547 15.344 -8.086 1 96.69 75 GLY B CA 1
ATOM 2969 C C . GLY B 1 75 ? 11.336 14.32 -7.281 1 96.69 75 GLY B C 1
ATOM 2970 O O . GLY B 1 75 ? 12.117 13.555 -7.84 1 96.69 75 GLY B O 1
ATOM 2971 N N . ARG B 1 76 ? 11.141 14.328 -5.926 1 96.94 76 ARG B N 1
ATOM 2972 C CA . ARG B 1 76 ? 11.867 13.383 -5.086 1 96.94 76 ARG B CA 1
ATOM 2973 C C . ARG B 1 76 ? 11.18 13.203 -3.736 1 96.94 76 ARG B C 1
ATOM 2975 O O . ARG B 1 76 ? 10.391 14.055 -3.32 1 96.94 76 ARG B O 1
ATOM 2982 N N . VAL B 1 77 ? 11.484 12.125 -3.09 1 98 77 VAL B N 1
ATOM 2983 C CA . VAL B 1 77 ? 11.102 11.945 -1.693 1 98 77 VAL B CA 1
ATOM 2984 C C . VAL B 1 77 ? 12.078 12.688 -0.79 1 98 77 VAL B C 1
ATOM 2986 O O . VAL B 1 77 ? 13.297 12.516 -0.899 1 98 77 VAL B O 1
ATOM 2989 N N . PRO B 1 78 ? 11.586 13.594 0.077 1 97.94 78 PRO B N 1
ATOM 2990 C CA . PRO B 1 78 ? 12.5 14.297 0.978 1 97.94 78 PRO B CA 1
ATOM 2991 C C . PRO B 1 78 ? 13.227 13.359 1.936 1 97.94 78 PRO B C 1
ATOM 2993 O O . PRO B 1 78 ? 12.734 12.266 2.229 1 97.94 78 PRO B O 1
ATOM 2996 N N . PRO B 1 79 ? 14.344 13.82 2.449 1 97.06 79 PRO B N 1
ATOM 2997 C CA . PRO B 1 79 ? 15.117 12.977 3.359 1 97.06 79 PRO B CA 1
ATOM 2998 C C . PRO B 1 79 ? 14.492 12.883 4.75 1 97.06 79 PRO B C 1
ATOM 3000 O O . PRO B 1 79 ? 14.906 12.047 5.562 1 97.06 79 PRO B O 1
ATOM 3003 N N . ASN B 1 80 ? 13.562 13.781 5.047 1 98.69 80 ASN B N 1
ATOM 3004 C CA . ASN B 1 80 ? 12.883 13.758 6.336 1 98.69 80 ASN B CA 1
ATOM 3005 C C . ASN B 1 80 ? 11.422 13.336 6.188 1 98.69 80 ASN B C 1
ATOM 3007 O O . ASN B 1 80 ? 10.703 13.867 5.34 1 98.69 80 ASN B O 1
ATOM 3011 N N . LEU B 1 81 ? 11.047 12.367 7.035 1 98.88 81 LEU B N 1
ATOM 3012 C CA . LEU B 1 81 ? 9.672 11.867 7.055 1 98.88 81 LEU B CA 1
ATOM 3013 C C . LEU B 1 81 ? 9.062 12.016 8.445 1 98.88 81 LEU B C 1
ATOM 3015 O O . LEU B 1 81 ? 9.742 11.812 9.453 1 98.88 81 LEU B O 1
ATOM 3019 N N . TYR B 1 82 ? 7.789 12.383 8.484 1 98.94 82 TYR B N 1
ATOM 3020 C CA . TYR B 1 82 ? 7 12.328 9.711 1 98.94 82 TYR B CA 1
ATOM 3021 C C . TYR B 1 82 ? 5.809 11.398 9.555 1 98.94 82 TYR B C 1
ATOM 3023 O O . TYR B 1 82 ? 5.129 11.414 8.523 1 98.94 82 TYR B O 1
ATOM 3031 N N . VAL B 1 83 ? 5.578 10.57 10.555 1 98.94 83 VAL B N 1
ATOM 3032 C CA . VAL B 1 83 ? 4.441 9.656 10.547 1 98.94 83 VAL B CA 1
ATOM 3033 C C . VAL B 1 83 ? 3.49 10 11.688 1 98.94 83 VAL B C 1
ATOM 3035 O O . VAL B 1 83 ? 3.9 10.055 12.852 1 98.94 83 VAL B O 1
ATOM 3038 N N . SER B 1 84 ? 2.256 10.219 11.297 1 98.81 84 SER B N 1
ATOM 3039 C CA . SER B 1 84 ? 1.251 10.562 12.297 1 98.81 84 SER B CA 1
ATOM 3040 C C . SER B 1 84 ? 0.796 9.336 13.07 1 98.81 84 SER B C 1
ATOM 3042 O O . SER B 1 84 ? 0.676 9.375 14.297 1 98.81 84 SER B O 1
ATOM 3044 N N . HIS B 1 85 ? 0.507 8.227 12.328 1 98.69 85 HIS B N 1
ATOM 3045 C CA . HIS B 1 85 ? 0.075 6.977 12.938 1 98.69 85 HIS B CA 1
ATOM 3046 C C . HIS B 1 85 ? 0.23 5.809 11.977 1 98.69 85 HIS B C 1
ATOM 3048 O O . HIS B 1 85 ? 0.59 6.004 10.812 1 98.69 85 HIS B O 1
ATOM 3054 N N . ASN B 1 86 ? -0.089 4.602 12.43 1 98.19 86 ASN B N 1
ATOM 3055 C CA . ASN B 1 86 ? 0.375 3.43 11.695 1 98.19 86 ASN B CA 1
ATOM 3056 C C . ASN B 1 86 ? -0.743 2.814 10.859 1 98.19 86 ASN B C 1
ATOM 3058 O O . ASN B 1 86 ? -0.668 1.645 10.477 1 98.19 86 ASN B O 1
ATOM 3062 N N . HIS B 1 87 ? -1.829 3.48 10.539 1 98.19 87 HIS B N 1
ATOM 3063 C CA . HIS B 1 87 ? -2.752 2.979 9.531 1 98.19 87 HIS B CA 1
ATOM 3064 C C . HIS B 1 87 ? -2.094 2.945 8.148 1 98.19 87 HIS B C 1
ATOM 3066 O O . HIS B 1 87 ? -1.223 3.766 7.855 1 98.19 87 HIS B O 1
ATOM 3072 N N . GLY B 1 88 ? -2.559 2.029 7.363 1 97.81 88 GLY B N 1
ATOM 3073 C CA . GLY B 1 88 ? -1.95 1.791 6.062 1 97.81 88 GLY B CA 1
ATOM 3074 C C . GLY B 1 88 ? -1.983 3.006 5.156 1 97.81 88 GLY B C 1
ATOM 3075 O O . GLY B 1 88 ? -1.049 3.24 4.387 1 97.81 88 GLY B O 1
ATOM 3076 N N . ASP B 1 89 ? -3.01 3.746 5.18 1 98.06 89 ASP B N 1
ATOM 3077 C CA . ASP B 1 89 ? -3.109 4.918 4.316 1 98.06 89 ASP B CA 1
ATOM 3078 C C . ASP B 1 89 ? -2.195 6.039 4.805 1 98.06 89 ASP B C 1
ATOM 3080 O O . ASP B 1 89 ? -2.086 7.086 4.156 1 98.06 89 ASP B O 1
ATOM 3084 N N . HIS B 1 90 ? -1.425 5.828 5.844 1 98.75 90 HIS B N 1
ATOM 3085 C CA . HIS B 1 90 ? -0.465 6.816 6.324 1 98.75 90 HIS B CA 1
ATOM 3086 C C . HIS B 1 90 ? 0.947 6.242 6.355 1 98.75 90 HIS B C 1
ATOM 3088 O O . HIS B 1 90 ? 1.926 6.988 6.41 1 98.75 90 HIS B O 1
ATOM 3094 N N . THR B 1 91 ? 1.073 4.895 6.301 1 98.69 91 THR B N 1
ATOM 3095 C CA . THR B 1 91 ? 2.402 4.305 6.402 1 98.69 91 THR B CA 1
ATOM 3096 C C . THR B 1 91 ? 2.551 3.135 5.434 1 98.69 91 THR B C 1
ATOM 3098 O O . THR B 1 91 ? 3.57 2.441 5.438 1 98.69 91 THR B O 1
ATOM 3101 N N . GLY B 1 92 ? 1.599 2.855 4.637 1 98.38 92 GLY B N 1
ATOM 3102 C CA . GLY B 1 92 ? 1.561 1.639 3.84 1 98.38 92 GLY B CA 1
ATOM 3103 C C . GLY B 1 92 ? 2.742 1.504 2.898 1 98.38 92 GLY B C 1
ATOM 3104 O O . GLY B 1 92 ? 3.129 0.392 2.533 1 98.38 92 GLY B O 1
ATOM 3105 N N . GLU B 1 93 ? 3.324 2.582 2.455 1 98.56 93 GLU B N 1
ATOM 3106 C CA . GLU B 1 93 ? 4.426 2.533 1.5 1 98.56 93 GLU B CA 1
ATOM 3107 C C . GLU B 1 93 ? 5.766 2.775 2.191 1 98.56 93 GLU B C 1
ATOM 3109 O O . GLU B 1 93 ? 6.816 2.744 1.547 1 98.56 93 GLU B O 1
ATOM 3114 N N . LEU B 1 94 ? 5.762 2.934 3.531 1 98.75 94 LEU B N 1
ATOM 3115 C CA . LEU B 1 94 ? 6.934 3.338 4.305 1 98.75 94 LEU B CA 1
ATOM 3116 C C . LEU B 1 94 ? 8.047 2.307 4.184 1 98.75 94 LEU B C 1
ATOM 3118 O O . LEU B 1 94 ? 9.211 2.664 3.961 1 98.75 94 LEU B O 1
ATOM 3122 N N . PRO B 1 95 ? 7.777 0.991 4.289 1 98.44 95 PRO B N 1
ATOM 3123 C CA . PRO B 1 95 ? 8.883 0.036 4.176 1 98.44 95 PRO B CA 1
ATOM 3124 C C . PRO B 1 95 ? 9.609 0.13 2.834 1 98.44 95 PRO B C 1
ATOM 3126 O O . PRO B 1 95 ? 10.844 0.076 2.789 1 98.44 95 PRO B O 1
ATOM 3129 N N . VAL B 1 96 ? 8.844 0.305 1.787 1 98.31 96 VAL B N 1
ATOM 3130 C CA . VAL B 1 96 ? 9.414 0.39 0.448 1 98.31 96 VAL B CA 1
ATOM 3131 C C . VAL B 1 96 ? 10.234 1.673 0.317 1 98.31 96 VAL B C 1
ATOM 3133 O O . VAL B 1 96 ? 11.359 1.65 -0.183 1 98.31 96 VAL B O 1
ATOM 3136 N N . VAL B 1 97 ? 9.703 2.744 0.824 1 98.69 97 VAL B N 1
ATOM 3137 C CA . VAL B 1 97 ? 10.352 4.047 0.714 1 98.69 97 VAL B CA 1
ATOM 3138 C C . VAL B 1 97 ? 11.664 4.035 1.494 1 98.69 97 VAL B C 1
ATOM 3140 O O . VAL B 1 97 ? 12.688 4.504 0.997 1 98.69 97 VAL B O 1
ATOM 3143 N N . LEU B 1 98 ? 11.625 3.514 2.676 1 98.69 98 LEU B N 1
ATOM 3144 C CA . LEU B 1 98 ? 12.844 3.467 3.48 1 98.69 98 LEU B CA 1
ATOM 3145 C C . LEU B 1 98 ? 13.898 2.586 2.82 1 98.69 98 LEU B C 1
ATOM 3147 O O . LEU B 1 98 ? 15.086 2.93 2.809 1 98.69 98 LEU B O 1
ATOM 3151 N N . ALA B 1 99 ? 13.484 1.472 2.262 1 97.56 99 ALA B N 1
ATOM 3152 C CA . ALA B 1 99 ? 14.422 0.577 1.59 1 97.56 99 ALA B CA 1
ATOM 3153 C C . ALA B 1 99 ? 15.055 1.254 0.378 1 97.56 99 ALA B C 1
ATOM 3155 O O . ALA B 1 99 ? 16.281 1.218 0.207 1 97.56 99 ALA B O 1
ATOM 3156 N N . VAL B 1 100 ? 14.281 1.903 -0.435 1 97.44 100 VAL B N 1
ATOM 3157 C CA . VAL B 1 100 ? 14.75 2.521 -1.67 1 97.44 100 VAL B CA 1
ATOM 3158 C C . VAL B 1 100 ? 15.609 3.736 -1.343 1 97.44 100 VAL B C 1
ATOM 3160 O O . VAL B 1 100 ? 16.719 3.871 -1.856 1 97.44 100 VAL B O 1
ATOM 3163 N N . GLU B 1 101 ? 15.117 4.578 -0.476 1 97.62 101 GLU B N 1
ATOM 3164 C CA . GLU B 1 101 ? 15.781 5.855 -0.228 1 97.62 101 GLU B CA 1
ATOM 3165 C C . GLU B 1 101 ? 17.062 5.664 0.577 1 97.62 101 GLU B C 1
ATOM 3167 O O . GLU B 1 101 ? 18.031 6.422 0.412 1 97.62 101 GLU B O 1
ATOM 3172 N N . SER B 1 102 ? 17.094 4.695 1.471 1 97.56 102 SER B N 1
ATOM 3173 C CA . SER B 1 102 ? 18.344 4.402 2.166 1 97.56 102 SER B CA 1
ATOM 3174 C C . SER B 1 102 ? 19.406 3.889 1.201 1 97.56 102 SER B C 1
ATOM 3176 O O . SER B 1 102 ? 20.578 4.25 1.313 1 97.56 102 SER B O 1
ATOM 3178 N N . THR B 1 103 ? 19.031 3.041 0.276 1 95.19 103 THR B N 1
ATOM 3179 C CA . THR B 1 103 ? 19.953 2.535 -0.736 1 95.19 103 THR B CA 1
ATOM 3180 C C . THR B 1 103 ? 20.453 3.67 -1.625 1 95.19 103 THR B C 1
ATOM 3182 O O . THR B 1 103 ? 21.641 3.746 -1.93 1 95.19 103 THR B O 1
ATOM 3185 N N . ARG B 1 104 ? 19.547 4.516 -1.997 1 94.56 104 ARG B N 1
ATOM 3186 C CA . ARG B 1 104 ? 19.906 5.664 -2.82 1 94.56 104 ARG B CA 1
ATOM 3187 C C . ARG B 1 104 ? 20.891 6.566 -2.088 1 94.56 104 ARG B C 1
ATOM 3189 O O . ARG B 1 104 ? 21.875 7.039 -2.68 1 94.56 104 ARG B O 1
ATOM 3196 N N . ALA B 1 105 ? 20.609 6.797 -0.854 1 93.75 105 ALA B N 1
ATOM 3197 C CA . ALA B 1 105 ? 21.5 7.625 -0.044 1 93.75 105 ALA B CA 1
ATOM 3198 C C . ALA B 1 105 ? 22.891 7.012 0.044 1 93.75 105 ALA B C 1
ATOM 3200 O O . ALA B 1 105 ? 23.891 7.703 -0.137 1 93.75 105 ALA B O 1
ATOM 3201 N N . ALA B 1 106 ? 22.969 5.75 0.246 1 92.31 106 ALA B N 1
ATOM 3202 C CA . ALA B 1 106 ? 24.234 5.047 0.356 1 92.31 106 ALA B CA 1
ATOM 3203 C C . ALA B 1 106 ? 25.016 5.102 -0.958 1 92.31 106 ALA B C 1
ATOM 3205 O O . ALA B 1 106 ? 26.219 5.352 -0.966 1 92.31 106 ALA B O 1
ATOM 3206 N N . THR B 1 107 ? 24.359 4.922 -2.02 1 91.5 107 THR B N 1
ATOM 3207 C CA . THR B 1 107 ? 24.969 4.914 -3.34 1 91.5 107 THR B CA 1
ATOM 3208 C C . THR B 1 107 ? 25.484 6.301 -3.703 1 91.5 107 THR B C 1
ATOM 3210 O O . THR B 1 107 ? 26.5 6.434 -4.402 1 91.5 107 THR B O 1
ATOM 3213 N N . ALA B 1 108 ? 24.766 7.281 -3.197 1 90.12 108 ALA B N 1
ATOM 3214 C CA . ALA B 1 108 ? 25.141 8.664 -3.473 1 90.12 108 ALA B CA 1
ATOM 3215 C C . ALA B 1 108 ? 26.25 9.125 -2.533 1 90.12 108 ALA B C 1
ATOM 3217 O O . ALA B 1 108 ? 26.719 10.273 -2.621 1 90.12 108 ALA B O 1
ATOM 3218 N N . GLY B 1 109 ? 26.625 8.289 -1.653 1 88.31 109 GLY B N 1
ATOM 3219 C CA . GLY B 1 109 ? 27.719 8.617 -0.759 1 88.31 109 GLY B CA 1
ATOM 3220 C C . GLY B 1 109 ? 27.266 9.336 0.5 1 88.31 109 GLY B C 1
ATOM 3221 O O . GLY B 1 109 ? 28.094 9.875 1.244 1 88.31 109 GLY B O 1
ATOM 3222 N N . CYS B 1 110 ? 25.969 9.398 0.618 1 83.06 110 CYS B N 1
ATOM 3223 C CA . CYS B 1 110 ? 25.438 9.984 1.846 1 83.06 110 CYS B CA 1
ATOM 3224 C C . CYS B 1 110 ? 25.672 9.055 3.033 1 83.06 110 CYS B C 1
ATOM 3226 O O . CYS B 1 110 ? 25.484 7.844 2.922 1 83.06 110 CYS B O 1
ATOM 3228 N N . GLN B 1 111 ? 25.969 9.625 4.055 1 77.44 111 GLN B N 1
ATOM 3229 C CA . GLN B 1 111 ? 26.344 8.836 5.227 1 77.44 111 GLN B CA 1
ATOM 3230 C C . GLN B 1 111 ? 25.094 8.359 5.98 1 77.44 111 GLN B C 1
ATOM 3232 O O . GLN B 1 111 ? 25.172 7.387 6.738 1 77.44 111 GLN B O 1
ATOM 3237 N N . GLN B 1 112 ? 24 9.07 5.738 1 90.38 112 GLN B N 1
ATOM 3238 C CA . GLN B 1 112 ? 22.875 8.695 6.57 1 90.38 112 GLN B CA 1
ATOM 3239 C C . GLN B 1 112 ? 21.656 8.328 5.719 1 90.38 112 GLN B C 1
ATOM 3241 O O . GLN B 1 112 ? 21.406 8.961 4.688 1 90.38 112 GLN B O 1
ATOM 3246 N N . PRO B 1 113 ? 20.938 7.305 6.215 1 97.25 113 PRO B N 1
ATOM 3247 C CA . PRO B 1 113 ? 19.625 7.02 5.625 1 97.25 113 PRO B CA 1
ATOM 3248 C C . PRO B 1 113 ? 18.578 8.086 5.961 1 97.25 113 PRO B C 1
ATOM 3250 O O . PRO B 1 113 ? 18.875 9.047 6.672 1 97.25 113 PRO B O 1
ATOM 3253 N N . PRO B 1 114 ? 17.344 7.98 5.434 1 98 114 PRO B N 1
ATOM 3254 C CA . PRO B 1 114 ? 16.297 8.969 5.738 1 98 114 PRO B CA 1
ATOM 3255 C C . PRO B 1 114 ? 16.016 9.086 7.238 1 98 114 PRO B C 1
ATOM 3257 O O . PRO B 1 114 ? 16.25 8.141 7.988 1 98 114 PRO B O 1
ATOM 3260 N N . HIS B 1 115 ? 15.609 10.312 7.617 1 98.69 115 HIS B N 1
ATOM 3261 C CA . HIS B 1 115 ? 15.188 10.555 8.992 1 98.69 115 HIS B CA 1
ATOM 3262 C C . HIS B 1 115 ? 13.688 10.336 9.148 1 98.69 115 HIS B C 1
ATOM 3264 O O . HIS B 1 115 ? 12.891 10.875 8.375 1 98.69 115 HIS B O 1
ATOM 3270 N N . LEU B 1 116 ? 13.352 9.469 10.086 1 98.88 116 LEU B N 1
ATOM 3271 C CA . LEU B 1 116 ? 11.945 9.203 10.375 1 98.88 116 LEU B CA 1
ATOM 3272 C C . LEU B 1 116 ? 11.555 9.758 11.742 1 98.88 116 LEU B C 1
ATOM 3274 O O . LEU B 1 116 ? 12.086 9.312 12.766 1 98.88 116 LEU B O 1
ATOM 3278 N N . TYR B 1 117 ? 10.656 10.727 11.734 1 98.88 117 TYR B N 1
ATOM 3279 C CA . TYR B 1 117 ? 10.164 11.367 12.953 1 98.88 117 TYR B CA 1
ATOM 3280 C C . TYR B 1 117 ? 8.766 10.875 13.305 1 98.88 117 TYR B C 1
ATOM 3282 O O . TYR B 1 117 ? 7.91 10.742 12.422 1 98.88 117 TYR B O 1
ATOM 3290 N N . ALA B 1 118 ? 8.492 10.57 14.523 1 98.69 118 ALA B N 1
ATOM 3291 C CA . ALA B 1 118 ? 7.176 10.258 15.07 1 98.69 118 ALA B CA 1
ATOM 3292 C C . ALA B 1 118 ? 7.195 10.266 16.594 1 98.69 118 ALA B C 1
ATOM 3294 O O . ALA B 1 118 ? 8.258 10.164 17.203 1 98.69 118 ALA B O 1
ATOM 3295 N N . HIS B 1 119 ? 6.043 10.492 17.156 1 98.5 119 HIS B N 1
ATOM 3296 C CA . HIS B 1 119 ? 5.969 10.25 18.594 1 98.5 119 HIS B CA 1
ATOM 3297 C C . HIS B 1 119 ? 6.457 8.852 18.938 1 98.5 119 HIS B C 1
ATOM 3299 O O . HIS B 1 119 ? 6.27 7.914 18.156 1 98.5 119 HIS B O 1
ATOM 3305 N N . ALA B 1 120 ? 6.98 8.68 20.141 1 97.69 120 ALA B N 1
ATOM 3306 C CA . ALA B 1 120 ? 7.609 7.43 20.562 1 97.69 120 ALA B CA 1
ATOM 3307 C C . ALA B 1 120 ? 6.625 6.266 20.484 1 97.69 120 ALA B C 1
ATOM 3309 O O . ALA B 1 120 ? 6.992 5.164 20.062 1 97.69 120 ALA B O 1
ATOM 3310 N N . ASP B 1 121 ? 5.414 6.496 20.875 1 97.81 121 ASP B N 1
ATOM 3311 C CA . ASP B 1 121 ? 4.398 5.449 20.859 1 97.81 121 ASP B CA 1
ATOM 3312 C C . ASP B 1 121 ? 4.098 4.996 19.422 1 97.81 121 ASP B C 1
ATOM 3314 O O . ASP B 1 121 ? 3.885 3.809 19.172 1 97.81 121 ASP B O 1
ATOM 3318 N N . VAL B 1 122 ? 4.047 5.938 18.516 1 98.5 122 VAL B N 1
ATOM 3319 C CA . VAL B 1 122 ? 3.787 5.637 17.125 1 98.5 122 VAL B CA 1
ATOM 3320 C C . VAL B 1 122 ? 4.98 4.898 16.516 1 98.5 122 VAL B C 1
ATOM 3322 O O . VAL B 1 122 ? 4.812 3.91 15.797 1 98.5 122 VAL B O 1
ATOM 3325 N N . LEU B 1 123 ? 6.137 5.387 16.844 1 98.25 123 LEU B N 1
ATOM 3326 C CA . LEU B 1 123 ? 7.352 4.77 16.328 1 98.25 123 LEU B CA 1
ATOM 3327 C C . LEU B 1 123 ? 7.449 3.311 16.75 1 98.25 123 LEU B C 1
ATOM 3329 O O . LEU B 1 123 ? 7.879 2.455 15.984 1 98.25 123 LEU B O 1
ATOM 3333 N N . ALA B 1 124 ? 7.098 3.027 17.969 1 98 124 ALA B N 1
ATOM 3334 C CA . ALA B 1 124 ? 7.125 1.657 18.484 1 98 124 ALA B CA 1
ATOM 3335 C C . ALA B 1 124 ? 6.219 0.751 17.656 1 98 124 ALA B C 1
ATOM 3337 O O . ALA B 1 124 ? 6.609 -0.359 17.281 1 98 124 ALA B O 1
ATOM 3338 N N . GLU B 1 125 ? 5.031 1.244 17.344 1 97.12 125 GLU B N 1
ATOM 3339 C CA . GLU B 1 125 ? 4.082 0.483 16.531 1 97.12 125 GLU B CA 1
ATOM 3340 C C . GLU B 1 125 ? 4.602 0.284 15.117 1 97.12 125 GLU B C 1
ATOM 3342 O O . GLU B 1 125 ? 4.512 -0.816 14.562 1 97.12 125 GLU B O 1
ATOM 3347 N N . VAL B 1 126 ? 5.125 1.315 14.586 1 98.31 126 VAL B N 1
ATOM 3348 C CA . VAL B 1 126 ? 5.645 1.29 13.227 1 98.31 126 VAL B CA 1
ATOM 3349 C C . VAL B 1 126 ? 6.797 0.292 13.133 1 98.31 126 VAL B C 1
ATOM 3351 O O . VAL B 1 126 ? 6.816 -0.56 12.234 1 98.31 126 VAL B O 1
ATOM 3354 N N . ARG B 1 127 ? 7.727 0.328 14.039 1 98 127 ARG B N 1
ATOM 3355 C CA . ARG B 1 127 ? 8.891 -0.55 14.039 1 98 127 ARG B CA 1
ATOM 3356 C C . ARG B 1 127 ? 8.477 -2.008 14.211 1 98 127 ARG B C 1
ATOM 3358 O O . ARG B 1 127 ? 9.023 -2.896 13.555 1 98 127 ARG B O 1
ATOM 3365 N N . GLN B 1 128 ? 7.523 -2.205 15.016 1 97 128 GLN B N 1
ATOM 3366 C CA . GLN B 1 128 ? 7.133 -3.564 15.375 1 97 128 GLN B CA 1
ATOM 3367 C C . GLN B 1 128 ? 6.305 -4.207 14.266 1 97 128 GLN B C 1
ATOM 3369 O O . GLN B 1 128 ? 6.449 -5.398 13.984 1 97 128 GLN B O 1
ATOM 3374 N N . HIS B 1 129 ? 5.469 -3.436 13.641 1 97 129 HIS B N 1
ATOM 3375 C CA . HIS B 1 129 ? 4.48 -4.055 12.766 1 97 129 HIS B CA 1
ATOM 3376 C C . HIS B 1 129 ? 4.719 -3.67 11.305 1 97 129 HIS B C 1
ATOM 3378 O O . HIS B 1 129 ? 4.938 -4.535 10.461 1 97 129 HIS B O 1
ATOM 3384 N N . ARG B 1 130 ? 4.73 -2.418 11.016 1 97.56 130 ARG B N 1
ATOM 3385 C CA . ARG B 1 130 ? 4.812 -1.926 9.648 1 97.56 130 ARG B CA 1
ATOM 3386 C C . ARG B 1 130 ? 6.164 -2.268 9.023 1 97.56 130 ARG B C 1
ATOM 3388 O O . ARG B 1 130 ? 6.23 -2.723 7.879 1 97.56 130 ARG B O 1
ATOM 3395 N N . LEU B 1 131 ? 7.266 -2.127 9.828 1 98.19 131 LEU B N 1
ATOM 3396 C CA . LEU B 1 131 ? 8.609 -2.273 9.273 1 98.19 131 LEU B CA 1
ATOM 3397 C C . LEU B 1 131 ? 9.125 -3.695 9.461 1 98.19 131 LEU B C 1
ATOM 3399 O O . LEU B 1 131 ? 10.273 -3.992 9.133 1 98.19 131 LEU B O 1
ATOM 3403 N N . ARG B 1 132 ? 8.273 -4.559 9.969 1 96.5 132 ARG B N 1
ATOM 3404 C CA . ARG B 1 132 ? 8.688 -5.934 10.227 1 96.5 132 ARG B CA 1
ATOM 3405 C C . ARG B 1 132 ? 9.242 -6.586 8.961 1 96.5 132 ARG B C 1
ATOM 3407 O O . ARG B 1 132 ? 10.18 -7.383 9.023 1 96.5 132 ARG B O 1
ATOM 3414 N N . GLU B 1 133 ? 8.695 -6.25 7.832 1 94.06 133 GLU B N 1
ATOM 3415 C CA . GLU B 1 133 ? 9.086 -6.898 6.582 1 94.06 133 GLU B CA 1
ATOM 3416 C C . GLU B 1 133 ? 10.523 -6.566 6.207 1 94.06 133 GLU B C 1
ATOM 3418 O O . GLU B 1 133 ? 11.156 -7.301 5.445 1 94.06 133 GLU B O 1
ATOM 3423 N N . LEU B 1 134 ? 11.047 -5.5 6.723 1 96.44 134 LEU B N 1
ATOM 3424 C CA . LEU B 1 134 ? 12.422 -5.121 6.414 1 96.44 134 LEU B CA 1
ATOM 3425 C C . LEU B 1 134 ? 13.414 -6.051 7.105 1 96.44 134 LEU B C 1
ATOM 3427 O O . LEU B 1 134 ? 14.578 -6.125 6.715 1 96.44 134 LEU B O 1
ATOM 3431 N N . LYS B 1 135 ? 12.961 -6.758 8.094 1 93.44 135 LYS B N 1
ATOM 3432 C CA . LYS B 1 135 ? 13.836 -7.695 8.789 1 93.44 135 LYS B CA 1
ATOM 3433 C C . LYS B 1 135 ? 14.258 -8.844 7.875 1 93.44 135 LYS B C 1
ATOM 3435 O O . LYS B 1 135 ? 15.305 -9.461 8.086 1 93.44 135 LYS B O 1
ATOM 3440 N N . SER B 1 136 ? 13.461 -9.07 6.898 1 92.19 136 SER B N 1
ATOM 3441 C CA . SER B 1 136 ? 13.766 -10.156 5.973 1 92.19 136 SER B CA 1
ATOM 3442 C C . SER B 1 136 ? 15.039 -9.867 5.18 1 92.19 136 SER B C 1
ATOM 3444 O O . SER B 1 136 ? 15.625 -10.781 4.594 1 92.19 136 SER B O 1
ATOM 3446 N N . THR B 1 137 ? 15.523 -8.648 5.156 1 91.88 137 THR B N 1
ATOM 3447 C CA . THR B 1 137 ? 16.75 -8.281 4.457 1 91.88 137 THR B CA 1
ATOM 3448 C C . THR B 1 137 ? 17.984 -8.75 5.23 1 91.88 137 THR B C 1
ATOM 3450 O O . THR B 1 137 ? 19.094 -8.781 4.691 1 91.88 137 THR B O 1
ATOM 3453 N N . GLY B 1 138 ? 17.781 -9 6.516 1 93.81 138 GLY B N 1
ATOM 3454 C CA . GLY B 1 138 ? 18.891 -9.367 7.387 1 93.81 138 GLY B CA 1
ATOM 3455 C C . GLY B 1 138 ? 19.609 -8.172 7.984 1 93.81 138 GLY B C 1
ATOM 3456 O O . GLY B 1 138 ? 20.531 -8.336 8.789 1 93.81 138 GLY B O 1
ATOM 3457 N N . LYS B 1 139 ? 19.219 -7.016 7.609 1 95 139 LYS B N 1
ATOM 3458 C CA . LYS B 1 139 ? 19.844 -5.793 8.102 1 95 139 LYS B CA 1
ATOM 3459 C C . LYS B 1 139 ? 19.078 -5.211 9.281 1 95 139 LYS B C 1
ATOM 3461 O O . LYS B 1 139 ? 17.859 -5.395 9.383 1 95 139 LYS B O 1
ATOM 3466 N N . PRO B 1 140 ? 19.781 -4.531 10.133 1 96.88 140 PRO B N 1
ATOM 3467 C CA . PRO B 1 140 ? 19.047 -3.826 11.195 1 96.88 140 PRO B CA 1
ATOM 3468 C C . PRO B 1 140 ? 18.234 -2.646 10.672 1 96.88 140 PRO B C 1
ATOM 3470 O O . PRO B 1 140 ? 18.578 -2.061 9.641 1 96.88 140 PRO B O 1
ATOM 3473 N N . LEU B 1 141 ? 17.156 -2.328 11.391 1 97.62 141 LEU B N 1
ATOM 3474 C CA . LEU B 1 141 ? 16.281 -1.253 10.969 1 97.62 141 LEU B CA 1
ATOM 3475 C C . LEU B 1 141 ? 17.031 0.066 10.859 1 97.62 141 LEU B C 1
ATOM 3477 O O . LEU B 1 141 ? 16.688 0.916 10.031 1 97.62 141 LEU B O 1
ATOM 3481 N N . GLU B 1 142 ? 18.109 0.222 11.617 1 96.75 142 GLU B N 1
ATOM 3482 C CA . GLU B 1 142 ? 18.891 1.448 11.664 1 96.75 142 GLU B CA 1
ATOM 3483 C C . GLU B 1 142 ? 19.625 1.685 10.344 1 96.75 142 GLU B C 1
ATOM 3485 O O . GLU B 1 142 ? 20.094 2.791 10.078 1 96.75 142 GLU B O 1
ATOM 3490 N N . ASP B 1 143 ? 19.734 0.667 9.547 1 96.81 143 ASP B N 1
ATOM 3491 C CA . ASP B 1 143 ? 20.328 0.821 8.219 1 96.81 143 ASP B CA 1
ATOM 3492 C C . ASP B 1 143 ? 19.359 1.492 7.258 1 96.81 143 ASP B C 1
ATOM 3494 O O . ASP B 1 143 ? 19.766 1.975 6.195 1 96.81 143 ASP B O 1
ATOM 3498 N N . PHE B 1 144 ? 18.062 1.502 7.617 1 98.25 144 PHE B N 1
ATOM 3499 C CA . PHE B 1 144 ? 17.031 1.98 6.699 1 98.25 144 PHE B CA 1
ATOM 3500 C C . PHE B 1 144 ? 16.594 3.389 7.07 1 98.25 144 PHE B C 1
ATOM 3502 O O . PHE B 1 144 ? 16.047 4.117 6.234 1 98.25 144 PHE B O 1
ATOM 3509 N N . ALA B 1 145 ? 16.766 3.76 8.344 1 98.56 145 ALA B N 1
ATOM 3510 C CA . ALA B 1 145 ? 16.328 5.078 8.789 1 98.56 145 ALA B CA 1
ATOM 3511 C C . ALA B 1 145 ? 17.047 5.488 10.07 1 98.56 145 ALA B C 1
ATOM 3513 O O . ALA B 1 145 ? 17.438 4.633 10.867 1 98.56 145 ALA B O 1
ATOM 3514 N N . VAL B 1 146 ? 17.25 6.766 10.203 1 98.44 146 VAL B N 1
ATOM 3515 C CA . VAL B 1 146 ? 17.516 7.34 11.516 1 98.44 146 VAL B CA 1
ATOM 3516 C C . VAL B 1 146 ? 16.188 7.652 12.219 1 98.44 146 VAL B C 1
ATOM 3518 O O . VAL B 1 146 ? 15.438 8.523 11.773 1 98.44 146 VAL B O 1
ATOM 3521 N N . PHE B 1 147 ? 15.93 7.012 13.305 1 98.56 147 PHE B N 1
ATOM 3522 C CA . PHE B 1 147 ? 14.656 7.141 14.008 1 98.56 147 PHE B CA 1
ATOM 3523 C C . PHE B 1 147 ? 14.727 8.242 15.055 1 98.56 147 PHE B C 1
ATOM 3525 O O . PHE B 1 147 ? 15.641 8.266 15.883 1 98.56 147 PHE B O 1
ATOM 3532 N N . HIS B 1 148 ? 13.773 9.156 14.969 1 98.31 148 HIS B N 1
ATOM 3533 C CA . HIS B 1 148 ? 13.695 10.258 15.922 1 98.31 148 HIS B CA 1
ATOM 3534 C C . HIS B 1 148 ? 12.406 10.188 16.734 1 98.31 148 HIS B C 1
ATOM 3536 O O . HIS B 1 148 ? 11.312 10.406 16.203 1 98.31 148 HIS B O 1
ATOM 3542 N N . ASP B 1 149 ? 12.547 9.93 18.031 1 97.19 149 ASP B N 1
ATOM 3543 C CA . ASP B 1 149 ? 11.422 10.062 18.953 1 97.19 149 ASP B CA 1
ATOM 3544 C C . ASP B 1 149 ? 11.086 11.531 19.203 1 97.19 149 ASP B C 1
ATOM 3546 O O . ASP B 1 149 ? 11.922 12.289 19.703 1 97.19 149 ASP B O 1
ATOM 3550 N N . VAL B 1 150 ? 9.898 11.875 18.781 1 97.69 150 VAL B N 1
ATOM 3551 C CA . VAL B 1 150 ? 9.477 13.258 18.969 1 97.69 150 VAL B CA 1
ATOM 3552 C C . VAL B 1 150 ? 8.5 13.344 20.156 1 97.69 150 VAL B C 1
ATOM 3554 O O . VAL B 1 150 ? 7.348 12.93 20.047 1 97.69 150 VAL B O 1
ATOM 3557 N N . PRO B 1 151 ? 8.867 13.891 21.234 1 94.94 151 PRO B N 1
ATOM 3558 C CA . PRO B 1 151 ? 7.992 13.953 22.406 1 94.94 151 PRO B CA 1
ATOM 3559 C C . PRO B 1 151 ? 6.859 14.969 22.25 1 94.94 151 PRO B C 1
ATOM 3561 O O . PRO B 1 151 ? 7.023 15.977 21.562 1 94.94 151 PRO B O 1
ATOM 3564 N N . ALA B 1 152 ? 5.754 14.461 22.828 1 91.38 152 ALA B N 1
ATOM 3565 C CA . ALA B 1 152 ? 4.664 15.43 22.953 1 91.38 152 ALA B CA 1
ATOM 3566 C C . ALA B 1 152 ? 4.848 16.312 24.172 1 91.38 152 ALA B C 1
ATOM 3568 O O . ALA B 1 152 ? 5.574 15.953 25.109 1 91.38 152 ALA B O 1
ATOM 3569 N N . GLY B 1 153 ? 4.359 17.516 24.25 1 80.94 153 GLY B N 1
ATOM 3570 C CA . GLY B 1 153 ? 4.434 18.391 25.422 1 80.94 153 GLY B CA 1
ATOM 3571 C C . GLY B 1 153 ? 5.348 19.578 25.219 1 80.94 153 GLY B C 1
ATOM 3572 O O . GLY B 1 153 ? 5.207 20.312 24.234 1 80.94 153 GLY B O 1
ATOM 3573 N N . GLU B 1 154 ? 6.438 19.453 26.062 1 76.81 154 GLU B N 1
ATOM 3574 C CA . GLU B 1 154 ? 7.215 20.688 26.094 1 76.81 154 GLU B CA 1
ATOM 3575 C C . GLU B 1 154 ? 8.383 20.625 25.125 1 76.81 154 GLU B C 1
ATOM 3577 O O . GLU B 1 154 ? 8.984 19.578 24.922 1 76.81 154 GLU B O 1
ATOM 3582 N N . GLY B 1 155 ? 8.516 21.641 24.219 1 89.94 155 GLY B N 1
ATOM 3583 C CA . GLY B 1 155 ? 9.641 21.859 23.328 1 89.94 155 GLY B CA 1
ATOM 3584 C C . GLY B 1 155 ? 9.383 21.391 21.906 1 89.94 155 GLY B C 1
ATOM 3585 O O . GLY B 1 155 ? 8.32 20.844 21.625 1 89.94 155 GLY B O 1
ATOM 3586 N N . THR B 1 156 ? 10.211 21.75 21.016 1 96.25 156 THR B N 1
ATOM 3587 C CA . THR B 1 156 ? 10.156 21.375 19.609 1 96.25 156 THR B CA 1
ATOM 3588 C C . THR B 1 156 ? 11.336 20.484 19.234 1 96.25 156 THR B C 1
ATOM 3590 O O . THR B 1 156 ? 12.344 20.453 19.938 1 96.25 156 THR B O 1
ATOM 3593 N N . THR B 1 157 ? 11.148 19.688 18.281 1 97.69 157 THR B N 1
ATOM 3594 C CA . THR B 1 157 ? 12.211 18.875 17.703 1 97.69 157 THR B CA 1
ATOM 3595 C C . THR B 1 157 ? 12.617 19.422 16.328 1 97.69 157 THR B C 1
ATOM 3597 O O . THR B 1 157 ? 11.773 19.578 15.453 1 97.69 157 THR B O 1
ATOM 3600 N N . ALA B 1 158 ? 13.883 19.656 16.203 1 97.94 158 ALA B N 1
ATOM 3601 C CA . ALA B 1 158 ? 14.391 20.188 14.938 1 97.94 158 ALA B CA 1
ATOM 3602 C C . ALA B 1 158 ? 14.336 19.141 13.836 1 97.94 158 ALA B C 1
ATOM 3604 O O . ALA B 1 158 ? 14.602 17.953 14.086 1 97.94 158 ALA B O 1
ATOM 3605 N N . ILE B 1 159 ? 14 19.516 12.656 1 98.12 159 ILE B N 1
ATOM 3606 C CA . ILE B 1 159 ? 14.078 18.672 11.477 1 98.12 159 ILE B CA 1
ATOM 3607 C C . ILE B 1 159 ? 15.445 18.812 10.82 1 98.12 159 ILE B C 1
ATOM 3609 O O . ILE B 1 159 ? 15.672 19.719 10.023 1 98.12 159 ILE B O 1
ATOM 3613 N N . ALA B 1 160 ? 16.281 17.922 11.203 1 95.62 160 ALA B N 1
ATOM 3614 C CA . ALA B 1 160 ? 17.656 17.969 10.734 1 95.62 160 ALA B CA 1
ATOM 3615 C C . ALA B 1 160 ? 18.203 19.391 10.773 1 95.62 160 ALA B C 1
ATOM 3617 O O . ALA B 1 160 ? 18.156 20.062 11.812 1 95.62 160 ALA B O 1
ATOM 3618 N N . ASP B 1 161 ? 18.859 19.844 9.68 1 93.44 161 ASP B N 1
ATOM 3619 C CA . ASP B 1 161 ? 19.438 21.188 9.625 1 93.44 161 ASP B CA 1
ATOM 3620 C C . ASP B 1 161 ? 18.625 22.094 8.703 1 93.44 161 ASP B C 1
ATOM 3622 O O . ASP B 1 161 ? 19.203 22.922 7.988 1 93.44 161 ASP B O 1
ATOM 3626 N N . SER B 1 162 ? 17.312 21.953 8.805 1 95.62 162 SER B N 1
ATOM 3627 C CA . SER B 1 162 ? 16.469 22.656 7.84 1 95.62 162 SER B CA 1
ATOM 3628 C C . SER B 1 162 ? 16.047 24.016 8.375 1 95.62 162 SER B C 1
ATOM 3630 O O . SER B 1 162 ? 15.5 24.828 7.625 1 95.62 162 SER B O 1
ATOM 3632 N N . GLY B 1 163 ? 16.172 24.297 9.695 1 95.62 163 GLY B N 1
ATOM 3633 C CA . GLY B 1 163 ? 15.625 25.484 10.328 1 95.62 163 GLY B CA 1
ATOM 3634 C C . GLY B 1 163 ? 14.172 25.328 10.719 1 95.62 163 GLY B C 1
ATOM 3635 O O . GLY B 1 163 ? 13.594 26.234 11.344 1 95.62 163 GLY B O 1
ATOM 3636 N N . LEU B 1 164 ? 13.648 24.172 10.383 1 97.5 164 LEU B N 1
ATOM 3637 C CA . LEU B 1 164 ? 12.281 23.844 10.781 1 97.5 164 LEU B CA 1
ATOM 3638 C C . LEU B 1 164 ? 12.266 22.953 12.016 1 97.5 164 LEU B C 1
ATOM 3640 O O . LEU B 1 164 ? 13.25 22.266 12.297 1 97.5 164 LEU B O 1
ATOM 3644 N N . ALA B 1 165 ? 11.172 23.047 12.703 1 98 165 ALA B N 1
ATOM 3645 C CA . ALA B 1 165 ? 10.969 22.188 13.867 1 98 165 ALA B CA 1
ATOM 3646 C C . ALA B 1 165 ? 9.508 21.75 13.984 1 98 165 ALA B C 1
ATOM 3648 O O . ALA B 1 165 ? 8.633 22.344 13.344 1 98 165 ALA B O 1
ATOM 3649 N N . ILE B 1 166 ? 9.281 20.656 14.773 1 98.38 166 ILE B N 1
ATOM 3650 C CA . ILE B 1 166 ? 7.926 20.156 14.922 1 98.38 166 ILE B CA 1
ATOM 3651 C C . ILE B 1 166 ? 7.637 19.859 16.391 1 98.38 166 ILE B C 1
ATOM 3653 O O . ILE B 1 166 ? 8.555 19.578 17.156 1 98.38 166 ILE B O 1
ATOM 3657 N N . ARG B 1 167 ? 6.406 19.953 16.719 1 98.12 167 ARG B N 1
ATOM 3658 C CA . ARG B 1 167 ? 5.855 19.516 18 1 98.12 167 ARG B CA 1
ATOM 3659 C C . ARG B 1 167 ? 4.57 18.719 17.797 1 98.12 167 ARG B C 1
ATOM 3661 O O . ARG B 1 167 ? 3.598 19.234 17.25 1 98.12 167 ARG B O 1
ATOM 3668 N N . PRO B 1 168 ? 4.551 17.469 18.297 1 98.31 168 PRO B N 1
ATOM 3669 C CA . PRO B 1 168 ? 3.377 16.625 18.094 1 98.31 168 PRO B CA 1
ATOM 3670 C C . PRO B 1 168 ? 2.254 16.922 19.078 1 98.31 168 PRO B C 1
ATOM 3672 O O . PRO B 1 168 ? 2.518 17.312 20.219 1 98.31 168 PRO B O 1
ATOM 3675 N N . PHE B 1 169 ? 1.036 16.734 18.641 1 98.25 169 PHE B N 1
ATOM 3676 C CA . PHE B 1 169 ? -0.158 16.828 19.469 1 98.25 169 PHE B CA 1
ATOM 3677 C C . PHE B 1 169 ? -1.071 15.625 19.25 1 98.25 169 PHE B C 1
ATOM 3679 O O . PHE B 1 169 ? -1.312 15.234 18.094 1 98.25 169 PHE B O 1
ATOM 3686 N N . ARG B 1 170 ? -1.583 15.062 20.297 1 98.12 170 ARG B N 1
ATOM 3687 C CA . ARG B 1 170 ? -2.408 13.859 20.234 1 98.12 170 ARG B CA 1
ATOM 3688 C C . ARG B 1 170 ? -3.754 14.156 19.578 1 98.12 170 ARG B C 1
ATOM 3690 O O . ARG B 1 170 ? -4.457 15.086 19.984 1 98.12 170 ARG B O 1
ATOM 3697 N N . SER B 1 171 ? -4.094 13.383 18.562 1 98.38 171 SER B N 1
ATOM 3698 C CA . SER B 1 171 ? -5.379 13.484 17.875 1 98.38 171 SER B CA 1
ATOM 3699 C C . SER B 1 171 ? -6.391 12.5 18.453 1 98.38 171 SER B C 1
ATOM 3701 O O . SER B 1 171 ? -6.02 11.586 19.203 1 98.38 171 SER B O 1
ATOM 3703 N N . ARG B 1 172 ? -7.633 12.766 18.188 1 98 172 ARG B N 1
ATOM 3704 C CA . ARG B 1 172 ? -8.695 11.828 18.547 1 98 172 ARG B CA 1
ATOM 3705 C C . ARG B 1 172 ? -8.883 10.773 17.469 1 98 172 ARG B C 1
ATOM 3707 O O . ARG B 1 172 ? -9.609 10.992 16.5 1 98 172 ARG B O 1
ATOM 3714 N N . HIS B 1 173 ? -8.297 9.641 17.656 1 97.69 173 HIS B N 1
ATOM 3715 C CA . HIS B 1 173 ? -8.273 8.578 16.656 1 97.69 173 HIS B CA 1
ATOM 3716 C C . HIS B 1 173 ? -8.109 7.211 17.312 1 97.69 173 HIS B C 1
ATOM 3718 O O . HIS B 1 173 ? -7.555 7.102 18.406 1 97.69 173 HIS B O 1
ATOM 3724 N N . SER B 1 174 ? -8.68 6.223 16.719 1 95.19 174 SER B N 1
ATOM 3725 C CA . SER B 1 174 ? -8.68 4.871 17.266 1 95.19 174 SER B CA 1
ATOM 3726 C C . SER B 1 174 ? -7.254 4.348 17.438 1 95.19 174 SER B C 1
ATOM 3728 O O . SER B 1 174 ? -6.949 3.664 18.422 1 95.19 174 SER B O 1
ATOM 3730 N N . GLU B 1 175 ? -6.422 4.57 16.484 1 95.38 175 GLU B N 1
ATOM 3731 C CA . GLU B 1 175 ? -4.992 4.305 16.609 1 95.38 175 GLU B CA 1
ATOM 3732 C C . GLU B 1 175 ? -4.262 5.477 17.25 1 95.38 175 GLU B C 1
ATOM 3734 O O . GLU B 1 175 ? -4.695 6.625 17.141 1 95.38 175 GLU B O 1
ATOM 3739 N N . THR B 1 176 ? -3.184 5.148 18.016 1 97.19 176 THR B N 1
ATOM 3740 C CA . THR B 1 176 ? -2.361 6.238 18.531 1 97.19 176 THR B CA 1
ATOM 3741 C C . THR B 1 176 ? -1.896 7.145 17.406 1 97.19 176 THR B C 1
ATOM 3743 O O . THR B 1 176 ? -1.198 6.699 16.484 1 97.19 176 THR B O 1
ATOM 3746 N N . CYS B 1 177 ? -2.328 8.383 17.469 1 98.44 177 CYS B N 1
ATOM 3747 C CA . CYS B 1 177 ? -2.15 9.305 16.359 1 98.44 177 CYS B CA 1
ATOM 3748 C C . CYS B 1 177 ? -1.743 10.688 16.859 1 98.44 177 CYS B C 1
ATOM 3750 O O . CYS B 1 177 ? -2.281 11.18 17.844 1 98.44 177 CYS B O 1
ATOM 3752 N N . TYR B 1 178 ? -0.763 11.273 16.234 1 98.75 178 TYR B N 1
ATOM 3753 C CA . TYR B 1 178 ? -0.321 12.625 16.562 1 98.75 178 TYR B CA 1
ATOM 3754 C C . TYR B 1 178 ? -0.212 13.484 15.32 1 98.75 178 TYR B C 1
ATOM 3756 O O . TYR B 1 178 ? 0.562 13.18 14.406 1 98.75 178 TYR B O 1
ATOM 3764 N N . GLY B 1 179 ? -1.021 14.578 15.273 1 98.56 179 GLY B N 1
ATOM 3765 C CA . GLY B 1 179 ? -0.697 15.664 14.359 1 98.56 179 GLY B CA 1
ATOM 3766 C C . GLY B 1 179 ? 0.53 16.453 14.781 1 98.56 179 GLY B C 1
ATOM 3767 O O . GLY B 1 179 ? 1.397 15.922 15.484 1 98.56 179 GLY B O 1
ATOM 3768 N N . LEU B 1 180 ? 0.658 17.766 14.234 1 98.62 180 LEU B N 1
ATOM 3769 C CA . LEU B 1 180 ? 1.834 18.516 14.648 1 98.62 180 LEU B CA 1
ATOM 3770 C C . LEU B 1 180 ? 1.623 20.016 14.422 1 98.62 180 LEU B C 1
ATOM 3772 O O . LEU B 1 180 ? 0.702 20.422 13.711 1 98.62 180 LEU B O 1
ATOM 3776 N N . VAL B 1 181 ? 2.377 20.781 15.109 1 98.19 181 VAL B N 1
ATOM 3777 C CA . VAL B 1 181 ? 2.65 22.156 14.727 1 98.19 181 VAL B CA 1
ATOM 3778 C C . VAL B 1 181 ? 4.039 22.25 14.102 1 98.19 181 VAL B C 1
ATOM 3780 O O . VAL B 1 181 ? 5.004 21.703 14.633 1 98.19 181 VAL B O 1
ATOM 3783 N N . LEU B 1 182 ? 4.082 22.797 12.961 1 98.44 182 LEU B N 1
ATOM 3784 C CA . LEU B 1 182 ? 5.336 23.078 12.266 1 98.44 182 LEU B CA 1
ATOM 3785 C C . LEU B 1 182 ? 5.836 24.484 12.602 1 98.44 182 LEU B C 1
ATOM 3787 O O . LEU B 1 182 ? 5.055 25.438 12.609 1 98.44 182 LEU B O 1
ATOM 3791 N N . TYR B 1 183 ? 7.129 24.594 12.906 1 96.88 183 TYR B N 1
ATOM 3792 C CA . TYR B 1 183 ? 7.75 25.859 13.242 1 96.88 183 TYR B CA 1
ATOM 3793 C C . TYR B 1 183 ? 8.836 26.219 12.242 1 96.88 183 TYR B C 1
ATOM 3795 O O . TYR B 1 183 ? 9.609 25.359 11.812 1 96.88 183 TYR B O 1
ATOM 3803 N N . ASP B 1 184 ? 8.898 27.391 11.805 1 95.75 184 ASP B N 1
ATOM 3804 C CA . ASP B 1 184 ? 10.055 28 11.164 1 95.75 184 ASP B CA 1
ATOM 3805 C C . ASP B 1 184 ? 10.852 28.844 12.156 1 95.75 184 ASP B C 1
ATOM 3807 O O . ASP B 1 184 ? 10.438 29.953 12.5 1 95.75 184 ASP B O 1
ATOM 3811 N N . GLY B 1 185 ? 11.977 28.344 12.594 1 92.44 185 GLY B N 1
ATOM 3812 C CA . GLY B 1 185 ? 12.562 28.906 13.805 1 92.44 185 GLY B CA 1
ATOM 3813 C C . GLY B 1 185 ? 11.656 28.766 15.016 1 92.44 185 GLY B C 1
ATOM 3814 O O . GLY B 1 185 ? 11.188 27.672 15.328 1 92.44 185 GLY B O 1
ATOM 3815 N N . ASP B 1 186 ? 11.32 29.828 15.633 1 92.38 186 ASP B N 1
ATOM 3816 C CA . ASP B 1 186 ? 10.469 29.812 16.812 1 92.38 186 ASP B CA 1
ATOM 3817 C C . ASP B 1 186 ? 9.023 30.141 16.469 1 92.38 186 ASP B C 1
ATOM 3819 O O . ASP B 1 186 ? 8.156 30.156 17.328 1 92.38 186 ASP B O 1
ATOM 3823 N N . MET B 1 187 ? 8.734 30.312 15.211 1 94.31 187 MET B N 1
ATOM 3824 C CA . MET B 1 187 ? 7.414 30.766 14.789 1 94.31 187 MET B CA 1
ATOM 3825 C C . MET B 1 187 ? 6.551 29.594 14.328 1 94.31 187 MET B C 1
ATOM 3827 O O . MET B 1 187 ? 6.898 28.906 13.367 1 94.31 187 MET B O 1
ATOM 3831 N N . PRO B 1 188 ? 5.449 29.406 15.008 1 96.44 188 PRO B N 1
ATOM 3832 C CA . PRO B 1 188 ? 4.523 28.406 14.477 1 96.44 188 PRO B CA 1
ATOM 3833 C C . PRO B 1 188 ? 3.914 28.812 13.133 1 96.44 188 PRO B C 1
ATOM 3835 O O . PRO B 1 188 ? 3.471 29.953 12.977 1 96.44 188 PRO B O 1
ATOM 3838 N N . VAL B 1 189 ? 3.875 27.875 12.18 1 95.06 189 VAL B N 1
ATOM 3839 C CA . VAL B 1 189 ? 3.471 28.297 10.844 1 95.06 189 VAL B CA 1
ATOM 3840 C C . VAL B 1 189 ? 2.344 27.406 10.336 1 95.06 189 VAL B C 1
ATOM 3842 O O . VAL B 1 189 ? 1.554 27.812 9.484 1 95.06 189 VAL B O 1
ATOM 3845 N N . LEU B 1 190 ? 2.182 26.188 10.859 1 97.19 190 LEU B N 1
ATOM 3846 C CA . LEU B 1 190 ? 1.16 25.25 10.414 1 97.19 190 LEU B CA 1
ATOM 3847 C C . LEU B 1 190 ? 0.729 24.328 11.555 1 97.19 190 LEU B C 1
ATOM 3849 O O . LEU B 1 190 ? 1.57 23.797 12.289 1 97.19 190 LEU B O 1
ATOM 3853 N N . GLY B 1 191 ? -0.503 24.234 11.766 1 98.12 191 GLY B N 1
ATOM 3854 C CA . GLY B 1 191 ? -1.076 23.188 12.586 1 98.12 191 GLY B CA 1
ATOM 3855 C C . GLY B 1 191 ? -1.767 22.109 11.766 1 98.12 191 GLY B C 1
ATOM 3856 O O . GLY B 1 191 ? -2.51 22.406 10.828 1 98.12 191 GLY B O 1
ATOM 3857 N N . TRP B 1 192 ? -1.514 20.875 12.062 1 98.62 192 TRP B N 1
ATOM 3858 C CA . TRP B 1 192 ? -2.068 19.734 11.344 1 98.62 192 TRP B CA 1
ATOM 3859 C C . TRP B 1 192 ? -2.66 18.719 12.305 1 98.62 192 TRP B C 1
ATOM 3861 O O . TRP B 1 192 ? -1.976 18.25 13.219 1 98.62 192 TRP B O 1
ATOM 3871 N N . THR B 1 193 ? -3.836 18.359 12.055 1 98.56 193 THR B N 1
ATOM 3872 C CA . THR B 1 193 ? -4.52 17.469 12.992 1 98.56 193 THR B CA 1
ATOM 3873 C C . THR B 1 193 ? -4.137 16.016 12.742 1 98.56 193 THR B C 1
ATOM 3875 O O . THR B 1 193 ? -4.316 15.164 13.617 1 98.56 193 THR B O 1
ATOM 3878 N N . ALA B 1 194 ? -3.631 15.711 11.562 1 98.69 194 ALA B N 1
ATOM 3879 C CA . ALA B 1 194 ? -3.68 14.328 11.086 1 98.69 194 ALA B CA 1
ATOM 3880 C C . ALA B 1 194 ? -5.109 13.797 11.086 1 98.69 194 ALA B C 1
ATOM 3882 O O . ALA B 1 194 ? -6.047 14.523 10.734 1 98.69 194 ALA B O 1
ATOM 3883 N N . ASP B 1 195 ? -5.305 12.477 11.281 1 98.56 195 ASP B N 1
ATOM 3884 C CA . ASP B 1 195 ? -6.656 11.961 11.453 1 98.56 195 ASP B CA 1
ATOM 3885 C C . ASP B 1 195 ? -7.191 12.266 12.852 1 98.56 195 ASP B C 1
ATOM 3887 O O . ASP B 1 195 ? -6.547 11.953 13.852 1 98.56 195 ASP B O 1
ATOM 3891 N N . SER B 1 196 ? -8.398 12.883 12.867 1 98.56 196 SER B N 1
ATOM 3892 C CA . SER B 1 196 ? -8.945 13.188 14.188 1 98.56 196 SER B CA 1
ATOM 3893 C C . SER B 1 196 ? -10.453 13.406 14.117 1 98.56 196 SER B C 1
ATOM 3895 O O . SER B 1 196 ? -10.953 14.016 13.164 1 98.56 196 SER B O 1
ATOM 3897 N N . GLY B 1 197 ? -11.086 12.914 15.148 1 97.88 197 GLY B N 1
ATOM 3898 C CA . GLY B 1 197 ? -12.43 13.414 15.391 1 97.88 197 GLY B CA 1
ATOM 3899 C C . GLY B 1 197 ? -12.461 14.875 15.781 1 97.88 197 GLY B C 1
ATOM 3900 O O . GLY B 1 197 ? -11.414 15.492 15.992 1 97.88 197 GLY B O 1
ATOM 3901 N N . PHE B 1 198 ? -13.664 15.43 15.789 1 95.81 198 PHE B N 1
ATOM 3902 C CA . PHE B 1 198 ? -13.805 16.812 16.234 1 95.81 198 PHE B CA 1
ATOM 3903 C C . PHE B 1 198 ? -13.32 16.969 17.656 1 95.81 198 PHE B C 1
ATOM 3905 O O . PHE B 1 198 ? -13.773 16.266 18.562 1 95.81 198 PHE B O 1
ATOM 3912 N N . ASP B 1 199 ? -12.352 17.828 17.875 1 96.56 199 ASP B N 1
ATOM 3913 C CA . ASP B 1 199 ? -11.75 18.047 19.188 1 96.56 199 ASP B CA 1
ATOM 3914 C C . ASP B 1 199 ? -11.336 19.5 19.375 1 96.56 199 ASP B C 1
ATOM 3916 O O . ASP B 1 199 ? -10.281 19.922 18.891 1 96.56 199 ASP B O 1
ATOM 3920 N N . GLU B 1 200 ? -12.109 20.219 20.141 1 93.88 200 GLU B N 1
ATOM 3921 C CA . GLU B 1 200 ? -11.883 21.656 20.328 1 93.88 200 GLU B CA 1
ATOM 3922 C C . GLU B 1 200 ? -10.539 21.906 21 1 93.88 200 GLU B C 1
ATOM 3924 O O . GLU B 1 200 ? -9.852 22.875 20.688 1 93.88 200 GLU B O 1
ATOM 3929 N N . ALA B 1 201 ? -10.242 21.078 21.953 1 95.81 201 ALA B N 1
ATOM 3930 C CA . ALA B 1 201 ? -8.977 21.25 22.656 1 95.81 201 ALA B CA 1
ATOM 3931 C C . ALA B 1 201 ? -7.793 21.094 21.703 1 95.81 201 ALA B C 1
ATOM 3933 O O . ALA B 1 201 ? -6.805 21.828 21.812 1 95.81 201 ALA B O 1
ATOM 3934 N N . LEU B 1 202 ? -7.887 20.141 20.812 1 96.88 202 LEU B N 1
ATOM 3935 C CA . LEU B 1 202 ? -6.84 19.969 19.812 1 96.88 202 LEU B CA 1
ATOM 3936 C C . LEU B 1 202 ? -6.73 21.188 18.906 1 96.88 202 LEU B C 1
ATOM 3938 O O . LEU B 1 202 ? -5.629 21.688 18.656 1 96.88 202 LEU B O 1
ATOM 3942 N N . TYR B 1 203 ? -7.855 21.719 18.484 1 95.31 203 TYR B N 1
ATOM 3943 C CA . TYR B 1 203 ? -7.863 22.875 17.609 1 95.31 203 TYR B CA 1
ATOM 3944 C C . TYR B 1 203 ? -7.246 24.094 18.297 1 95.31 203 TYR B C 1
ATOM 3946 O O . TYR B 1 203 ? -6.504 24.859 17.688 1 95.31 203 TYR B O 1
ATOM 3954 N N . GLU B 1 204 ? -7.566 24.203 19.562 1 95.06 204 GLU B N 1
ATOM 3955 C CA . GLU B 1 204 ? -6.996 25.297 20.344 1 95.06 204 GLU B CA 1
ATOM 3956 C C . GLU B 1 204 ? -5.473 25.203 20.391 1 95.06 204 GLU B C 1
ATOM 3958 O O . GLU B 1 204 ? -4.781 26.219 20.188 1 95.06 204 GLU B O 1
ATOM 3963 N N . GLN B 1 205 ? -4.996 24.062 20.578 1 95.75 205 GLN B N 1
ATOM 3964 C CA . GLN B 1 205 ? -3.553 23.844 20.641 1 95.75 205 GLN B CA 1
ATOM 3965 C C . GLN B 1 205 ? -2.896 24.109 19.281 1 95.75 205 GLN B C 1
ATOM 3967 O O . GLN B 1 205 ? -1.816 24.703 19.219 1 95.75 205 GLN B O 1
ATOM 3972 N N . LEU B 1 206 ? -3.523 23.703 18.234 1 96.31 206 LEU B N 1
ATOM 3973 C CA . LEU B 1 206 ? -2.955 23.844 16.906 1 96.31 206 LEU B CA 1
ATOM 3974 C C . LEU B 1 206 ? -3.068 25.281 16.391 1 96.31 206 LEU B C 1
ATOM 3976 O O . LEU B 1 206 ? -2.309 25.688 15.523 1 96.31 206 LEU B O 1
ATOM 3980 N N . SER B 1 207 ? -3.967 26.062 16.984 1 93.19 207 SER B N 1
ATOM 3981 C CA . SER B 1 207 ? -4.277 27.406 16.5 1 93.19 207 SER B CA 1
ATOM 3982 C C . SER B 1 207 ? -3.178 28.391 16.875 1 93.19 207 SER B C 1
ATOM 3984 O O . SER B 1 207 ? -3.252 29.578 16.531 1 93.19 207 SER B O 1
ATOM 3986 N N . VAL B 1 208 ? -2.141 27.922 17.547 1 94.69 208 VAL B N 1
ATOM 3987 C CA . VAL B 1 208 ? -0.971 28.766 17.719 1 94.69 208 VAL B CA 1
ATOM 3988 C C . VAL B 1 208 ? -0.389 29.125 16.359 1 94.69 208 VAL B C 1
ATOM 3990 O O . VAL B 1 208 ? 0.3 30.141 16.219 1 94.69 208 VAL B O 1
ATOM 3993 N N . ALA B 1 209 ? -0.605 28.25 15.375 1 94.56 209 ALA B N 1
ATOM 3994 C CA . ALA B 1 209 ? -0.191 28.516 14 1 94.56 209 ALA B CA 1
ATOM 3995 C C . ALA B 1 209 ? -1.28 29.25 13.234 1 94.56 209 ALA B C 1
ATOM 3997 O O . ALA B 1 209 ? -2.471 29.062 13.492 1 94.56 209 ALA B O 1
ATOM 3998 N N . PRO B 1 210 ? -0.938 30.094 12.297 1 89.75 210 PRO B N 1
ATOM 3999 C CA . PRO B 1 210 ? -1.923 30.859 11.531 1 89.75 210 PRO B CA 1
ATOM 4000 C C . PRO B 1 210 ? -2.664 30.016 10.5 1 89.75 210 PRO B C 1
ATOM 4002 O O . PRO B 1 210 ? -3.77 30.359 10.086 1 89.75 210 PRO B O 1
ATOM 4005 N N . VAL B 1 211 ? -2.094 28.922 10.07 1 92.19 211 VAL B N 1
ATOM 4006 C CA . VAL B 1 211 ? -2.682 28.047 9.07 1 92.19 211 VAL B CA 1
ATOM 4007 C C . VAL B 1 211 ? -2.926 26.656 9.688 1 92.19 211 VAL B C 1
ATOM 4009 O O . VAL B 1 211 ? -2.062 26.125 10.383 1 92.19 211 VAL B O 1
ATOM 4012 N N . LEU B 1 212 ? -4.102 26.156 9.445 1 94.94 212 LEU B N 1
ATOM 4013 C CA . LEU B 1 212 ? -4.438 24.828 9.953 1 94.94 212 LEU B CA 1
ATOM 4014 C C . LEU B 1 212 ? -4.855 23.906 8.812 1 94.94 212 LEU B C 1
ATOM 4016 O O . LEU B 1 212 ? -5.57 24.328 7.898 1 94.94 212 LEU B O 1
ATOM 4020 N N . LEU B 1 213 ? -4.379 22.75 8.82 1 96.94 213 LEU B N 1
ATOM 4021 C CA . LEU B 1 213 ? -4.848 21.641 7.996 1 96.94 213 LEU B CA 1
ATOM 4022 C C . LEU B 1 213 ? -5.633 20.641 8.828 1 96.94 213 LEU B C 1
ATOM 4024 O O . LEU B 1 213 ? -5.07 19.969 9.695 1 96.94 213 LEU B O 1
ATOM 4028 N N . VAL B 1 214 ? -6.938 20.453 8.531 1 96.38 214 VAL B N 1
ATOM 4029 C CA . VAL B 1 214 ? -7.836 19.766 9.453 1 96.38 214 VAL B CA 1
ATOM 4030 C C . VAL B 1 214 ? -8.531 18.609 8.742 1 96.38 214 VAL B C 1
ATOM 4032 O O . VAL B 1 214 ? -9.031 18.766 7.625 1 96.38 214 VAL B O 1
ATOM 4035 N N . ASP B 1 215 ? -8.609 17.484 9.453 1 97.69 215 ASP B N 1
ATOM 4036 C CA . ASP B 1 215 ? -9.305 16.297 8.969 1 97.69 215 ASP B CA 1
ATOM 4037 C C . ASP B 1 215 ? -10.82 16.453 9.109 1 97.69 215 ASP B C 1
ATOM 4039 O O . ASP B 1 215 ? -11.32 16.797 10.18 1 97.69 215 ASP B O 1
ATOM 4043 N N . ALA B 1 216 ? -11.484 16.219 7.996 1 95.94 216 ALA B N 1
ATOM 4044 C CA . ALA B 1 216 ? -12.938 16.156 8.086 1 95.94 216 ALA B CA 1
ATOM 4045 C C . ALA B 1 216 ? -13.531 15.375 6.91 1 95.94 216 ALA B C 1
ATOM 4047 O O . ALA B 1 216 ? -12.969 15.375 5.812 1 95.94 216 ALA B O 1
ATOM 4048 N N . ARG B 1 217 ? -14.656 14.734 7.199 1 95.31 217 ARG B N 1
ATOM 4049 C CA . ARG B 1 217 ? -15.367 13.938 6.211 1 95.31 217 ARG B CA 1
ATOM 4050 C C . ARG B 1 217 ? -16.844 14.305 6.176 1 95.31 217 ARG B C 1
ATOM 4052 O O . ARG B 1 217 ? -17.344 15.008 7.062 1 95.31 217 ARG B O 1
ATOM 4059 N N . ALA B 1 218 ? -17.5 13.844 5.121 1 91.94 218 ALA B N 1
ATOM 4060 C CA . ALA B 1 218 ? -18.938 14.109 4.996 1 91.94 218 ALA B CA 1
ATOM 4061 C C . ALA B 1 218 ? -19.703 13.547 6.188 1 91.94 218 ALA B C 1
ATOM 4063 O O . ALA B 1 218 ? -20.5 14.242 6.805 1 91.94 218 ALA B O 1
ATOM 4064 N N . ASN B 1 219 ? -19.406 12.266 6.402 1 89.62 219 ASN B N 1
ATOM 4065 C CA . ASN B 1 219 ? -19.969 11.609 7.586 1 89.62 219 ASN B CA 1
ATOM 4066 C C . ASN B 1 219 ? -18.906 11.469 8.688 1 89.62 219 ASN B C 1
ATOM 4068 O O . ASN B 1 219 ? -18.078 10.562 8.641 1 89.62 219 ASN B O 1
ATOM 4072 N N . GLY B 1 220 ? -19.078 12.328 9.656 1 92.69 220 GLY B N 1
ATOM 4073 C CA . GLY B 1 220 ? -18.141 12.305 10.766 1 92.69 220 GLY B CA 1
ATOM 4074 C C . GLY B 1 220 ? -18.281 11.078 11.648 1 92.69 220 GLY B C 1
ATOM 4075 O O . GLY B 1 220 ? -19.297 10.375 11.578 1 92.69 220 GLY B O 1
ATOM 4076 N N . SER B 1 221 ? -17.25 10.789 12.383 1 94.38 221 SER B N 1
ATOM 4077 C CA . SER B 1 221 ? -17.203 9.734 13.391 1 94.38 221 SER B CA 1
ATOM 4078 C C . SER B 1 221 ? -16.391 10.172 14.609 1 94.38 221 SER B C 1
ATOM 4080 O O . SER B 1 221 ? -16.016 11.344 14.719 1 94.38 221 SER B O 1
ATOM 4082 N N . GLU B 1 222 ? -16.203 9.266 15.523 1 94.69 222 GLU B N 1
ATOM 4083 C CA . GLU B 1 222 ? -15.375 9.562 16.688 1 94.69 222 GLU B CA 1
ATOM 4084 C C . GLU B 1 222 ? -13.922 9.836 16.297 1 94.69 222 GLU B C 1
ATOM 4086 O O . GLU B 1 222 ? -13.211 10.57 16.969 1 94.69 222 GLU B O 1
ATOM 4091 N N . GLU B 1 223 ? -13.586 9.32 15.133 1 96.25 223 GLU B N 1
ATOM 4092 C CA . GLU B 1 223 ? -12.164 9.406 14.797 1 96.25 223 GLU B CA 1
ATOM 4093 C C . GLU B 1 223 ? -11.945 10.297 13.578 1 96.25 223 GLU B C 1
ATOM 4095 O O . GLU B 1 223 ? -10.805 10.5 13.148 1 96.25 223 GLU B O 1
ATOM 4100 N N . HIS B 1 224 ? -12.977 10.852 12.984 1 97.12 224 HIS B N 1
ATOM 4101 C CA . HIS B 1 224 ? -12.93 11.836 11.906 1 97.12 224 HIS B CA 1
ATOM 4102 C C . HIS B 1 224 ? -14 12.906 12.086 1 97.12 224 HIS B C 1
ATOM 4104 O O . HIS B 1 224 ? -15.188 12.594 12.195 1 97.12 224 HIS B O 1
ATOM 4110 N N . ALA B 1 225 ? -13.602 14.141 12.062 1 96.44 225 ALA B N 1
ATOM 4111 C CA . ALA B 1 225 ? -14.578 15.219 12.195 1 96.44 225 ALA B CA 1
ATOM 4112 C C . ALA B 1 225 ? -15.531 15.242 11.008 1 96.44 225 ALA B C 1
ATOM 4114 O O . ALA B 1 225 ? -15.172 14.82 9.906 1 96.44 225 ALA B O 1
ATOM 4115 N N . GLY B 1 226 ? -16.75 15.688 11.25 1 94.69 226 GLY B N 1
ATOM 4116 C CA . GLY B 1 226 ? -17.703 15.914 10.188 1 94.69 226 GLY B CA 1
ATOM 4117 C C . GLY B 1 226 ? -17.703 17.344 9.672 1 94.69 226 GLY B C 1
ATOM 4118 O O . GLY B 1 226 ? -17.406 18.266 10.422 1 94.69 226 GLY B O 1
ATOM 4119 N N . PHE B 1 227 ? -18.094 17.5 8.414 1 90.06 227 PHE B N 1
ATOM 4120 C CA . PHE B 1 227 ? -18.172 18.828 7.848 1 90.06 227 PHE B CA 1
ATOM 4121 C C . PHE B 1 227 ? -19.062 19.734 8.703 1 90.06 227 PHE B C 1
ATOM 4123 O O . PHE B 1 227 ? -18.734 20.891 8.945 1 90.06 227 PHE B O 1
ATOM 4130 N N . GLY B 1 228 ? -20.125 19.172 9.164 1 86 228 GLY B N 1
ATOM 4131 C CA . GLY B 1 228 ? -21.047 19.938 9.992 1 86 228 GLY B CA 1
ATOM 4132 C C . GLY B 1 228 ? -20.438 20.406 11.289 1 86 228 GLY B C 1
ATOM 4133 O O . GLY B 1 228 ? -20.766 21.5 11.781 1 86 228 GLY B O 1
ATOM 4134 N N . GLN B 1 229 ? -19.531 19.641 11.82 1 88.44 229 GLN B N 1
ATOM 4135 C CA . GLN B 1 229 ? -18.875 20 13.078 1 88.44 229 GLN B CA 1
ATOM 4136 C C . GLN B 1 229 ? -17.891 21.141 12.883 1 88.44 229 GLN B C 1
ATOM 4138 O O . GLN B 1 229 ? -17.625 21.891 13.82 1 88.44 229 GLN B O 1
ATOM 4143 N N . LEU B 1 230 ? -17.391 21.25 11.695 1 86.12 230 LEU B N 1
ATOM 4144 C CA . LEU B 1 230 ? -16.406 22.281 11.43 1 86.12 230 LEU B CA 1
ATOM 4145 C C . LEU B 1 230 ? -17.031 23.672 11.43 1 86.12 230 LEU B C 1
ATOM 4147 O O . LEU B 1 230 ? -16.344 24.688 11.523 1 86.12 230 LEU B O 1
ATOM 4151 N N . GLU B 1 231 ? -18.312 23.734 11.227 1 79 231 GLU B N 1
ATOM 4152 C CA . GLU B 1 231 ? -19.016 25.016 11.297 1 79 231 GLU B CA 1
ATOM 4153 C C . GLU B 1 231 ? -18.75 25.719 12.617 1 79 231 GLU B C 1
ATOM 4155 O O . GLU B 1 231 ? -18.766 26.953 12.68 1 79 231 GLU B O 1
ATOM 4160 N N . ARG B 1 232 ? -18.5 24.875 13.531 1 78.69 232 ARG B N 1
ATOM 4161 C CA . ARG B 1 232 ? -18.219 25.422 14.859 1 78.69 232 ARG B CA 1
ATOM 4162 C C . ARG B 1 232 ? -16.891 26.156 14.875 1 78.69 232 ARG B C 1
ATOM 4164 O O . ARG B 1 232 ? -16.609 26.938 15.789 1 78.69 232 ARG B O 1
ATOM 4171 N N . LEU B 1 233 ? -16.031 25.922 13.891 1 79.12 233 LEU B N 1
ATOM 4172 C CA . LEU B 1 233 ? -14.719 26.578 13.812 1 79.12 233 LEU B CA 1
ATOM 4173 C C . LEU B 1 233 ? -14.812 27.891 13.055 1 79.12 233 LEU B C 1
ATOM 4175 O O . LEU B 1 233 ? -13.898 28.719 13.125 1 79.12 233 LEU B O 1
ATOM 4179 N N . GLY B 1 234 ? -15.742 28.156 12.141 1 71.12 234 GLY B N 1
ATOM 4180 C CA . GLY B 1 234 ? -15.859 29.297 11.25 1 71.12 234 GLY B CA 1
ATOM 4181 C C . GLY B 1 234 ? -16.594 30.469 11.875 1 71.12 234 GLY B C 1
ATOM 4182 O O . GLY B 1 234 ? -17.203 30.344 12.938 1 71.12 234 GLY B O 1
ATOM 4183 N N . GLU B 1 235 ? -16.047 31.859 11.172 1 57.34 235 GLU B N 1
ATOM 4184 C CA . GLU B 1 235 ? -16.703 33.094 11.539 1 57.34 235 GLU B CA 1
ATOM 4185 C C . GLU B 1 235 ? -17.953 33.344 10.68 1 57.34 235 GLU B C 1
ATOM 4187 O O . GLU B 1 235 ? -17.875 33.281 9.453 1 57.34 235 GLU B O 1
ATOM 4192 N N . TRP B 1 236 ? -18.953 32.938 10.828 1 44.03 236 TRP B N 1
ATOM 4193 C CA . TRP B 1 236 ? -20.047 33.344 9.977 1 44.03 236 TRP B CA 1
ATOM 4194 C C . TRP B 1 236 ? -20.438 34.812 10.273 1 44.03 236 TRP B C 1
ATOM 4196 O O . TRP B 1 236 ? -20.422 35.219 11.43 1 44.03 236 TRP B O 1
ATOM 4206 N N . VAL B 1 237 ? -20 35.688 9.219 1 37.78 237 VAL B N 1
ATOM 4207 C CA . VAL B 1 237 ? -20.438 37.094 9.305 1 37.78 237 VAL B CA 1
ATOM 4208 C C . VAL B 1 237 ? -21.938 37.188 9.047 1 37.78 237 VAL B C 1
ATOM 4210 O O . VAL B 1 237 ? -22.438 36.594 8.078 1 37.78 237 VAL B O 1
ATOM 4213 N N . TRP B 1 238 ? -22.547 37.469 10.008 1 34.38 238 TRP B N 1
ATOM 4214 C CA . TRP B 1 238 ? -23.984 37.719 9.914 1 34.38 238 TRP B CA 1
ATOM 4215 C C . TRP B 1 238 ? -24.25 39.031 9.148 1 34.38 238 TRP B C 1
ATOM 4217 O O . TRP B 1 238 ? -23.703 40.062 9.469 1 34.38 238 TRP B O 1
ATOM 4227 N N . VAL B 1 239 ? -24.281 38.938 7.754 1 32.62 239 VAL B N 1
ATOM 4228 C CA . VAL B 1 239 ? -24.766 40.219 7.215 1 32.62 239 VAL B CA 1
ATOM 4229 C C . VAL B 1 239 ? -26.297 40.25 7.238 1 32.62 239 VAL B C 1
ATOM 4231 O O . VAL B 1 239 ? -26.953 39.312 6.734 1 32.62 239 VAL B O 1
ATOM 4234 N N . ALA B 1 240 ? -26.781 40.812 8.164 1 33.94 240 ALA B N 1
ATOM 4235 C CA . ALA B 1 240 ? -28.203 41.125 8.172 1 33.94 240 ALA B CA 1
ATOM 4236 C C . ALA B 1 240 ? -28.609 41.875 6.898 1 33.94 240 ALA B C 1
ATOM 4238 O O . ALA B 1 240 ? -28.062 42.938 6.586 1 33.94 240 ALA B O 1
ATOM 4239 N N . VAL B 1 241 ? -28.844 41.062 5.785 1 34.31 241 VAL B N 1
ATOM 4240 C CA . VAL B 1 241 ? -29.406 41.844 4.676 1 34.31 241 VAL B CA 1
ATOM 4241 C C . VAL B 1 241 ? -30.875 42.156 4.949 1 34.31 241 VAL B C 1
ATOM 4243 O O . VAL B 1 241 ? -31.656 41.25 5.289 1 34.31 241 VAL B O 1
ATOM 4246 N N . PRO B 1 242 ? -31.188 43.312 5.074 1 36.41 242 PRO B N 1
ATOM 4247 C CA . PRO B 1 242 ? -32.594 43.719 5.188 1 36.41 242 PRO B CA 1
ATOM 4248 C C . PRO B 1 242 ? -33.438 43.188 4.051 1 36.41 242 PRO B C 1
ATOM 4250 O O . PRO B 1 242 ? -33.031 43.188 2.891 1 36.41 242 PRO B O 1
ATOM 4253 N N . GLY B 1 243 ? -34.094 42.031 4.199 1 34.06 243 GLY B N 1
ATOM 4254 C CA . GLY B 1 243 ? -35.031 41.5 3.219 1 34.06 243 GLY B CA 1
ATOM 4255 C C . GLY B 1 243 ? -36 42.562 2.701 1 34.06 243 GLY B C 1
ATOM 4256 O O . GLY B 1 243 ? -36.375 43.469 3.434 1 34.06 243 GLY B O 1
ATOM 4257 N N . ARG B 1 244 ? -35.844 42.812 1.449 1 32.12 244 ARG B N 1
ATOM 4258 C CA . ARG B 1 244 ? -36.844 43.656 0.756 1 32.12 244 ARG B CA 1
ATOM 4259 C C . ARG B 1 244 ? -38.25 43.156 0.993 1 32.12 244 ARG B C 1
ATOM 4261 O O . ARG B 1 244 ? -38.5 41.938 0.997 1 32.12 244 ARG B O 1
ATOM 4268 N N . GLU B 1 245 ? -39.031 43.844 1.71 1 34.66 245 GLU B N 1
ATOM 4269 C CA . GLU B 1 245 ? -40.469 43.781 1.894 1 34.66 245 GLU B CA 1
ATOM 4270 C C . GLU B 1 245 ? -41.188 43.625 0.556 1 34.66 245 GLU B C 1
ATOM 4272 O O . GLU B 1 245 ? -41 44.438 -0.355 1 34.66 245 GLU B O 1
ATOM 4277 N N . LEU B 1 246 ? -41.375 42.375 0.075 1 32.94 246 LEU B N 1
ATOM 4278 C CA . LEU B 1 246 ? -42.406 42.406 -0.949 1 32.94 246 LEU B CA 1
ATOM 4279 C C . LEU B 1 246 ? -43.656 43.094 -0.436 1 32.94 246 LEU B C 1
ATOM 4281 O O . LEU B 1 246 ? -44.219 42.688 0.596 1 32.94 246 LEU B O 1
ATOM 4285 N N . LEU B 1 247 ? -43.812 44.344 -0.687 1 33.53 247 LEU B N 1
ATOM 4286 C CA . LEU B 1 247 ? -45 45.188 -0.578 1 33.53 247 LEU B CA 1
ATOM 4287 C C . LEU B 1 247 ? -46.219 44.469 -1.16 1 33.53 247 LEU B C 1
ATOM 4289 O O . LEU B 1 247 ? -46.281 44.281 -2.373 1 33.53 247 LEU B O 1
ATOM 4293 N N . ARG B 1 248 ? -46.562 43.281 -0.643 1 32.12 248 ARG B N 1
ATOM 4294 C CA . ARG B 1 248 ? -47.906 43 -1.131 1 32.12 248 ARG B CA 1
ATOM 4295 C C . ARG B 1 248 ? -48.875 44.062 -0.699 1 32.12 248 ARG B C 1
ATOM 4297 O O . ARG B 1 248 ? -49 44.375 0.487 1 32.12 248 ARG B O 1
ATOM 4304 N N . ARG B 1 249 ? -49.219 44.938 -1.567 1 33.41 249 ARG B N 1
ATOM 4305 C CA . ARG B 1 249 ? -50.281 45.938 -1.569 1 33.41 249 ARG B CA 1
ATOM 4306 C C . ARG B 1 249 ? -51.594 45.344 -1.109 1 33.41 249 ARG B C 1
ATOM 4308 O O . ARG B 1 249 ? -52.406 44.875 -1.93 1 33.41 249 ARG B O 1
ATOM 4315 N N . THR B 1 250 ? -51.75 44.312 -0.195 1 32.91 250 THR B N 1
ATOM 4316 C CA . THR B 1 250 ? -53.188 44.281 0.05 1 32.91 250 THR B CA 1
ATOM 4317 C C . THR B 1 250 ? -53.656 45.562 0.675 1 32.91 250 THR B C 1
ATOM 4319 O O . THR B 1 250 ? -52.875 46.312 1.284 1 32.91 250 THR B O 1
ATOM 4322 N N . GLU B 1 251 ? -54.938 46 0.562 1 35.72 251 GLU B N 1
ATOM 4323 C CA . GLU B 1 251 ? -55.688 47.125 1.092 1 35.72 251 GLU B CA 1
ATOM 4324 C C . GLU B 1 251 ? -55.281 47.438 2.531 1 35.72 251 GLU B C 1
ATOM 4326 O O . GLU B 1 251 ? -54.969 48.594 2.867 1 35.72 251 GLU B O 1
ATOM 4331 N N . ASP B 1 252 ? -56.062 46.875 3.566 1 35 252 ASP B N 1
ATOM 4332 C CA . ASP B 1 252 ? -56.188 47.625 4.824 1 35 252 ASP B CA 1
ATOM 4333 C C . ASP B 1 252 ? -54.844 47.688 5.535 1 35 252 ASP B C 1
ATOM 4335 O O . ASP B 1 252 ? -54.281 48.781 5.719 1 35 252 ASP B O 1
ATOM 4339 N N . LYS B 1 253 ? -54.781 47.094 6.879 1 35.53 253 LYS B N 1
ATOM 4340 C CA . LYS B 1 253 ? -53.812 47.438 7.914 1 35.53 253 LYS B CA 1
ATOM 4341 C C . LYS B 1 253 ? -52.438 46.875 7.57 1 35.53 253 LYS B C 1
ATOM 4343 O O . LYS B 1 253 ? -52.344 45.719 7.121 1 35.53 253 LYS B O 1
ATOM 4348 N N . PRO B 1 254 ? -51.406 47.844 7.434 1 34.84 254 PRO B N 1
ATOM 4349 C CA . PRO B 1 254 ? -50.031 47.5 7.09 1 34.84 254 PRO B CA 1
ATOM 4350 C C . PRO B 1 254 ? -49.469 46.344 7.898 1 34.84 254 PRO B C 1
ATOM 4352 O O . PRO B 1 254 ? -49.531 46.344 9.133 1 34.84 254 PRO B O 1
ATOM 4355 N N . CYS B 1 255 ? -49.938 45.062 7.535 1 34.19 255 CYS B N 1
ATOM 4356 C CA . CYS B 1 255 ? -49.344 44 8.352 1 34.19 255 CYS B CA 1
ATOM 4357 C C . CYS B 1 255 ? -47.844 44.188 8.531 1 34.19 255 CYS B C 1
ATOM 4359 O O . CYS B 1 255 ? -47.156 44.531 7.586 1 34.19 255 CYS B O 1
ATOM 4361 N N . PRO B 1 256 ? -47.438 44.469 9.836 1 35.16 256 PRO B N 1
ATOM 4362 C CA . PRO B 1 256 ? -46 44.625 10.102 1 35.16 256 PRO B CA 1
ATOM 4363 C C . PRO B 1 256 ? -45.156 43.594 9.375 1 35.16 256 PRO B C 1
ATOM 4365 O O . PRO B 1 256 ? -45.625 42.469 9.109 1 35.16 256 PRO B O 1
ATOM 4368 N N . PRO B 1 257 ? -44.281 44.156 8.602 1 33.53 257 PRO B N 1
ATOM 4369 C CA . PRO B 1 257 ? -43.344 43.312 7.863 1 33.53 257 PRO B CA 1
ATOM 4370 C C . PRO B 1 257 ? -42.812 42.125 8.703 1 33.53 257 PRO B C 1
ATOM 4372 O O . PRO B 1 257 ? -42.562 42.312 9.898 1 33.53 257 PRO B O 1
ATOM 4375 N N . LEU B 1 258 ? -43.531 40.969 8.703 1 32.22 258 LEU B N 1
ATOM 4376 C CA . LEU B 1 258 ? -42.938 39.812 9.375 1 32.22 258 LEU B CA 1
ATOM 4377 C C . LEU B 1 258 ? -41.438 39.75 9.078 1 32.22 258 LEU B C 1
ATOM 4379 O O . LEU B 1 258 ? -41.031 39.75 7.914 1 32.22 258 LEU B O 1
ATOM 4383 N N . LEU B 1 259 ? -40.688 40.344 9.891 1 29.39 259 LEU B N 1
ATOM 4384 C CA . LEU B 1 259 ? -39.25 40.156 9.906 1 29.39 259 LEU B CA 1
ATOM 4385 C C . LEU B 1 259 ? -38.906 38.656 9.781 1 29.39 259 LEU B C 1
ATOM 4387 O O . LEU B 1 259 ? -39.344 37.844 10.609 1 29.39 259 LEU B O 1
ATOM 4391 N N . GLN B 1 260 ? -39.281 38.094 8.703 1 32.84 260 GLN B N 1
ATOM 4392 C CA . GLN B 1 260 ? -38.719 36.719 8.695 1 32.84 260 GLN B CA 1
ATOM 4393 C C . GLN B 1 260 ? -37.25 36.75 9.031 1 32.84 260 GLN B C 1
ATOM 4395 O O . GLN B 1 260 ? -36.469 37.438 8.383 1 32.84 260 GLN B O 1
ATOM 4400 N N . TYR B 1 261 ? -37 36.656 10.375 1 27.84 261 TYR B N 1
ATOM 4401 C CA . TYR B 1 261 ? -35.656 36.5 10.914 1 27.84 261 TYR B CA 1
ATOM 4402 C C . TYR B 1 261 ? -34.969 35.281 10.312 1 27.84 261 TYR B C 1
ATOM 4404 O O . TYR B 1 261 ? -35.531 34.188 10.336 1 27.84 261 TYR B O 1
ATOM 4412 N N . LYS B 1 262 ? -34.656 35.406 9.133 1 34.31 262 LYS B N 1
ATOM 4413 C CA . LYS B 1 262 ? -33.688 34.344 8.891 1 34.31 262 LYS B CA 1
ATOM 4414 C C . LYS B 1 262 ? -32.594 34.375 9.953 1 34.31 262 LYS B C 1
ATOM 4416 O O . LYS B 1 262 ? -31.953 35.406 10.188 1 34.31 262 LYS B O 1
ATOM 4421 N N . SER B 1 263 ? -32.906 33.688 11.086 1 32.28 263 SER B N 1
ATOM 4422 C CA . SER B 1 263 ? -31.969 33.5 12.18 1 32.28 263 SER B CA 1
ATOM 4423 C C . SER B 1 263 ? -30.609 33.062 11.664 1 32.28 263 SER B C 1
ATOM 4425 O O . SER B 1 263 ? -30.516 32.156 10.859 1 32.28 263 SER B O 1
ATOM 4427 N N . THR B 1 264 ? -29.922 34.062 11.211 1 34.25 264 THR B N 1
ATOM 4428 C CA . THR B 1 264 ? -28.5 33.844 11.039 1 34.25 264 THR B CA 1
ATOM 4429 C C . THR B 1 264 ? -27.875 33.344 12.344 1 34.25 264 THR B C 1
ATOM 4431 O O . THR B 1 264 ? -27.938 34.031 13.367 1 34.25 264 THR B O 1
ATOM 4434 N N . VAL B 1 265 ? -28.25 32.219 12.812 1 33.41 265 VAL B N 1
ATOM 4435 C CA . VAL B 1 265 ? -27.547 31.766 14.008 1 33.41 265 VAL B CA 1
ATOM 4436 C C . VAL B 1 265 ? -26.047 31.984 13.836 1 33.41 265 VAL B C 1
ATOM 4438 O O . VAL B 1 265 ? -25.469 31.609 12.812 1 33.41 265 VAL B O 1
ATOM 4441 N N . HIS B 1 266 ? -25.609 33.031 14.398 1 37.44 266 HIS B N 1
ATOM 4442 C CA . HIS B 1 266 ? -24.203 33.406 14.609 1 37.44 266 HIS B CA 1
ATOM 4443 C C . HIS B 1 266 ? -23.484 32.312 15.406 1 37.44 266 HIS B C 1
ATOM 4445 O O . HIS B 1 266 ? -23.859 32 16.531 1 37.44 266 HIS B O 1
ATOM 4451 N N . TYR B 1 267 ? -23.297 31.25 14.945 1 42.31 267 TYR B N 1
ATOM 4452 C CA . TYR B 1 267 ? -22.453 30.469 15.852 1 42.31 267 TYR B CA 1
ATOM 4453 C C . TYR B 1 267 ? -21.062 31.078 15.969 1 42.31 267 TYR B C 1
ATOM 4455 O O . TYR B 1 267 ? -20.531 31.625 14.992 1 42.31 267 TYR B O 1
ATOM 4463 N N . ALA B 1 268 ? -20.703 31.625 17.031 1 45.94 268 ALA B N 1
ATOM 4464 C CA . ALA B 1 268 ? -19.406 32.188 17.422 1 45.94 268 ALA B CA 1
ATOM 4465 C C . ALA B 1 268 ? -18.266 31.25 17.062 1 45.94 268 ALA B C 1
ATOM 4467 O O . ALA B 1 268 ? -18.312 30.062 17.375 1 45.94 268 ALA B O 1
ATOM 4468 N N . SER B 1 269 ? -17.391 31.656 16.062 1 61.44 269 SER B N 1
ATOM 4469 C CA . SER B 1 269 ? -16.078 31.062 15.891 1 61.44 269 SER B CA 1
ATOM 4470 C C . SER B 1 269 ? -15.344 30.953 17.219 1 61.44 269 SER B C 1
ATOM 4472 O O . SER B 1 269 ? -15.562 31.75 18.125 1 61.44 269 SER B O 1
ATOM 4474 N N . LEU B 1 270 ? -14.938 29.812 17.578 1 76.75 270 LEU B N 1
ATOM 4475 C CA . LEU B 1 270 ? -14.055 29.688 18.734 1 76.75 270 LEU B CA 1
ATOM 4476 C C . LEU B 1 270 ? -13.008 30.797 18.75 1 76.75 270 LEU B C 1
ATOM 4478 O O . LEU B 1 270 ? -12.414 31.094 17.703 1 76.75 270 LEU B O 1
ATOM 4482 N N . PRO B 1 271 ? -12.953 31.625 19.797 1 80 271 PRO B N 1
ATOM 4483 C CA . PRO B 1 271 ? -12.07 32.781 19.844 1 80 271 PRO B CA 1
ATOM 4484 C C . PRO B 1 271 ? -10.664 32.5 19.344 1 80 271 PRO B C 1
ATOM 4486 O O . PRO B 1 271 ? -10.055 33.312 18.672 1 80 271 PRO B O 1
ATOM 4489 N N . PHE B 1 272 ? -10.219 31.328 19.641 1 86.12 272 PHE B N 1
ATOM 4490 C CA . PHE B 1 272 ? -8.844 31.016 19.297 1 86.12 272 PHE B CA 1
ATOM 4491 C C . PHE B 1 272 ? -8.703 30.766 17.797 1 86.12 272 PHE B C 1
ATOM 4493 O O . PHE B 1 272 ? -7.59 30.688 17.266 1 86.12 272 PHE B O 1
ATOM 4500 N N . MET B 1 273 ? -9.82 30.734 17.078 1 86.31 273 MET B N 1
ATOM 4501 C CA . MET B 1 273 ? -9.773 30.5 15.648 1 86.31 273 MET B CA 1
ATOM 4502 C C . MET B 1 273 ? -9.812 31.812 14.875 1 86.31 273 MET B C 1
ATOM 4504 O O . MET B 1 273 ? -9.703 31.812 13.648 1 86.31 273 MET B O 1
ATOM 4508 N N . ALA B 1 274 ? -9.961 32.875 15.578 1 80.62 274 ALA B N 1
ATOM 4509 C CA . ALA B 1 274 ? -10.023 34.188 14.93 1 80.62 274 ALA B CA 1
ATOM 4510 C C . ALA B 1 274 ? -8.758 34.469 14.109 1 80.62 274 ALA B C 1
ATOM 4512 O O . ALA B 1 274 ? -7.645 34.281 14.609 1 80.62 274 ALA B O 1
ATOM 4513 N N . GLY B 1 275 ? -8.883 34.781 12.812 1 77.19 275 GLY B N 1
ATOM 4514 C CA . GLY B 1 275 ? -7.766 35.156 11.961 1 77.19 275 GLY B CA 1
ATOM 4515 C C . GLY B 1 275 ? -7.043 33.969 11.383 1 77.19 275 GLY B C 1
ATOM 4516 O O . GLY B 1 275 ? -6.059 34.094 10.656 1 77.19 275 GLY B O 1
ATOM 4517 N N . LYS B 1 276 ? -7.492 32.812 11.719 1 86.31 276 LYS B N 1
ATOM 4518 C CA . LYS B 1 276 ? -6.84 31.594 11.219 1 86.31 276 LYS B CA 1
ATOM 4519 C C . LYS B 1 276 ? -7.379 31.203 9.844 1 86.31 276 LYS B C 1
ATOM 4521 O O . LYS B 1 276 ? -8.539 31.484 9.523 1 86.31 276 LYS B O 1
ATOM 4526 N N . VAL B 1 277 ? -6.582 30.641 9.039 1 85 277 VAL B N 1
ATOM 4527 C CA . VAL B 1 277 ? -6.992 30.016 7.777 1 85 277 VAL B CA 1
ATOM 4528 C C . VAL B 1 277 ? -7.008 28.5 7.93 1 85 277 VAL B C 1
ATOM 4530 O O . VAL B 1 277 ? -5.996 27.891 8.281 1 85 277 VAL B O 1
ATOM 4533 N N . VAL B 1 278 ? -8.141 27.922 7.633 1 90.75 278 VAL B N 1
ATOM 4534 C CA . VAL B 1 278 ? -8.305 26.484 7.84 1 90.75 278 VAL B CA 1
ATOM 4535 C C . VAL B 1 278 ? -8.492 25.781 6.492 1 90.75 278 VAL B C 1
ATOM 4537 O O . VAL B 1 278 ? -9.336 26.203 5.688 1 90.75 278 VAL B O 1
ATOM 4540 N N . TYR B 1 279 ? -7.707 24.797 6.227 1 92.69 279 TYR B N 1
ATOM 4541 C CA . TYR B 1 279 ? -7.875 23.922 5.07 1 92.69 279 TYR B CA 1
ATOM 4542 C C . TYR B 1 279 ? -8.391 22.547 5.496 1 92.69 279 TYR B C 1
ATOM 4544 O O . TYR B 1 279 ? -7.84 21.922 6.406 1 92.69 279 TYR B O 1
ATOM 4552 N N . VAL B 1 280 ? -9.391 22.078 4.812 1 94.62 280 VAL B N 1
ATOM 4553 C CA . VAL B 1 280 ? -9.969 20.766 5.098 1 94.62 280 VAL B CA 1
ATOM 4554 C C . VAL B 1 280 ? -9.305 19.719 4.227 1 94.62 280 VAL B C 1
ATOM 4556 O O . VAL B 1 280 ? -9.164 19.891 3.014 1 94.62 280 VAL B O 1
ATOM 4559 N N . THR B 1 281 ? -8.906 18.609 4.816 1 96.75 281 THR B N 1
ATOM 4560 C CA . THR B 1 281 ? -8.289 17.484 4.113 1 96.75 281 THR B CA 1
ATOM 4561 C C . THR B 1 281 ? -8.82 16.156 4.648 1 96.75 281 THR B C 1
ATOM 4563 O O . THR B 1 281 ? -9.695 16.141 5.516 1 96.75 281 THR B O 1
ATOM 4566 N N . GLY B 1 282 ? -8.398 15.023 4.086 1 97.06 282 GLY B N 1
ATOM 4567 C CA . GLY B 1 282 ? -8.727 13.695 4.59 1 97.06 282 GLY B CA 1
ATOM 4568 C C . GLY B 1 282 ? -10.141 13.266 4.25 1 97.06 282 GLY B C 1
ATOM 4569 O O . GLY B 1 282 ? -10.648 12.281 4.797 1 97.06 282 GLY B O 1
ATOM 4570 N N . TYR B 1 283 ? -10.805 14 3.336 1 96.44 283 TYR B N 1
ATOM 4571 C CA . TYR B 1 283 ? -12.227 13.766 3.107 1 96.44 283 TYR B CA 1
ATOM 4572 C C . TYR B 1 283 ? -12.438 12.586 2.16 1 96.44 283 TYR B C 1
ATOM 4574 O O . TYR B 1 283 ? -13.562 12.125 1.979 1 96.44 283 TYR B O 1
ATOM 4582 N N . GLY B 1 284 ? -11.484 12.07 1.585 1 96.75 284 GLY B N 1
ATOM 4583 C CA . GLY B 1 284 ? -11.625 10.93 0.696 1 96.75 284 GLY B CA 1
ATOM 4584 C C . GLY B 1 284 ? -11.344 11.266 -0.757 1 96.75 284 GLY B C 1
ATOM 4585 O O . GLY B 1 284 ? -10.359 11.93 -1.069 1 96.75 284 GLY B O 1
ATOM 4586 N N . ARG B 1 285 ? -12.141 10.766 -1.604 1 96.94 285 ARG B N 1
ATOM 4587 C CA . ARG B 1 285 ? -12.047 11.039 -3.035 1 96.94 285 ARG B CA 1
ATOM 4588 C C . ARG B 1 285 ? -12.375 12.492 -3.338 1 96.94 285 ARG B C 1
ATOM 4590 O O . ARG B 1 285 ? -13.055 13.156 -2.551 1 96.94 285 ARG B O 1
ATOM 4597 N N . GLN B 1 286 ? -11.945 12.883 -4.469 1 95.12 286 GLN B N 1
ATOM 4598 C CA . GLN B 1 286 ? -12.18 14.273 -4.863 1 95.12 286 GLN B CA 1
ATOM 4599 C C . GLN B 1 286 ? -13.664 14.539 -5.074 1 95.12 286 GLN B C 1
ATOM 4601 O O . GLN B 1 286 ? -14.133 15.664 -4.895 1 95.12 286 GLN B O 1
ATOM 4606 N N . ASP B 1 287 ? -14.43 13.492 -5.426 1 95.06 287 ASP B N 1
ATOM 4607 C CA . ASP B 1 287 ? -15.867 13.688 -5.598 1 95.06 287 ASP B CA 1
ATOM 4608 C C . ASP B 1 287 ? -16.594 13.672 -4.25 1 95.06 287 ASP B C 1
ATOM 4610 O O . ASP B 1 287 ? -17.797 13.898 -4.188 1 95.06 287 ASP B O 1
ATOM 4614 N N . GLU B 1 288 ? -15.844 13.469 -3.232 1 94.06 288 GLU B N 1
ATOM 4615 C CA . GLU B 1 288 ? -16.406 13.477 -1.885 1 94.06 288 GLU B CA 1
ATOM 4616 C C . GLU B 1 288 ? -16.047 14.758 -1.144 1 94.06 288 GLU B C 1
ATOM 4618 O O . GLU B 1 288 ? -16.312 14.883 0.055 1 94.06 288 GLU B O 1
ATOM 4623 N N . GLU B 1 289 ? -15.414 15.672 -1.812 1 92.94 289 GLU B N 1
ATOM 4624 C CA . GLU B 1 289 ? -15.062 16.953 -1.194 1 92.94 289 GLU B CA 1
ATOM 4625 C C . GLU B 1 289 ? -16.297 17.688 -0.695 1 92.94 289 GLU B C 1
ATOM 4627 O O . GLU B 1 289 ? -17.391 17.531 -1.258 1 92.94 289 GLU B O 1
ATOM 4632 N N . PRO B 1 290 ? -16.094 18.406 0.36 1 90.44 290 PRO B N 1
ATOM 4633 C CA . PRO B 1 290 ? -17.266 19.188 0.803 1 90.44 290 PRO B CA 1
ATOM 4634 C C . PRO B 1 290 ? -17.75 20.188 -0.247 1 90.44 290 PRO B C 1
ATOM 4636 O O . PRO B 1 290 ? -16.922 20.797 -0.938 1 90.44 290 PRO B O 1
ATOM 4639 N N . LYS B 1 291 ? -18.984 20.266 -0.305 1 86.69 291 LYS B N 1
ATOM 4640 C CA . LYS B 1 291 ? -19.594 21.281 -1.155 1 86.69 291 LYS B CA 1
ATOM 4641 C C . LYS B 1 291 ? -19.406 22.672 -0.559 1 86.69 291 LYS B C 1
ATOM 4643 O O . LYS B 1 291 ? -19.172 22.812 0.645 1 86.69 291 LYS B O 1
ATOM 4648 N N . PRO B 1 292 ? -19.453 23.578 -1.433 1 80 292 PRO B N 1
ATOM 4649 C CA . PRO B 1 292 ? -19.219 24.938 -0.954 1 80 292 PRO B CA 1
ATOM 4650 C C . PRO B 1 292 ? -20.094 25.312 0.234 1 80 292 PRO B C 1
ATOM 4652 O O . PRO B 1 292 ? -19.656 26.016 1.147 1 80 292 PRO B O 1
ATOM 4655 N N . GLU B 1 293 ? -21.297 24.781 0.311 1 78.81 293 GLU B N 1
ATOM 4656 C CA . GLU B 1 293 ? -22.25 25.109 1.375 1 78.81 293 GLU B CA 1
ATOM 4657 C C . GLU B 1 293 ? -21.875 24.406 2.68 1 78.81 293 GLU B C 1
ATOM 4659 O O . GLU B 1 293 ? -22.359 24.781 3.75 1 78.81 293 GLU B O 1
ATOM 4664 N N . GLN B 1 294 ? -21 23.391 2.521 1 80.19 294 GLN B N 1
ATOM 4665 C CA . GLN B 1 294 ? -20.609 22.609 3.688 1 80.19 294 GLN B CA 1
ATOM 4666 C C . GLN B 1 294 ? -19.297 23.141 4.281 1 80.19 294 GLN B C 1
ATOM 4668 O O . GLN B 1 294 ? -18.828 22.625 5.293 1 80.19 294 GLN B O 1
ATOM 4673 N N . VAL B 1 295 ? -18.766 24.047 3.65 1 76.25 295 VAL B N 1
ATOM 4674 C CA . VAL B 1 295 ? -17.516 24.656 4.109 1 76.25 295 VAL B CA 1
ATOM 4675 C C . VAL B 1 295 ? -17.797 26 4.762 1 76.25 295 VAL B C 1
ATOM 4677 O O . VAL B 1 295 ? -18.281 26.922 4.102 1 76.25 295 VAL B O 1
ATOM 4680 N N . PRO B 1 296 ? -17.562 26.047 6.051 1 73.75 296 PRO B N 1
ATOM 4681 C CA . PRO B 1 296 ? -17.781 27.328 6.707 1 73.75 296 PRO B CA 1
ATOM 4682 C C . PRO B 1 296 ? -16.969 28.469 6.086 1 73.75 296 PRO B C 1
ATOM 4684 O O . PRO B 1 296 ? -15.93 28.203 5.461 1 73.75 296 PRO B O 1
ATOM 4687 N N . PRO B 1 297 ? -17.453 29.656 6.281 1 67.25 297 PRO B N 1
ATOM 4688 C CA . PRO B 1 297 ? -16.672 30.797 5.801 1 67.25 297 PRO B CA 1
ATOM 4689 C C . PRO B 1 297 ? -15.273 30.844 6.414 1 67.25 297 PRO B C 1
ATOM 4691 O O . PRO B 1 297 ? -15.102 30.547 7.598 1 67.25 297 PRO B O 1
ATOM 4694 N N . GLY B 1 298 ? -14.305 31.156 5.594 1 67.5 298 GLY B N 1
ATOM 4695 C CA . GLY B 1 298 ? -12.938 31.25 6.078 1 67.5 298 GLY B CA 1
ATOM 4696 C C . GLY B 1 298 ? -12.156 29.953 5.945 1 67.5 298 GLY B C 1
ATOM 4697 O O . GLY B 1 298 ? -10.969 29.906 6.258 1 67.5 298 GLY B O 1
ATOM 4698 N N . MET B 1 299 ? -12.898 28.969 5.539 1 83.06 299 MET B N 1
ATOM 4699 C CA . MET B 1 299 ? -12.219 27.688 5.352 1 83.06 299 MET B CA 1
ATOM 4700 C C . MET B 1 299 ? -12.109 27.344 3.873 1 83.06 299 MET B C 1
ATOM 4702 O O . MET B 1 299 ? -12.875 27.844 3.053 1 83.06 299 MET B O 1
ATOM 4706 N N . ALA B 1 300 ? -11.102 26.641 3.562 1 87.69 300 ALA B N 1
ATOM 4707 C CA . ALA B 1 300 ? -10.867 26.172 2.199 1 87.69 300 ALA B CA 1
ATOM 4708 C C . ALA B 1 300 ? -10.719 24.641 2.158 1 87.69 300 ALA B C 1
ATOM 4710 O O . ALA B 1 300 ? -10.5 24.016 3.191 1 87.69 300 ALA B O 1
ATOM 4711 N N . VAL B 1 301 ? -10.914 24.141 0.994 1 92.06 301 VAL B N 1
ATOM 4712 C CA . VAL B 1 301 ? -10.781 22.703 0.781 1 92.06 301 VAL B CA 1
ATOM 4713 C C . VAL B 1 301 ? -9.438 22.391 0.135 1 92.06 301 VAL B C 1
ATOM 4715 O O . VAL B 1 301 ? -9.117 22.922 -0.93 1 92.06 301 VAL B O 1
ATOM 4718 N N . ALA B 1 302 ? -8.672 21.578 0.812 1 95.44 302 ALA B N 1
ATOM 4719 C CA . ALA B 1 302 ? -7.406 21.141 0.229 1 95.44 302 ALA B CA 1
ATOM 4720 C C . ALA B 1 302 ? -7.637 20.172 -0.918 1 95.44 302 ALA B C 1
ATOM 4722 O O . ALA B 1 302 ? -8.562 19.359 -0.874 1 95.44 302 ALA B O 1
ATOM 4723 N N . ARG B 1 303 ? -6.797 20.281 -1.906 1 95.69 303 ARG B N 1
ATOM 4724 C CA . ARG B 1 303 ? -6.859 19.391 -3.059 1 95.69 303 ARG B CA 1
ATOM 4725 C C . ARG B 1 303 ? -5.465 18.938 -3.48 1 95.69 303 ARG B C 1
ATOM 4727 O O . ARG B 1 303 ? -4.496 19.688 -3.33 1 95.69 303 ARG B O 1
ATOM 4734 N N . PRO B 1 304 ? -5.418 17.703 -4.031 1 97.38 304 PRO B N 1
ATOM 4735 C CA . PRO B 1 304 ? -4.105 17.266 -4.512 1 97.38 304 PRO B CA 1
ATOM 4736 C C . PRO B 1 304 ? -3.479 18.266 -5.484 1 97.38 304 PRO B C 1
ATOM 4738 O O . PRO B 1 304 ? -4.141 18.719 -6.418 1 97.38 304 PRO B O 1
ATOM 4741 N N . GLY B 1 305 ? -2.213 18.594 -5.184 1 95.94 305 GLY B N 1
ATOM 4742 C CA . GLY B 1 305 ? -1.507 19.547 -6.027 1 95.94 305 GLY B CA 1
ATOM 4743 C C . GLY B 1 305 ? -1.596 20.984 -5.523 1 95.94 305 GLY B C 1
ATOM 4744 O O . GLY B 1 305 ? -0.836 21.844 -5.957 1 95.94 305 GLY B O 1
ATOM 4745 N N . MET B 1 306 ? -2.486 21.234 -4.602 1 95.12 306 MET B N 1
ATOM 4746 C CA . MET B 1 306 ? -2.648 22.578 -4.043 1 95.12 306 MET B CA 1
ATOM 4747 C C . MET B 1 306 ? -1.399 23 -3.281 1 95.12 306 MET B C 1
ATOM 4749 O O . MET B 1 306 ? -0.829 22.219 -2.523 1 95.12 306 MET B O 1
ATOM 4753 N N . ARG B 1 307 ? -0.987 24.234 -3.549 1 93.81 307 ARG B N 1
ATOM 4754 C CA . ARG B 1 307 ? 0.124 24.844 -2.826 1 93.81 307 ARG B CA 1
ATOM 4755 C C . ARG B 1 307 ? -0.379 25.844 -1.801 1 93.81 307 ARG B C 1
ATOM 4757 O O . ARG B 1 307 ? -1.177 26.734 -2.129 1 93.81 307 ARG B O 1
ATOM 4764 N N . ILE B 1 308 ? -0.004 25.641 -0.589 1 90.62 308 ILE B N 1
ATOM 4765 C CA . ILE B 1 308 ? -0.399 26.531 0.506 1 90.62 308 ILE B CA 1
ATOM 4766 C C . ILE B 1 308 ? 0.833 27.219 1.077 1 90.62 308 ILE B C 1
ATOM 4768 O O . ILE B 1 308 ? 1.709 26.578 1.655 1 90.62 308 ILE B O 1
ATOM 4772 N N . TYR B 1 309 ? 0.893 28.516 0.966 1 90.62 309 TYR B N 1
ATOM 4773 C CA . TYR B 1 309 ? 2.016 29.297 1.475 1 90.62 309 TYR B CA 1
ATOM 4774 C C . TYR B 1 309 ? 1.875 29.547 2.973 1 90.62 309 TYR B C 1
ATOM 4776 O O . TYR B 1 309 ? 0.781 29.828 3.459 1 90.62 309 TYR B O 1
ATOM 4784 N N . LEU B 1 310 ? 2.996 29.375 3.658 1 91.56 310 LEU B N 1
ATOM 4785 C CA . LEU B 1 310 ? 3.021 29.547 5.105 1 91.56 310 LEU B CA 1
ATOM 4786 C C . LEU B 1 310 ? 3.748 30.828 5.488 1 91.56 310 LEU B C 1
ATOM 4788 O O . LEU B 1 310 ? 4.703 31.234 4.82 1 91.56 310 LEU B O 1
ATOM 4792 N N . PRO B 1 311 ? 3.297 31.531 6.527 1 78.5 311 PRO B N 1
ATOM 4793 C CA . PRO B 1 311 ? 3.977 32.75 6.961 1 78.5 311 PRO B CA 1
ATOM 4794 C C . PRO B 1 311 ? 5.426 32.5 7.375 1 78.5 311 PRO B C 1
ATOM 4796 O O . PRO B 1 311 ? 5.789 31.391 7.727 1 78.5 311 PRO B O 1
ATOM 4799 N N . PRO B 1 312 ? 6.445 33.719 7.578 1 64.12 312 PRO B N 1
ATOM 4800 C CA . PRO B 1 312 ? 6.094 35.125 7.355 1 64.12 312 PRO B CA 1
ATOM 4801 C C . PRO B 1 312 ? 5.875 35.438 5.883 1 64.12 312 PRO B C 1
ATOM 4803 O O . PRO B 1 312 ? 5.512 36.562 5.543 1 64.12 312 PRO B O 1
ATOM 4806 N N . CYS B 1 313 ? 6.258 34.469 5.227 1 47.53 313 CYS B N 1
ATOM 4807 C CA . CYS B 1 313 ? 6.18 34.875 3.828 1 47.53 313 CYS B CA 1
ATOM 4808 C C . CYS B 1 313 ? 4.801 35.438 3.504 1 47.53 313 CYS B C 1
ATOM 4810 O O . CYS B 1 313 ? 4.629 36.125 2.5 1 47.53 313 CYS B O 1
ATOM 4812 N N . ALA B 1 314 ? 3.891 35.156 4.391 1 43.41 314 ALA B N 1
ATOM 4813 C CA . ALA B 1 314 ? 2.545 35.656 4.094 1 43.41 314 ALA B CA 1
ATOM 4814 C C . ALA B 1 314 ? 2.355 37.094 4.586 1 43.41 314 ALA B C 1
ATOM 4816 O O . ALA B 1 314 ? 1.272 37.656 4.445 1 43.41 314 ALA B O 1
ATOM 4817 N N . GLN B 1 315 ? 3.25 37.719 5.395 1 35 315 GLN B N 1
ATOM 4818 C CA . GLN B 1 315 ? 2.922 39.031 5.898 1 35 315 GLN B CA 1
ATOM 4819 C C . GLN B 1 315 ? 3.08 40.094 4.809 1 35 315 GLN B C 1
ATOM 4821 O O . GLN B 1 315 ? 4.023 40.031 4.016 1 35 315 GLN B O 1
ATOM 4826 N N . ARG B 1 316 ? 2.002 40.875 4.637 1 32.66 316 ARG B N 1
ATOM 4827 C CA . ARG B 1 316 ? 1.889 42.062 3.824 1 32.66 316 ARG B CA 1
ATOM 4828 C C . ARG B 1 316 ? 2.965 43.094 4.195 1 32.66 316 ARG B C 1
ATOM 4830 O O . ARG B 1 316 ? 3.158 43.375 5.375 1 32.66 316 ARG B O 1
ATOM 4837 N N . SER B 1 317 ? 4.078 43.125 3.5 1 26.42 317 SER B N 1
ATOM 4838 C CA . SER B 1 317 ? 4.555 44.5 3.627 1 26.42 317 SER B CA 1
ATOM 4839 C C . SER B 1 317 ? 3.449 45.5 3.314 1 26.42 317 SER B C 1
ATOM 4841 O O . SER B 1 317 ? 2.623 45.281 2.43 1 26.42 317 SER B O 1
#

Secondary structure (DSSP, 8-state):
--HHHHHHHHHHHHHH----TTS-EEEEEEE-B-TTHHHHH--PBSEEEEEETTEEEEEE---TTHHHHHHHHHSS--SEEE-S--SHHHHTTHHHHHHHHHHHHHHTT-SS--EEEE-HHHHHHHHHTGGGGGGGGTS-GGGT-EEEE--SSSS-EE-TTSSEEEEEEE-S-SS--EEEEEEETTEEEEEE--S----HHHHHHHTTSSEEEEE-BSS--SSS-BHHHHGGGS----------------SSS-----------------GGGTT-EEEEE---SGGGSPPGGGS-TTEEE--TT-EEEETTTT---/-HHHHHHHHHHHHHHH----TTS-EEEEEEE-B-TTHHHHH--PBSEEEEEETTEEEEEE---TTHHHHHHHHHSS--SEEE-S--SHHHHTTHHHHHHHHHHHHHHTT-S---EEEE-HHHHHHHHHTGGGGGGGGTS-GGGT-EEEE--SSSS-EE-TTSSEEEEEEE-S-SS--EEEEEEETTEEEEEE--S----HHHHHHHTTSSEEEEE-BSS--SSS-BHHHHGGGS----------------SSS-----------------GGGTT-EEEEE---SGGGSPPGGGS-TTEEE--TT-EEEETTTT---

pLDDT: mean 83.0, std 23.7, range [21.45, 98.94]

Nearest PDB structures (foldseek):
  6kns-assembly2_B-2  TM=7.866E-01  e=2.905E-14  Bacillus subtilis
  6kns-assembly1_A  TM=7.862E-01  e=7.645E-14  Bacillus subtilis
  1zkp-assembly1_C  TM=7.803E-01  e=5.973E-13  Bacillus anthracis str. Ames
  9ey0-assembly1_E  TM=6.449E-01  e=2.366E-09  Homo sapiens
  2e7y-assembly1_A  TM=6.237E-01  e=7.463E-09  Thermotoga maritima